Protein AF-A0AAF0IXY3-F1 (afdb_monomer)

Solvent-accessible surface area (backbone atoms only — not comparable to full-atom values): 22656 Å² total; per-residue (Å²): 131,55,77,65,54,57,38,59,74,64,69,57,90,74,80,55,67,68,59,52,51,49,53,41,57,65,34,20,60,48,26,51,73,64,36,59,71,37,42,52,48,31,58,55,42,36,70,72,42,76,70,48,19,52,52,19,48,36,37,62,20,28,51,37,67,54,51,44,43,49,71,52,32,50,54,48,50,51,53,32,60,70,37,91,68,51,43,76,47,31,64,34,27,32,27,41,40,40,54,55,51,72,85,54,92,80,46,82,86,60,61,65,55,62,37,55,50,52,48,50,39,40,66,30,10,72,47,25,39,35,38,36,34,30,58,64,54,28,35,48,58,56,46,37,57,55,35,31,80,89,60,96,45,75,39,77,56,52,60,72,57,56,78,76,54,76,98,73,83,94,73,96,70,90,89,67,80,79,68,90,62,75,84,49,58,67,69,58,51,56,47,49,74,75,42,62,58,69,59,52,44,72,73,44,50,42,78,54,78,90,68,72,103,61,86,84,60,78,74,60,64,83,63,54,76,71,82,41,62,45,37,23,33,32,39,34,36,25,56,59,84,83,41,66,75,43,63,40,58,73,46,45,50,47,24,50,44,47,67,46,22,32,33,41,37,35,26,35,86,56,64,56,60,62,50,54,59,48,52,23,50,41,37,88,27,63,23,28,30,36,36,45,31,13,50,25,14,29,43,38,34,35,34,78,25,92,89,38,87,11,20,23,34,52,44,33,57,45,55,67,37,69,69,51,31,50,48,57,38,26,28,39,71,58,61,54,67,99,53,50,42,55,57,38,28,51,53,43,34,50,74,72,71,47,81,86,73,92,79,91,58,37,63,67,47,33,56,51,43,28,64,74,55,34,33,49,65,36,59,49,69,61,78,29,42,53,66,70,34,65,72,49,46,53,47,34,50,41,30,42,70,76,66,71,39,68,37,65,54,57,75,62,65,64,132

Radius of gyration: 24.73 Å; Cα contacts (8 Å, |Δi|>4): 634; chains: 1; bounding box: 58×52×75 Å

Nearest PDB structures (foldseek):
  8va2-assembly1_h  TM=3.480E-01  e=3.854E+00  Homo sapiens
  9g3z-assembly1_j  TM=2.405E-01  e=9.029E+00  Sus scrofa

pLDDT: mean 79.65, std 19.24, range [28.56, 98.12]

Secondary structure (DSSP, 8-state):
--HHHHHHHTT-----HHHHHHHHHHHHHHHHTT-HHHHHHHHHHTTT-HHHHHHHHHHHHSEEE--SBHHHHHHHHHHHHHSSSSSTTTTT-SEEEE--B---TT-GGGTTHHHHHHHHHHHHTTT-SEEEE-HHHHHHHHT-GGGBTTS----TTTHHHHTTS-----------PPPTTTTS-HHHHHHHHHS-HHHHHHHSGGGS-S--SSPPPTHHHHT---------SEEEEE--S--GGGGSHHHHHTBGGGGG-SEEEEE-SS-HHHHHHHHGGGGGS---EEEEE-SSEEEEEEE--SSSSSHHHHHHHHHHSHHHHHHHHHHHTT---S-HHHHHHHHHHHHHT---PPPS-HHHHHHHHHHHHTEEEEEEESSGGGGGSHHHHHHHHHHHHTS---TTHHHHS--

Sequence (415 aa):
MGQADVRRAAALPVLPREVLEHVIAYLAIPASEGDWPATQTLMRLSAVCRLVRHWALTALYDVLVLPRHVREFRRWYARMREAKPPIPCVGYVRALFVGIDDITRLTQASAGWEAELLRLLHYCGSTIEYLSLWHTESRALLRDAAQVSGQHTHAAWAVGEATMADTEDVDEEEAQAPPADHDMPRWLQDELARAPAEAVARQHLAHFPLVPRALPKPAAWRQRPRARLCTPRCLSLVMYYPFYENERPELFARMVLWSRVEELDVFVPMEPQKTLRLLAQLGHTPLWRLRISAPHATIAIESLSDRWSNASDVLLALVSHPDLERALVNELRGRATDDAHVLEAACLRFLAGESIPVVSDSLHEVRHWQALLRVRLTVTQKNQAVWGKLRHRLWDFRERTQYQRPGAWGELLRD

Organism: NCBI:txid1381935

Mean predicted aligned error: 10.8 Å

Structure (mmCIF, N/CA/C/O backbone):
data_AF-A0AAF0IXY3-F1
#
_entry.id   AF-A0AAF0IXY3-F1
#
loop_
_atom_site.group_PDB
_atom_site.id
_atom_site.type_symbol
_atom_site.label_atom_id
_atom_site.label_alt_id
_atom_site.label_comp_id
_atom_site.label_asym_id
_atom_site.label_entity_id
_atom_site.label_seq_id
_atom_site.pdbx_PDB_ins_code
_atom_site.Cartn_x
_atom_site.Cartn_y
_atom_site.Cartn_z
_atom_site.occupancy
_atom_site.B_iso_or_equiv
_atom_site.auth_seq_id
_atom_site.auth_comp_id
_atom_site.auth_asym_id
_atom_site.auth_atom_id
_atom_site.pdbx_PDB_model_num
ATOM 1 N N . MET A 1 1 ? 22.866 -20.457 -41.897 1.00 49.81 1 MET A N 1
ATOM 2 C CA . MET A 1 1 ? 23.286 -20.947 -40.565 1.00 49.81 1 MET A CA 1
ATOM 3 C C . MET A 1 1 ? 22.837 -19.950 -39.515 1.00 49.81 1 MET A C 1
ATOM 5 O O . MET A 1 1 ? 23.058 -18.760 -39.714 1.00 49.81 1 MET A O 1
ATOM 9 N N . GLY A 1 2 ? 22.168 -20.397 -38.449 1.00 58.94 2 GLY A N 1
ATOM 10 C CA . GLY A 1 2 ? 21.772 -19.500 -37.363 1.00 58.94 2 GLY A CA 1
ATOM 11 C C . GLY A 1 2 ? 22.992 -19.034 -36.566 1.00 58.94 2 GLY A C 1
ATOM 12 O O . GLY A 1 2 ? 23.994 -19.739 -36.483 1.00 58.94 2 GLY A O 1
ATOM 13 N N . GLN A 1 3 ? 22.917 -17.863 -35.933 1.00 60.09 3 GLN A N 1
ATOM 14 C CA . GLN A 1 3 ? 24.007 -17.305 -35.111 1.00 60.09 3 GLN A CA 1
ATOM 15 C C . GLN A 1 3 ? 24.450 -18.259 -33.975 1.00 60.09 3 GLN A C 1
ATOM 17 O O . GLN A 1 3 ? 25.592 -18.214 -33.522 1.00 60.09 3 GLN A O 1
ATOM 22 N N . ALA A 1 4 ? 23.552 -19.151 -33.540 1.00 60.28 4 ALA A N 1
ATOM 23 C CA . ALA A 1 4 ? 23.833 -20.225 -32.590 1.00 60.28 4 ALA A CA 1
ATOM 24 C C . ALA A 1 4 ? 24.707 -21.345 -33.186 1.00 60.28 4 ALA A C 1
ATOM 26 O O . ALA A 1 4 ? 25.595 -21.844 -32.498 1.00 60.28 4 ALA A O 1
ATOM 27 N N . ASP A 1 5 ? 24.509 -21.698 -34.458 1.00 61.06 5 ASP A N 1
ATOM 28 C CA . ASP A 1 5 ? 25.287 -22.734 -35.149 1.00 61.06 5 ASP A CA 1
ATOM 29 C C . ASP A 1 5 ? 26.707 -22.243 -35.444 1.00 61.06 5 ASP A C 1
ATOM 31 O O . ASP A 1 5 ? 27.667 -22.982 -35.255 1.00 61.06 5 ASP A O 1
ATOM 35 N N . VAL A 1 6 ? 26.849 -20.959 -35.794 1.00 66.94 6 VAL A N 1
ATOM 36 C CA . VAL A 1 6 ? 28.150 -20.291 -35.974 1.00 66.94 6 VAL A CA 1
ATOM 37 C C . VAL A 1 6 ? 28.937 -20.240 -34.658 1.00 66.94 6 VAL A C 1
ATOM 39 O O . VAL A 1 6 ? 30.142 -20.467 -34.646 1.00 66.94 6 VAL A O 1
ATOM 42 N N . ARG A 1 7 ? 28.265 -19.994 -33.524 1.00 66.06 7 ARG A N 1
ATOM 43 C CA . ARG A 1 7 ? 28.905 -19.971 -32.195 1.00 66.06 7 ARG A CA 1
ATOM 44 C C . ARG A 1 7 ? 29.300 -21.354 -31.686 1.00 66.06 7 ARG A C 1
ATOM 46 O O . ARG A 1 7 ? 30.374 -21.482 -31.105 1.00 66.06 7 ARG A O 1
ATOM 53 N N . ARG A 1 8 ? 28.467 -22.375 -31.924 1.00 64.62 8 ARG A N 1
ATOM 54 C CA . ARG A 1 8 ? 28.821 -23.774 -31.628 1.00 64.62 8 ARG A CA 1
ATOM 55 C C . ARG A 1 8 ? 29.995 -24.240 -32.486 1.00 64.62 8 ARG A C 1
ATOM 57 O O . ARG A 1 8 ? 30.903 -24.863 -31.954 1.00 64.62 8 ARG A O 1
ATOM 64 N N . ALA A 1 9 ? 30.009 -23.881 -33.771 1.00 68.44 9 ALA A N 1
ATOM 65 C CA . ALA A 1 9 ? 31.128 -24.163 -34.669 1.00 68.44 9 ALA A CA 1
ATOM 66 C C . ALA A 1 9 ? 32.431 -23.459 -34.239 1.00 68.44 9 ALA A C 1
ATOM 68 O O . ALA A 1 9 ? 33.513 -23.976 -34.488 1.00 68.44 9 ALA A O 1
ATOM 69 N N . ALA A 1 10 ? 32.330 -22.315 -33.553 1.00 73.31 10 ALA A N 1
ATOM 70 C CA . ALA A 1 10 ? 33.466 -21.560 -33.022 1.00 73.31 10 ALA A CA 1
ATOM 71 C C . ALA A 1 10 ? 33.915 -21.980 -31.604 1.00 73.31 10 ALA A C 1
ATOM 73 O O . ALA A 1 10 ? 34.778 -21.315 -31.036 1.00 73.31 10 ALA A O 1
ATOM 74 N N . ALA A 1 11 ? 33.322 -23.028 -31.009 1.00 71.00 11 ALA A N 1
ATOM 75 C CA . ALA A 1 11 ? 33.622 -23.513 -29.652 1.00 71.00 11 ALA A CA 1
ATOM 76 C C . ALA A 1 11 ? 33.597 -22.427 -28.550 1.00 71.00 11 ALA A C 1
ATOM 78 O O . ALA A 1 11 ? 34.248 -22.557 -27.513 1.00 71.00 11 ALA A O 1
ATOM 79 N N . LEU A 1 12 ? 32.840 -21.343 -28.756 1.00 69.56 12 LEU A N 1
ATOM 80 C CA . LEU A 1 12 ? 32.733 -20.269 -27.771 1.00 69.56 12 LEU A CA 1
ATOM 81 C C . LEU A 1 12 ? 31.911 -20.756 -26.566 1.00 69.56 12 LEU A C 1
ATOM 83 O O . LEU A 1 12 ? 30.836 -21.329 -26.771 1.00 69.56 12 LEU A O 1
ATOM 87 N N . PRO A 1 13 ? 32.357 -20.512 -25.320 1.00 64.62 13 PRO A N 1
ATOM 88 C CA . PRO A 1 13 ? 31.609 -20.917 -24.139 1.00 64.62 13 PRO A CA 1
ATOM 89 C C . PRO A 1 13 ? 30.247 -20.213 -24.116 1.00 64.62 13 PRO A C 1
ATOM 91 O O . PRO A 1 13 ? 30.153 -18.988 -24.212 1.00 64.62 13 PRO A O 1
ATOM 94 N N . VAL A 1 14 ? 29.176 -21.001 -24.000 1.00 70.06 14 VAL A N 1
ATOM 95 C CA . VAL A 1 14 ? 27.803 -20.504 -23.872 1.00 70.06 14 VAL A CA 1
ATOM 96 C C . VAL A 1 14 ? 27.355 -20.745 -22.439 1.00 70.06 14 VAL A C 1
ATOM 98 O O . VAL A 1 14 ? 27.271 -21.889 -22.000 1.00 70.06 14 VAL A O 1
ATOM 101 N N . LEU A 1 15 ? 27.061 -19.667 -21.713 1.00 74.88 15 LEU A N 1
ATOM 102 C CA . LEU A 1 15 ? 26.416 -19.766 -20.407 1.00 74.88 15 LEU A CA 1
ATOM 103 C C . LEU A 1 15 ? 25.020 -20.394 -20.573 1.00 74.88 15 LEU A C 1
ATOM 105 O O . LEU A 1 15 ? 24.257 -19.929 -21.430 1.00 74.88 15 LEU A O 1
ATOM 109 N N . PRO A 1 16 ? 24.668 -21.420 -19.775 1.00 85.00 16 PRO A N 1
ATOM 110 C CA . PRO A 1 16 ? 23.307 -21.939 -19.730 1.00 85.00 16 PRO A CA 1
ATOM 111 C C . PRO A 1 16 ? 22.307 -20.826 -19.407 1.00 85.00 16 PRO A C 1
ATOM 113 O O . PRO A 1 16 ? 22.621 -19.870 -18.691 1.00 85.00 16 PRO A O 1
ATOM 116 N N . ARG A 1 17 ? 21.092 -20.940 -19.946 1.00 84.00 17 ARG A N 1
ATOM 117 C CA . ARG A 1 17 ? 20.062 -19.899 -19.802 1.00 84.00 17 ARG A CA 1
ATOM 118 C C . ARG A 1 17 ? 19.645 -19.728 -18.348 1.00 84.00 17 ARG A C 1
ATOM 120 O O . ARG A 1 17 ? 19.447 -18.605 -17.906 1.00 84.00 17 ARG A O 1
ATOM 127 N N . GLU A 1 18 ? 19.596 -20.835 -17.630 1.00 87.25 18 GLU A N 1
ATOM 128 C CA . GLU A 1 18 ? 19.245 -20.959 -16.222 1.00 87.25 18 GLU A CA 1
ATOM 129 C C . GLU A 1 18 ? 20.271 -20.229 -15.347 1.00 87.25 18 GLU A C 1
ATOM 131 O O . GLU A 1 18 ? 19.914 -19.516 -14.414 1.00 87.25 18 GLU A O 1
ATOM 136 N N . VAL A 1 19 ? 21.560 -20.334 -15.696 1.00 88.38 19 VAL A N 1
ATOM 137 C CA . VAL A 1 19 ? 22.633 -19.606 -15.001 1.00 88.38 19 VAL A CA 1
ATOM 138 C C . VAL A 1 19 ? 22.486 -18.105 -15.234 1.00 88.38 19 VAL A C 1
ATOM 140 O O . VAL A 1 19 ? 22.619 -17.320 -14.299 1.00 88.38 19 VAL A O 1
ATOM 143 N N . LEU A 1 20 ? 22.180 -17.688 -16.465 1.00 88.38 20 LEU A N 1
ATOM 144 C CA . LEU A 1 20 ? 21.987 -16.275 -16.782 1.00 88.38 20 LEU A CA 1
ATOM 145 C C . LEU A 1 20 ? 20.745 -15.685 -16.097 1.00 88.38 20 LEU A C 1
ATOM 147 O O . LEU A 1 20 ? 20.804 -14.565 -15.596 1.00 88.38 20 LEU A O 1
ATOM 151 N N . GLU A 1 21 ? 19.645 -16.434 -16.050 1.00 89.31 21 GLU A N 1
ATOM 152 C CA . GLU A 1 21 ? 18.437 -16.063 -15.310 1.00 89.31 21 GLU A CA 1
ATOM 153 C C . GLU A 1 21 ? 18.733 -15.915 -13.813 1.00 89.31 21 GLU A C 1
ATOM 155 O O . GLU A 1 21 ? 18.368 -14.903 -13.216 1.00 89.31 21 GLU A O 1
ATOM 160 N N . HIS A 1 22 ? 19.484 -16.853 -13.227 1.00 91.94 22 HIS A N 1
ATOM 161 C CA . HIS A 1 22 ? 19.892 -16.780 -11.825 1.00 91.94 22 HIS A CA 1
ATOM 162 C C . HIS A 1 22 ? 20.786 -15.565 -11.532 1.00 91.94 22 HIS A C 1
ATOM 164 O O . HIS A 1 22 ? 20.572 -14.868 -10.543 1.00 91.94 22 HIS A O 1
ATOM 170 N N . VAL A 1 23 ? 21.746 -15.255 -12.413 1.00 92.06 23 VAL A N 1
ATOM 171 C CA . VAL A 1 23 ? 22.584 -14.048 -12.294 1.00 92.06 23 VAL A CA 1
ATOM 172 C C . VAL A 1 23 ? 21.728 -12.782 -12.346 1.00 92.06 23 VAL A C 1
ATOM 174 O O . VAL A 1 23 ? 21.921 -11.879 -11.537 1.00 92.06 23 VAL A O 1
ATOM 177 N N . ILE A 1 24 ? 20.761 -12.706 -13.263 1.00 93.62 24 ILE A N 1
ATOM 178 C CA . ILE A 1 24 ? 19.853 -11.555 -13.369 1.00 93.62 24 ILE A CA 1
ATOM 179 C C . ILE A 1 24 ? 18.988 -11.417 -12.113 1.00 93.62 24 ILE A C 1
ATOM 181 O O . ILE A 1 24 ? 18.853 -10.311 -11.593 1.00 93.62 24 ILE A O 1
ATOM 185 N N . ALA A 1 25 ? 18.449 -12.525 -11.602 1.00 91.31 25 ALA A N 1
ATOM 186 C CA . ALA A 1 25 ? 17.673 -12.536 -10.367 1.00 91.31 25 ALA A CA 1
ATOM 187 C C . ALA A 1 25 ? 18.510 -12.062 -9.166 1.00 91.31 25 ALA A C 1
ATOM 189 O O . ALA A 1 25 ? 18.036 -11.258 -8.366 1.00 91.31 25 ALA A O 1
ATOM 190 N N . TYR A 1 26 ? 19.776 -12.482 -9.080 1.00 93.38 26 TYR A N 1
ATOM 191 C CA . TYR A 1 26 ? 20.698 -12.048 -8.028 1.00 93.38 26 TYR A CA 1
ATOM 192 C C . TYR A 1 2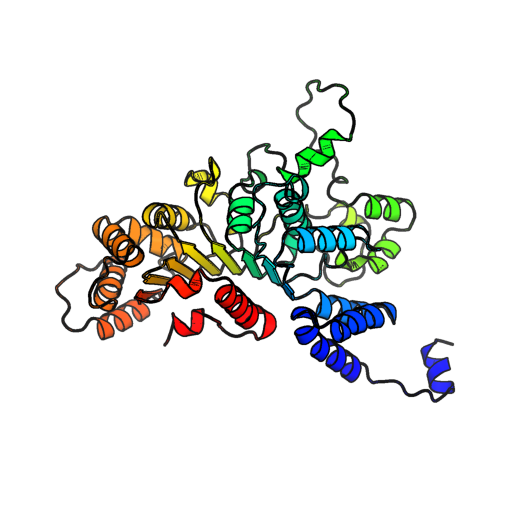6 ? 20.975 -10.534 -8.066 1.00 93.38 26 TYR A C 1
ATOM 194 O O . TYR A 1 26 ? 21.139 -9.903 -7.025 1.00 93.38 26 TYR A O 1
ATOM 202 N N . LEU A 1 27 ? 20.985 -9.928 -9.257 1.00 94.88 27 LEU A N 1
ATOM 203 C CA . LEU A 1 27 ? 21.189 -8.486 -9.434 1.00 94.88 27 LEU A CA 1
ATOM 204 C C . LEU A 1 27 ? 19.946 -7.640 -9.110 1.00 94.88 27 LEU A C 1
ATOM 206 O O . LEU A 1 27 ? 20.085 -6.430 -8.924 1.00 94.88 27 LEU A O 1
ATOM 210 N N . ALA A 1 28 ? 18.753 -8.240 -9.035 1.00 91.62 28 ALA A N 1
ATOM 211 C CA . ALA A 1 28 ? 17.497 -7.513 -8.843 1.00 91.62 28 ALA A CA 1
ATOM 212 C C . ALA A 1 28 ? 17.453 -6.762 -7.502 1.00 91.62 28 ALA A C 1
ATOM 214 O O . ALA A 1 28 ? 17.125 -5.575 -7.466 1.00 91.62 28 ALA A O 1
ATOM 215 N N . ILE A 1 29 ? 17.834 -7.428 -6.403 1.00 91.12 29 ILE A N 1
ATOM 216 C CA . ILE A 1 29 ? 17.808 -6.816 -5.066 1.00 91.12 29 ILE A CA 1
ATOM 217 C C . ILE A 1 29 ? 18.805 -5.651 -4.995 1.00 91.12 29 ILE A C 1
ATOM 219 O O . ILE A 1 29 ? 18.338 -4.531 -4.787 1.00 91.12 29 ILE A O 1
ATOM 223 N N . PRO A 1 30 ? 20.118 -5.820 -5.265 1.00 92.94 30 PRO A N 1
ATOM 224 C CA . PRO A 1 30 ? 21.058 -4.700 -5.216 1.00 92.94 30 PRO A CA 1
ATOM 225 C C . PRO A 1 30 ? 20.643 -3.529 -6.118 1.00 92.94 30 PRO A C 1
ATOM 227 O O . PRO A 1 30 ? 20.707 -2.375 -5.697 1.00 92.94 30 PRO A O 1
ATOM 230 N N . ALA A 1 31 ? 20.142 -3.804 -7.329 1.00 91.69 31 ALA A N 1
ATOM 231 C CA . ALA A 1 31 ? 19.665 -2.756 -8.229 1.00 91.69 31 ALA A CA 1
ATOM 232 C C . ALA A 1 31 ? 18.494 -1.961 -7.626 1.00 91.69 31 ALA A C 1
ATOM 234 O O . ALA A 1 31 ? 18.505 -0.730 -7.653 1.00 91.69 31 ALA A O 1
ATOM 235 N N . SER A 1 32 ? 17.519 -2.642 -7.016 1.00 88.00 32 SER A N 1
ATOM 236 C CA . SER A 1 32 ? 16.395 -1.996 -6.323 1.00 88.00 32 SER A CA 1
ATOM 237 C C . SER A 1 32 ? 16.813 -1.196 -5.077 1.00 88.00 32 SER A C 1
ATOM 239 O O . SER A 1 32 ? 16.094 -0.298 -4.635 1.00 88.00 32 SER A O 1
ATOM 241 N N . GLU A 1 33 ? 17.985 -1.496 -4.510 1.00 87.56 33 GLU A N 1
ATOM 242 C CA . GLU A 1 33 ? 18.584 -0.752 -3.398 1.00 87.56 33 GLU A CA 1
ATOM 243 C C . GLU A 1 33 ? 19.417 0.452 -3.853 1.00 87.56 33 GLU A C 1
ATOM 245 O O . GLU A 1 33 ? 19.890 1.221 -3.017 1.00 87.56 33 GLU A O 1
ATOM 250 N N . GLY A 1 34 ? 19.540 0.656 -5.166 1.00 85.94 34 GLY A N 1
ATOM 251 C CA . GLY A 1 34 ? 20.302 1.750 -5.752 1.00 85.94 34 GLY A CA 1
ATOM 252 C C . GLY A 1 34 ? 21.769 1.412 -6.019 1.00 85.94 34 GLY A C 1
ATOM 253 O O . GLY A 1 34 ? 22.547 2.330 -6.281 1.00 85.94 34 GLY A O 1
ATOM 254 N N . ASP A 1 35 ? 22.161 0.131 -5.990 1.00 93.12 35 ASP A N 1
ATOM 255 C CA . ASP A 1 35 ? 23.505 -0.279 -6.396 1.00 93.12 35 ASP A CA 1
ATOM 256 C C . ASP A 1 35 ? 23.722 0.017 -7.887 1.00 93.12 35 ASP A C 1
ATOM 258 O O . ASP A 1 35 ? 23.070 -0.540 -8.785 1.00 93.12 35 ASP A O 1
ATOM 262 N N . TRP A 1 36 ? 24.637 0.948 -8.156 1.00 90.69 36 TRP A N 1
ATOM 263 C CA . TRP A 1 36 ? 24.908 1.427 -9.506 1.00 90.69 36 TRP A CA 1
ATOM 264 C C . TRP A 1 36 ? 25.518 0.340 -10.409 1.00 90.69 36 TRP A C 1
ATOM 266 O O . TRP A 1 36 ? 25.008 0.163 -11.519 1.00 90.69 36 TRP A O 1
ATOM 276 N N . PRO A 1 37 ? 26.540 -0.429 -9.976 1.00 95.12 37 PRO A N 1
ATOM 277 C CA . PRO A 1 37 ? 27.030 -1.593 -10.709 1.00 95.12 37 PRO A CA 1
ATOM 278 C C . PRO A 1 37 ? 25.935 -2.586 -11.109 1.00 95.12 37 PRO A C 1
ATOM 280 O O . PRO A 1 37 ? 25.876 -2.966 -12.283 1.00 95.12 37 PRO A O 1
ATOM 283 N N . ALA A 1 38 ? 25.044 -2.979 -10.194 1.00 94.75 38 ALA A N 1
ATOM 284 C CA . ALA A 1 38 ? 23.945 -3.887 -10.518 1.00 94.75 38 ALA A CA 1
ATOM 285 C C . ALA A 1 38 ? 22.975 -3.278 -11.539 1.00 94.75 38 ALA A C 1
ATOM 287 O O . ALA A 1 38 ? 22.678 -3.901 -12.561 1.00 94.75 38 ALA A O 1
ATOM 288 N N . THR A 1 39 ? 22.564 -2.024 -11.326 1.00 91.88 39 THR A N 1
ATOM 289 C CA . THR A 1 39 ? 21.699 -1.272 -12.249 1.00 91.88 39 THR A CA 1
ATOM 290 C C . THR A 1 39 ? 22.302 -1.201 -13.652 1.00 91.88 39 THR A C 1
ATOM 292 O O . THR A 1 39 ? 21.657 -1.544 -14.645 1.00 91.88 39 THR A O 1
ATOM 295 N N . GLN A 1 40 ? 23.572 -0.803 -13.749 1.00 93.25 40 GLN A N 1
ATOM 296 C CA . GLN A 1 40 ? 24.284 -0.690 -15.016 1.00 93.25 40 GLN A CA 1
ATOM 297 C C . GLN A 1 40 ? 24.454 -2.056 -15.693 1.00 93.25 40 GLN A C 1
ATOM 299 O O . GLN A 1 40 ? 24.359 -2.155 -16.919 1.00 93.25 40 GLN A O 1
ATOM 304 N N . THR A 1 41 ? 24.681 -3.115 -14.915 1.00 94.06 41 THR A N 1
ATOM 305 C CA . THR A 1 41 ? 24.796 -4.484 -15.429 1.00 94.06 41 THR A CA 1
ATOM 306 C C . THR A 1 41 ? 23.475 -4.953 -16.026 1.00 94.06 41 THR A C 1
ATOM 308 O O . THR A 1 41 ? 23.467 -5.408 -17.169 1.00 94.06 41 THR A O 1
ATOM 311 N N . LEU A 1 42 ? 22.350 -4.762 -15.331 1.00 93.75 42 LEU A N 1
ATOM 312 C CA . LEU A 1 42 ? 21.018 -5.075 -15.858 1.00 93.75 42 LEU A CA 1
ATOM 313 C C . LEU A 1 42 ? 20.701 -4.264 -17.123 1.00 93.75 42 LEU A C 1
ATOM 315 O O . LEU A 1 42 ? 20.251 -4.828 -18.120 1.00 93.75 42 LEU A O 1
ATOM 319 N N . MET A 1 43 ? 21.024 -2.966 -17.149 1.00 89.88 43 MET A N 1
ATOM 320 C CA . MET A 1 43 ? 20.869 -2.143 -18.356 1.00 89.88 43 MET A CA 1
ATOM 321 C C . MET A 1 43 ? 21.674 -2.699 -19.539 1.00 89.88 43 MET A C 1
ATOM 323 O O . MET A 1 43 ? 21.145 -2.804 -20.645 1.00 89.88 43 MET A O 1
ATOM 327 N N . ARG A 1 44 ? 22.928 -3.116 -19.327 1.00 90.19 44 ARG A N 1
ATOM 328 C CA . ARG A 1 44 ? 23.764 -3.724 -20.379 1.00 90.19 44 ARG A CA 1
ATOM 329 C C . ARG A 1 44 ? 23.230 -5.084 -20.824 1.00 90.19 44 ARG A C 1
ATOM 331 O O . ARG A 1 44 ? 23.158 -5.343 -22.024 1.00 90.19 44 ARG A O 1
ATOM 338 N N . LEU A 1 45 ? 22.805 -5.927 -19.883 1.00 89.62 45 LEU A N 1
ATOM 339 C CA . LEU A 1 45 ? 22.167 -7.212 -20.178 1.00 89.62 45 LEU A CA 1
ATOM 340 C C . LEU A 1 45 ? 20.900 -7.015 -21.017 1.00 89.62 45 LEU A C 1
ATOM 342 O O . LEU A 1 45 ? 20.643 -7.792 -21.939 1.00 89.62 45 LEU A O 1
ATOM 346 N N . SER A 1 46 ? 20.172 -5.916 -20.799 1.00 87.38 46 SER A N 1
ATOM 347 C CA . SER A 1 46 ? 18.965 -5.614 -21.565 1.00 87.38 46 SER A CA 1
ATOM 348 C C . SER A 1 46 ? 19.197 -5.374 -23.068 1.00 87.38 46 SER A C 1
ATOM 350 O O . SER A 1 46 ? 18.276 -5.490 -23.886 1.00 87.38 46 SER A O 1
ATOM 352 N N . ALA A 1 47 ? 20.443 -5.100 -23.460 1.00 85.38 47 ALA A N 1
ATOM 353 C CA . ALA A 1 47 ? 20.841 -4.908 -24.849 1.00 85.38 47 ALA A CA 1
ATOM 354 C C . ALA A 1 47 ? 21.278 -6.208 -25.554 1.00 85.38 47 ALA A C 1
ATOM 356 O O . ALA A 1 47 ? 21.417 -6.204 -26.774 1.00 85.38 47 ALA A O 1
ATOM 357 N N . VAL A 1 48 ? 21.472 -7.320 -24.829 1.00 84.19 48 VAL A N 1
ATOM 358 C CA . VAL A 1 48 ? 22.095 -8.545 -25.372 1.00 84.19 48 VAL A CA 1
ATOM 359 C C . VAL A 1 48 ? 21.186 -9.282 -26.356 1.00 84.19 48 VAL A C 1
ATOM 361 O O . VAL A 1 48 ? 21.572 -9.549 -27.492 1.00 84.19 48 VAL A O 1
ATOM 364 N N . CYS A 1 49 ? 19.982 -9.663 -25.927 1.00 80.38 49 CYS A N 1
ATOM 365 C CA . CYS A 1 49 ? 18.987 -10.312 -26.780 1.00 80.38 49 CYS A CA 1
ATOM 366 C C . CYS A 1 49 ? 17.582 -10.137 -26.193 1.00 80.38 49 CYS A C 1
ATOM 368 O O . CYS A 1 49 ? 17.430 -9.716 -25.050 1.00 80.38 49 CYS A O 1
ATOM 370 N N . ARG A 1 50 ? 16.535 -10.489 -26.950 1.00 78.88 50 ARG A N 1
ATOM 371 C CA . ARG A 1 50 ? 15.136 -10.272 -26.535 1.00 78.88 50 ARG A CA 1
ATOM 372 C C . ARG A 1 50 ? 14.762 -10.966 -25.219 1.00 78.88 50 ARG A C 1
ATOM 374 O O . ARG A 1 50 ? 14.052 -10.375 -24.414 1.00 78.88 50 ARG A O 1
ATOM 381 N N . LEU A 1 51 ? 15.231 -12.196 -25.008 1.00 82.25 51 LEU A N 1
ATOM 382 C CA . LEU A 1 51 ? 14.940 -12.958 -23.790 1.00 82.25 51 LEU A CA 1
ATOM 383 C C . LEU A 1 51 ? 15.607 -12.313 -22.567 1.00 82.25 51 LEU A C 1
ATOM 385 O O . LEU A 1 51 ? 14.941 -12.001 -21.587 1.00 82.25 51 LEU A O 1
ATOM 389 N N . VAL A 1 52 ? 16.906 -12.026 -22.677 1.00 84.69 52 VAL A N 1
ATOM 390 C CA . VAL A 1 52 ? 17.700 -11.395 -21.611 1.00 84.69 52 VAL A CA 1
ATOM 391 C C . VAL A 1 52 ? 17.218 -9.974 -21.334 1.00 84.69 52 VAL A C 1
ATOM 393 O O . VAL A 1 52 ? 17.183 -9.561 -20.184 1.00 84.69 52 VAL A O 1
ATOM 396 N N . ARG A 1 53 ? 16.760 -9.250 -22.363 1.00 86.50 53 ARG A N 1
ATOM 397 C CA . ARG A 1 53 ? 16.069 -7.967 -22.208 1.00 86.50 53 ARG A CA 1
ATOM 398 C C . ARG A 1 53 ? 14.880 -8.070 -21.286 1.00 86.50 53 ARG A C 1
ATOM 400 O O . ARG A 1 53 ? 14.783 -7.287 -20.352 1.00 86.50 53 ARG A O 1
ATOM 407 N N . HIS A 1 54 ? 13.996 -9.025 -21.542 1.00 84.56 54 HIS A N 1
ATOM 408 C CA . HIS A 1 54 ? 12.815 -9.196 -20.716 1.00 84.56 54 HIS A CA 1
ATOM 409 C C . HIS A 1 54 ? 13.187 -9.488 -19.258 1.00 84.56 54 HIS A C 1
ATOM 411 O O . HIS A 1 54 ? 12.688 -8.804 -18.369 1.00 84.56 54 HIS A O 1
ATOM 417 N N . TRP A 1 55 ? 14.106 -10.425 -19.016 1.00 89.56 55 TRP A N 1
ATOM 418 C CA . TRP A 1 55 ? 14.564 -10.745 -17.662 1.00 89.56 55 TRP A CA 1
ATOM 419 C C . TRP A 1 55 ? 15.232 -9.557 -16.971 1.00 89.56 55 TRP A C 1
ATOM 421 O O . TRP A 1 55 ? 14.897 -9.246 -15.834 1.00 89.56 55 TRP A O 1
ATOM 431 N N . ALA A 1 56 ? 16.128 -8.855 -17.664 1.00 91.00 56 ALA A N 1
ATOM 432 C CA . ALA A 1 56 ? 16.870 -7.742 -17.090 1.00 91.00 56 ALA A CA 1
ATOM 433 C C . ALA A 1 56 ? 15.975 -6.536 -16.775 1.00 91.00 56 ALA A C 1
ATOM 435 O O . ALA A 1 56 ? 16.122 -5.942 -15.714 1.00 91.00 56 ALA A O 1
ATOM 436 N N . LEU A 1 57 ? 15.030 -6.189 -17.659 1.00 90.38 57 LEU A N 1
ATOM 437 C CA . LEU A 1 57 ? 14.073 -5.107 -17.399 1.00 90.38 57 LEU A CA 1
ATOM 438 C C . LEU A 1 57 ? 13.076 -5.481 -16.298 1.00 90.38 57 LEU A C 1
ATOM 440 O O . LEU A 1 57 ? 12.728 -4.625 -15.492 1.00 90.38 57 LEU A O 1
ATOM 444 N N . THR A 1 58 ? 12.675 -6.755 -16.215 1.00 90.75 58 THR A N 1
ATOM 445 C CA . THR A 1 58 ? 11.855 -7.251 -15.098 1.00 90.75 58 THR A CA 1
ATOM 446 C C . THR A 1 58 ? 12.620 -7.108 -13.785 1.00 90.75 58 THR A C 1
ATOM 448 O O . THR A 1 58 ? 12.132 -6.461 -12.871 1.00 90.75 58 THR A O 1
ATOM 451 N N . ALA A 1 59 ? 13.859 -7.601 -13.709 1.00 92.19 59 ALA A N 1
ATOM 452 C CA . ALA A 1 59 ? 14.699 -7.457 -12.519 1.00 92.19 59 ALA A CA 1
ATOM 453 C C . ALA A 1 59 ? 14.959 -5.989 -12.134 1.00 92.19 59 ALA A C 1
ATOM 455 O O . ALA A 1 59 ? 15.069 -5.675 -10.954 1.00 92.19 59 ALA A O 1
ATOM 456 N N . LEU A 1 60 ? 15.048 -5.091 -13.121 1.00 91.75 60 LEU A N 1
ATOM 457 C CA . LEU A 1 60 ? 15.324 -3.673 -12.898 1.00 91.75 60 LEU A CA 1
ATOM 458 C C . LEU A 1 60 ? 14.097 -2.876 -12.428 1.00 91.75 60 LEU A C 1
ATOM 460 O O . LEU A 1 60 ? 14.257 -1.898 -11.700 1.00 91.75 60 LEU A O 1
ATOM 464 N N . TYR A 1 61 ? 12.893 -3.247 -12.875 1.00 92.12 61 TYR A N 1
ATOM 465 C CA . TYR A 1 61 ? 11.688 -2.428 -12.701 1.00 92.12 61 TYR A CA 1
ATOM 466 C C . TYR A 1 61 ? 10.542 -3.098 -11.937 1.00 92.12 61 TYR A C 1
ATOM 468 O O . TYR A 1 61 ? 9.591 -2.392 -11.613 1.00 92.12 61 TYR A O 1
ATOM 476 N N . ASP A 1 62 ? 10.616 -4.397 -11.617 1.00 92.38 62 ASP A N 1
ATOM 477 C CA . ASP A 1 62 ? 9.568 -5.117 -10.869 1.00 92.38 62 ASP A CA 1
ATOM 478 C C . ASP A 1 62 ? 9.234 -4.428 -9.539 1.00 92.38 62 ASP A C 1
ATOM 480 O O . ASP A 1 62 ? 8.064 -4.175 -9.241 1.00 92.38 62 ASP A O 1
ATOM 484 N N . VAL A 1 63 ? 10.270 -4.047 -8.784 1.00 94.44 63 VAL A N 1
ATOM 485 C CA . VAL A 1 63 ? 10.155 -3.267 -7.548 1.00 94.44 63 VAL A CA 1
ATOM 486 C C . VAL A 1 63 ? 10.855 -1.928 -7.730 1.00 94.44 63 VAL A C 1
ATOM 488 O O . VAL A 1 63 ? 12.083 -1.853 -7.772 1.00 94.44 63 VAL A O 1
ATOM 491 N N . LEU A 1 64 ? 10.069 -0.856 -7.805 1.00 93.75 64 LEU A N 1
ATOM 492 C CA . LEU A 1 64 ? 10.561 0.494 -8.028 1.00 93.75 64 LEU A CA 1
ATOM 493 C C . LEU A 1 64 ? 10.437 1.340 -6.756 1.00 93.75 64 LEU A C 1
ATOM 495 O O . LEU A 1 64 ? 9.342 1.583 -6.250 1.00 93.75 64 LEU A O 1
ATOM 499 N N . VAL A 1 65 ? 11.574 1.834 -6.267 1.00 94.50 65 VAL A N 1
ATOM 500 C CA . VAL A 1 65 ? 11.651 2.804 -5.168 1.00 94.50 65 VAL A CA 1
ATOM 501 C C . VAL A 1 65 ? 12.050 4.149 -5.762 1.00 94.50 65 VAL A C 1
ATOM 503 O O . VAL A 1 65 ? 13.148 4.292 -6.301 1.00 94.50 65 VAL A O 1
ATOM 506 N N . LEU A 1 66 ? 11.148 5.130 -5.712 1.00 93.75 66 LEU A N 1
ATOM 507 C CA . LEU A 1 66 ? 11.421 6.442 -6.295 1.00 93.75 66 LEU A CA 1
ATOM 508 C C . LEU A 1 66 ? 12.411 7.252 -5.445 1.00 93.75 66 LEU A C 1
ATOM 510 O O . LEU A 1 66 ? 12.453 7.082 -4.222 1.00 93.75 66 LEU A O 1
ATOM 514 N N . PRO A 1 67 ? 13.198 8.156 -6.068 1.00 91.62 67 PRO A N 1
ATOM 515 C CA . PRO A 1 67 ? 14.107 9.025 -5.335 1.00 91.62 67 PRO A CA 1
ATOM 516 C C . PRO A 1 67 ? 13.378 9.858 -4.282 1.00 91.62 67 PRO A C 1
ATOM 518 O O . PRO A 1 67 ? 12.287 10.375 -4.523 1.00 91.62 67 PRO A O 1
ATOM 521 N N . ARG A 1 68 ? 14.022 10.026 -3.126 1.00 89.50 68 ARG A N 1
ATOM 522 C CA . ARG A 1 68 ? 13.443 10.729 -1.978 1.00 89.50 68 ARG A CA 1
ATOM 523 C C . ARG A 1 68 ? 13.356 12.234 -2.192 1.00 89.50 68 ARG A C 1
ATOM 525 O O . ARG A 1 68 ? 12.400 12.855 -1.761 1.00 89.50 68 ARG A O 1
ATOM 532 N N . HIS A 1 69 ? 14.344 12.861 -2.818 1.00 88.50 69 HIS A N 1
ATOM 533 C CA . HIS A 1 69 ? 14.310 14.308 -3.014 1.00 88.50 69 HIS A CA 1
ATOM 534 C C . HIS A 1 69 ? 13.543 14.665 -4.289 1.00 88.50 69 HIS A C 1
ATOM 536 O O . HIS A 1 69 ? 13.866 14.133 -5.351 1.00 88.50 69 HIS A O 1
ATOM 542 N N . VAL A 1 70 ? 12.616 15.637 -4.226 1.00 87.31 70 VAL A N 1
ATOM 543 C CA . VAL A 1 70 ? 11.859 16.132 -5.403 1.00 87.31 70 VAL A CA 1
ATOM 544 C C . VAL A 1 70 ? 12.777 16.362 -6.604 1.00 87.31 70 VAL A C 1
ATOM 546 O O . VAL A 1 70 ? 12.512 15.874 -7.696 1.00 87.31 70 VAL A O 1
ATOM 549 N N . ARG A 1 71 ? 13.908 17.053 -6.415 1.00 85.81 71 ARG A N 1
ATOM 550 C CA . ARG A 1 71 ? 14.852 17.358 -7.507 1.00 85.81 71 ARG A CA 1
ATOM 551 C C . ARG A 1 71 ? 15.419 16.103 -8.172 1.00 85.81 71 ARG A C 1
ATOM 553 O O . ARG A 1 71 ? 15.612 16.085 -9.385 1.00 85.81 71 ARG A O 1
ATOM 560 N N . GLU A 1 72 ? 15.705 15.069 -7.390 1.00 89.00 72 GLU A N 1
ATOM 561 C CA . GLU A 1 72 ? 16.210 13.794 -7.900 1.00 89.00 72 GLU A CA 1
ATOM 562 C C . GLU A 1 72 ? 15.111 13.007 -8.599 1.00 89.00 72 GLU A C 1
ATOM 564 O O . GLU A 1 72 ? 15.363 12.462 -9.673 1.00 89.00 72 GLU A O 1
ATOM 569 N N . PHE A 1 73 ? 13.893 13.014 -8.048 1.00 90.88 73 PHE A N 1
ATOM 570 C CA . PHE A 1 73 ? 12.721 12.433 -8.691 1.00 90.88 73 PHE A CA 1
ATOM 571 C C . PHE A 1 73 ? 12.482 13.070 -10.061 1.00 90.88 73 PHE A C 1
ATOM 573 O O . PHE A 1 73 ? 12.396 12.348 -11.048 1.00 90.88 73 PHE A O 1
ATOM 580 N N . ARG A 1 74 ? 12.483 14.403 -10.164 1.00 86.06 74 ARG A N 1
ATOM 581 C CA . ARG A 1 74 ? 12.279 15.101 -11.444 1.00 86.06 74 ARG A CA 1
ATOM 582 C C . ARG A 1 74 ? 13.375 14.789 -12.460 1.00 86.06 74 ARG A C 1
ATOM 584 O O . ARG A 1 74 ? 13.075 14.501 -13.613 1.00 86.06 74 ARG A O 1
ATOM 591 N N . ARG A 1 75 ? 14.648 14.781 -12.039 1.00 89.00 75 ARG A N 1
ATOM 592 C CA . ARG A 1 75 ? 15.771 14.358 -12.903 1.00 89.00 75 ARG A CA 1
ATOM 593 C C . ARG A 1 75 ? 15.597 12.918 -13.373 1.00 89.00 75 ARG A C 1
ATOM 595 O O . ARG A 1 75 ? 15.833 12.616 -14.538 1.00 89.00 75 ARG A O 1
ATOM 602 N N . TRP A 1 76 ? 15.200 12.025 -12.473 1.00 91.12 76 TRP A N 1
ATOM 603 C CA . TRP A 1 76 ? 14.924 10.635 -12.807 1.00 91.12 76 TRP A CA 1
ATOM 604 C C . TRP A 1 76 ? 13.749 10.516 -13.787 1.00 91.12 76 TRP A C 1
ATOM 606 O O . TRP A 1 76 ? 13.888 9.834 -14.798 1.00 91.12 76 TRP A O 1
ATOM 616 N N . TYR A 1 77 ? 12.650 11.232 -13.553 1.00 87.56 77 TYR A N 1
ATOM 617 C CA . TYR A 1 77 ? 11.457 11.216 -14.395 1.00 87.56 77 TYR A CA 1
ATOM 618 C C . TYR A 1 77 ? 11.737 11.787 -15.790 1.00 87.56 77 TYR A C 1
ATOM 620 O O . TYR A 1 77 ? 11.333 11.191 -16.787 1.00 87.56 77 TYR A O 1
ATOM 628 N N . ALA A 1 78 ? 12.503 12.879 -15.884 1.00 84.06 78 ALA A N 1
ATOM 629 C CA . ALA A 1 78 ? 12.972 13.431 -17.154 1.00 84.06 78 ALA A CA 1
ATOM 630 C C . ALA A 1 78 ? 13.804 12.406 -17.940 1.00 84.06 78 ALA A C 1
ATOM 632 O O . ALA A 1 78 ? 13.489 12.126 -19.092 1.00 84.06 78 ALA A O 1
ATOM 633 N N . ARG A 1 79 ? 14.774 11.741 -17.290 1.00 86.62 79 ARG A N 1
ATOM 634 C CA . ARG A 1 79 ? 15.549 10.658 -17.925 1.00 86.62 79 ARG A CA 1
ATOM 635 C C . ARG A 1 79 ? 14.669 9.503 -18.392 1.00 86.62 79 ARG A C 1
ATOM 637 O O . ARG A 1 79 ? 14.909 8.960 -19.464 1.00 86.62 79 ARG A O 1
ATOM 644 N N . MET A 1 80 ? 13.660 9.122 -17.607 1.00 85.06 80 MET A N 1
ATOM 645 C CA . MET A 1 80 ? 12.709 8.092 -18.021 1.00 85.06 80 MET A CA 1
ATOM 646 C C . MET A 1 80 ? 11.932 8.533 -19.261 1.00 85.06 80 MET A C 1
ATOM 648 O O . MET A 1 80 ? 11.809 7.752 -20.195 1.00 85.06 80 MET A O 1
ATOM 652 N N . ARG A 1 81 ? 11.463 9.782 -19.320 1.00 80.81 81 ARG A N 1
ATOM 653 C CA . ARG A 1 81 ? 10.763 10.334 -20.492 1.00 80.81 81 ARG A CA 1
ATOM 654 C C . ARG A 1 81 ? 11.644 10.500 -21.730 1.00 80.81 81 ARG A C 1
ATOM 656 O O . ARG A 1 81 ? 11.122 10.435 -22.832 1.00 80.81 81 ARG A O 1
ATOM 663 N N . GLU A 1 82 ? 12.938 10.734 -21.561 1.00 77.94 82 GLU A N 1
ATOM 664 C CA . GLU A 1 82 ? 13.901 10.887 -22.662 1.00 77.94 82 GLU A CA 1
ATOM 665 C C . GLU A 1 82 ? 14.475 9.548 -23.152 1.00 77.94 82 GLU A C 1
ATOM 667 O O . GLU A 1 82 ? 15.120 9.490 -24.204 1.00 77.94 82 GLU A O 1
ATOM 672 N N . ALA A 1 83 ? 14.255 8.463 -22.402 1.00 77.25 83 ALA A N 1
ATOM 673 C CA . ALA A 1 83 ? 14.688 7.127 -22.783 1.00 77.25 83 ALA A CA 1
ATOM 674 C C . ALA A 1 83 ? 14.049 6.675 -24.109 1.00 77.25 83 ALA A C 1
ATOM 676 O O . ALA A 1 83 ? 13.033 7.202 -24.560 1.00 77.25 83 ALA A O 1
ATOM 677 N N . LYS A 1 84 ? 14.662 5.677 -24.751 1.00 72.56 84 LYS A N 1
ATOM 678 C CA . LYS A 1 84 ? 14.185 5.104 -26.016 1.00 72.56 84 LYS A CA 1
ATOM 679 C C . LYS A 1 84 ? 14.013 3.586 -25.865 1.00 72.56 84 LYS A C 1
ATOM 681 O O . LYS A 1 84 ? 15.028 2.884 -25.880 1.00 72.56 84 LYS A O 1
ATOM 686 N N . PRO A 1 85 ? 12.777 3.067 -25.733 1.00 69.38 85 PRO A N 1
ATOM 687 C CA . PRO A 1 85 ? 11.506 3.801 -25.636 1.00 69.38 85 PRO A CA 1
ATOM 688 C C . PRO A 1 85 ? 11.365 4.574 -24.308 1.00 69.38 85 PRO A C 1
ATOM 690 O O . PRO A 1 85 ? 12.023 4.223 -23.322 1.00 69.38 85 PRO A O 1
ATOM 693 N N . PRO A 1 86 ? 10.536 5.630 -24.262 1.00 69.88 86 PRO A N 1
ATOM 694 C CA . PRO A 1 86 ? 10.359 6.434 -23.063 1.00 69.88 86 PRO A CA 1
ATOM 695 C C . PRO A 1 86 ? 9.497 5.710 -22.030 1.00 69.88 86 PRO A C 1
ATOM 697 O O . PRO A 1 86 ? 8.569 4.974 -22.353 1.00 69.88 86 PRO A O 1
ATOM 700 N N . ILE A 1 87 ? 9.809 5.963 -20.764 1.00 76.00 87 ILE A N 1
ATOM 701 C CA . ILE A 1 87 ? 9.283 5.284 -19.578 1.00 76.00 87 ILE A CA 1
ATOM 702 C C . ILE A 1 87 ? 9.452 3.757 -19.710 1.00 76.00 87 ILE A C 1
ATOM 704 O O . ILE A 1 87 ? 8.475 3.013 -19.685 1.00 76.00 87 ILE A O 1
ATOM 708 N N . PRO A 1 88 ? 10.695 3.254 -19.833 1.00 79.75 88 PRO A N 1
ATOM 709 C CA . PRO A 1 88 ? 10.978 1.837 -20.097 1.00 79.75 88 PRO A CA 1
ATOM 710 C C . PRO A 1 88 ? 10.485 0.880 -18.999 1.00 79.75 88 PRO A C 1
ATOM 712 O O . PRO A 1 88 ? 10.493 -0.333 -19.193 1.00 79.75 88 PRO A O 1
ATOM 715 N N . CYS A 1 89 ? 10.069 1.408 -17.844 1.00 84.06 89 CYS A N 1
ATOM 716 C CA . CYS A 1 89 ? 9.480 0.638 -16.757 1.00 84.06 89 CYS A CA 1
ATOM 717 C C . CYS A 1 89 ? 7.989 0.309 -16.952 1.00 84.06 89 CYS A C 1
ATOM 719 O O . CYS A 1 89 ? 7.480 -0.563 -16.246 1.00 84.06 89 CYS A O 1
ATOM 721 N N . VAL A 1 90 ? 7.281 0.951 -17.894 1.00 80.50 90 VAL A N 1
ATOM 722 C CA . VAL A 1 90 ? 5.864 0.641 -18.169 1.00 80.50 90 VAL A CA 1
ATOM 723 C C . VAL A 1 90 ? 5.711 -0.843 -18.476 1.00 80.50 90 VAL A C 1
ATOM 725 O O . VAL A 1 90 ? 6.485 -1.400 -19.247 1.00 80.50 90 VAL A O 1
ATOM 728 N N . GLY A 1 91 ? 4.728 -1.486 -17.845 1.00 77.06 91 GLY A N 1
ATOM 729 C CA . GLY A 1 91 ? 4.455 -2.913 -18.017 1.00 77.06 91 GLY A CA 1
ATOM 730 C C . GLY A 1 91 ? 5.297 -3.849 -17.144 1.00 77.06 91 GLY A C 1
ATOM 731 O O . GLY A 1 91 ? 4.983 -5.035 -17.081 1.00 77.06 91 GLY A O 1
ATOM 732 N N . TYR A 1 92 ? 6.330 -3.341 -16.462 1.00 85.75 92 TYR A N 1
ATOM 733 C CA . TYR A 1 92 ? 7.181 -4.131 -15.565 1.00 85.75 92 TYR A CA 1
ATOM 734 C C . TYR A 1 92 ? 6.945 -3.835 -14.083 1.00 85.75 92 TYR A C 1
ATOM 736 O O . TYR A 1 92 ? 7.192 -4.707 -13.260 1.00 85.75 92 TYR A O 1
ATOM 744 N N . VAL A 1 93 ? 6.471 -2.634 -13.732 1.00 90.50 93 VAL A N 1
ATOM 745 C CA . VAL A 1 93 ? 6.323 -2.226 -12.326 1.00 90.50 93 VAL A CA 1
ATOM 746 C C . VAL A 1 93 ? 5.169 -2.969 -11.663 1.00 90.50 93 VAL A C 1
ATOM 748 O O . VAL A 1 93 ? 4.004 -2.625 -11.874 1.00 90.50 93 VAL A O 1
ATOM 751 N N . ARG A 1 94 ? 5.502 -3.949 -10.822 1.00 92.44 94 ARG A N 1
ATOM 752 C CA . ARG A 1 94 ? 4.559 -4.648 -9.942 1.00 92.44 94 ARG A CA 1
ATOM 753 C C . ARG A 1 94 ? 4.427 -3.951 -8.594 1.00 92.44 94 ARG A C 1
ATOM 755 O O . ARG A 1 94 ? 3.342 -3.912 -8.019 1.00 92.44 94 ARG A O 1
ATOM 762 N N . ALA A 1 95 ? 5.516 -3.394 -8.077 1.00 95.69 95 ALA A N 1
ATOM 763 C CA . ALA A 1 95 ? 5.542 -2.738 -6.780 1.00 95.69 95 ALA A CA 1
ATOM 764 C C . ALA A 1 95 ? 6.169 -1.345 -6.880 1.00 95.69 95 ALA A C 1
ATOM 766 O O . ALA A 1 95 ? 7.261 -1.186 -7.423 1.00 95.69 95 ALA A O 1
ATOM 767 N N . LEU A 1 96 ? 5.493 -0.339 -6.322 1.00 96.31 96 LEU A N 1
ATOM 768 C CA . LEU A 1 96 ? 5.933 1.051 -6.337 1.00 96.31 96 LEU A CA 1
ATOM 769 C C . LEU A 1 96 ? 5.929 1.648 -4.930 1.00 96.31 96 LEU A C 1
ATOM 771 O O . LEU A 1 96 ? 4.898 1.694 -4.254 1.00 96.31 96 LEU A O 1
ATOM 775 N N . PHE A 1 97 ? 7.081 2.175 -4.530 1.00 96.56 97 PHE A N 1
ATOM 776 C CA . PHE A 1 97 ? 7.238 2.955 -3.313 1.00 96.56 97 PHE A CA 1
ATOM 777 C C . PHE A 1 97 ? 7.559 4.407 -3.639 1.00 96.56 97 PHE A C 1
ATOM 779 O O . PHE A 1 97 ? 8.507 4.696 -4.377 1.00 96.56 97 PHE A O 1
ATOM 786 N N . VAL A 1 98 ? 6.805 5.323 -3.034 1.00 95.12 98 VAL A N 1
ATOM 787 C CA . VAL A 1 98 ? 7.003 6.760 -3.193 1.00 95.12 98 VAL A CA 1
ATOM 788 C C . VAL A 1 98 ? 7.020 7.444 -1.833 1.00 95.12 98 VAL A C 1
ATOM 790 O O . VAL A 1 98 ? 6.053 7.386 -1.078 1.00 95.12 98 VAL A O 1
ATOM 793 N N . GLY A 1 99 ? 8.131 8.112 -1.536 1.00 91.50 99 GLY A N 1
ATOM 794 C CA . GLY A 1 99 ? 8.305 8.934 -0.342 1.00 91.50 99 GLY A CA 1
ATOM 795 C C . GLY A 1 99 ? 9.141 10.156 -0.675 1.00 91.50 99 GLY A C 1
ATOM 796 O O . GLY A 1 99 ? 10.298 10.236 -0.265 1.00 91.50 99 GLY A O 1
ATOM 797 N N . ILE A 1 100 ? 8.573 11.042 -1.490 1.00 89.19 100 ILE A N 1
ATOM 798 C CA . ILE A 1 100 ? 9.217 12.248 -1.985 1.00 89.19 100 ILE A CA 1
ATOM 799 C C . ILE A 1 100 ? 9.093 13.340 -0.913 1.00 89.19 100 ILE A C 1
ATOM 801 O O . ILE A 1 100 ? 8.026 13.879 -0.633 1.00 89.19 100 ILE A O 1
ATOM 805 N N . ASP A 1 101 ? 10.223 13.713 -0.329 1.00 82.06 101 ASP A N 1
ATOM 806 C CA . ASP A 1 101 ? 10.315 14.847 0.577 1.00 82.06 101 ASP A CA 1
ATOM 807 C C . ASP A 1 101 ? 10.380 16.154 -0.225 1.00 82.06 101 ASP A C 1
ATOM 809 O O . ASP A 1 101 ? 11.413 16.502 -0.814 1.00 82.06 101 ASP A O 1
ATOM 813 N N . ASP A 1 102 ? 9.294 16.926 -0.191 1.00 70.19 102 ASP A N 1
ATOM 814 C CA . ASP A 1 102 ? 9.297 18.324 -0.626 1.00 70.19 102 ASP A CA 1
ATOM 815 C C . ASP A 1 102 ? 9.681 19.256 0.534 1.00 70.19 102 ASP A C 1
ATOM 817 O O . ASP A 1 102 ? 8.856 19.922 1.162 1.00 70.19 102 ASP A O 1
ATOM 821 N N . ILE A 1 103 ? 10.983 19.299 0.829 1.00 59.75 103 ILE A N 1
ATOM 822 C CA . ILE A 1 103 ? 11.574 20.250 1.793 1.00 59.75 103 ILE A CA 1
ATOM 823 C C . ILE A 1 103 ? 11.481 21.693 1.248 1.00 59.75 103 ILE A C 1
ATOM 825 O O . ILE A 1 103 ? 11.603 22.670 1.983 1.00 59.75 103 ILE A O 1
ATOM 829 N N . THR A 1 104 ? 11.223 21.847 -0.051 1.00 51.59 104 THR A N 1
ATOM 830 C CA . THR A 1 104 ? 11.246 23.109 -0.784 1.00 51.59 104 THR A CA 1
ATOM 831 C C . THR A 1 104 ? 9.838 23.601 -1.102 1.00 51.59 104 THR A C 1
ATOM 833 O O . THR A 1 104 ? 9.509 23.828 -2.261 1.00 51.59 104 THR A O 1
ATOM 836 N N . ARG A 1 105 ? 9.023 23.906 -0.087 1.00 51.94 105 ARG A N 1
ATOM 837 C CA . ARG A 1 105 ? 7.732 24.610 -0.277 1.00 51.94 105 ARG A CA 1
ATOM 838 C C . ARG A 1 105 ? 7.852 26.022 -0.907 1.00 51.94 105 ARG A C 1
ATOM 840 O O . ARG A 1 105 ? 6.884 26.771 -0.909 1.00 51.94 105 ARG A O 1
ATOM 847 N N . LEU A 1 106 ? 9.037 26.428 -1.376 1.00 47.34 106 LEU A N 1
ATOM 848 C CA . LEU A 1 106 ? 9.425 27.823 -1.614 1.00 47.34 106 LEU A CA 1
ATOM 849 C C . LEU A 1 106 ? 10.156 28.080 -2.949 1.00 47.34 106 LEU A C 1
ATOM 851 O O . LEU A 1 106 ? 10.648 29.186 -3.147 1.00 47.34 106 LEU A O 1
ATOM 855 N N . THR A 1 107 ? 10.264 27.119 -3.880 1.00 51.00 107 THR A N 1
ATOM 856 C CA . THR A 1 107 ? 10.958 27.364 -5.168 1.00 51.00 107 THR A CA 1
ATOM 857 C C . THR A 1 107 ? 10.151 26.904 -6.379 1.00 51.00 107 THR A C 1
ATOM 859 O O . THR A 1 107 ? 9.618 25.806 -6.371 1.00 51.00 107 THR A O 1
ATOM 862 N N . GLN A 1 108 ? 10.135 27.674 -7.474 1.00 51.19 108 GLN A N 1
ATOM 863 C CA . GLN A 1 108 ? 9.501 27.266 -8.746 1.00 51.19 108 GLN A CA 1
ATOM 864 C C . GLN A 1 108 ? 10.007 25.903 -9.274 1.00 51.19 108 GLN A C 1
ATOM 866 O O . GLN A 1 108 ? 9.283 25.196 -9.968 1.00 51.19 108 GLN A O 1
ATOM 871 N N . ALA A 1 109 ? 11.225 25.488 -8.900 1.00 48.84 109 ALA A N 1
ATOM 872 C CA . ALA A 1 109 ? 11.819 24.203 -9.280 1.00 48.84 109 ALA A CA 1
ATOM 873 C C . ALA A 1 109 ? 11.136 22.967 -8.653 1.00 48.84 109 ALA A C 1
ATOM 875 O O . ALA A 1 109 ? 11.289 21.859 -9.176 1.00 48.84 109 ALA A O 1
ATOM 876 N N . SER A 1 110 ? 10.398 23.133 -7.552 1.00 54.31 110 SER A N 1
ATOM 877 C CA . SER A 1 110 ? 9.622 22.070 -6.900 1.00 54.31 110 SER A CA 1
ATOM 878 C C . SER A 1 110 ? 8.146 22.077 -7.290 1.00 54.31 110 SER A C 1
ATOM 880 O O . SER A 1 110 ? 7.436 21.179 -6.879 1.00 54.31 110 SER A O 1
ATOM 882 N N . ALA A 1 111 ? 7.666 23.008 -8.119 1.00 63.25 111 ALA A N 1
ATOM 883 C CA . ALA A 1 111 ? 6.284 22.976 -8.594 1.00 63.25 111 ALA A CA 1
ATOM 884 C C . ALA A 1 111 ? 6.067 21.890 -9.671 1.00 63.25 111 ALA A C 1
ATOM 886 O O . ALA A 1 111 ? 6.917 21.695 -10.548 1.00 63.25 111 ALA A O 1
ATOM 887 N N . GLY A 1 112 ? 4.912 21.213 -9.627 1.00 72.50 112 GLY A N 1
ATOM 888 C CA . GLY A 1 112 ? 4.428 20.316 -10.687 1.00 72.50 112 GLY A CA 1
ATOM 889 C C . GLY A 1 112 ? 4.848 18.846 -10.571 1.00 72.50 112 GLY A C 1
ATOM 890 O O . GLY A 1 112 ? 4.477 18.048 -11.434 1.00 72.50 112 GLY A O 1
ATOM 891 N N . TRP A 1 113 ? 5.578 18.462 -9.519 1.00 83.19 113 TRP A N 1
ATOM 892 C CA . TRP A 1 113 ? 5.961 17.063 -9.293 1.00 83.19 113 TRP A CA 1
ATOM 893 C C . TRP A 1 113 ? 4.740 16.169 -9.032 1.00 83.19 113 TRP A C 1
ATOM 895 O O . TRP A 1 113 ? 4.767 14.996 -9.393 1.00 83.19 113 TRP A O 1
ATOM 905 N N . GLU A 1 114 ? 3.654 16.711 -8.465 1.00 83.00 114 GLU A N 1
ATOM 906 C CA . GLU A 1 114 ? 2.409 15.971 -8.246 1.00 83.00 114 GLU A CA 1
ATOM 907 C C . GLU A 1 114 ? 1.827 15.487 -9.576 1.00 83.00 114 GLU A C 1
ATOM 909 O O . GLU A 1 114 ? 1.450 14.326 -9.703 1.00 83.00 114 GLU A O 1
ATOM 914 N N . ALA A 1 115 ? 1.809 16.352 -10.596 1.00 78.25 115 ALA A N 1
ATOM 915 C CA . ALA A 1 115 ? 1.335 15.987 -11.927 1.00 78.25 115 ALA A CA 1
ATOM 916 C C . ALA A 1 115 ? 2.246 14.936 -12.580 1.00 78.25 115 ALA A C 1
ATOM 918 O O . ALA A 1 115 ? 1.758 14.010 -13.222 1.00 78.25 115 ALA A O 1
ATOM 919 N N . GLU A 1 116 ? 3.564 15.045 -12.397 1.00 84.19 116 GLU A N 1
ATOM 920 C CA . GLU A 1 116 ? 4.531 14.048 -12.875 1.00 84.19 116 GLU A CA 1
ATOM 921 C C . GLU A 1 116 ? 4.328 12.686 -12.187 1.00 84.19 116 GLU A C 1
ATOM 923 O O . GLU A 1 116 ? 4.329 11.652 -12.859 1.00 84.19 116 GLU A O 1
ATOM 928 N N . LEU A 1 117 ? 4.077 12.675 -10.873 1.00 87.75 117 LEU A N 1
ATOM 929 C CA . LEU A 1 117 ? 3.751 11.465 -10.120 1.00 87.75 117 LEU A CA 1
ATOM 930 C C . LEU A 1 117 ? 2.429 10.848 -10.589 1.00 87.75 117 LEU A C 1
ATOM 932 O O . LEU A 1 117 ? 2.380 9.647 -10.848 1.00 87.75 117 LEU A O 1
ATOM 936 N N . LEU A 1 118 ? 1.363 11.641 -10.713 1.00 84.56 118 LEU A N 1
ATOM 937 C CA . LEU A 1 118 ? 0.058 11.141 -11.152 1.00 84.56 118 LEU A CA 1
ATOM 938 C C . LEU A 1 118 ? 0.126 10.575 -12.578 1.00 84.56 118 LEU A C 1
ATOM 940 O O . LEU A 1 118 ? -0.463 9.529 -12.842 1.00 84.56 118 LEU A O 1
ATOM 944 N N . ARG A 1 119 ? 0.918 11.181 -13.475 1.00 79.56 119 ARG A N 1
ATOM 945 C CA . ARG A 1 119 ? 1.203 10.609 -14.806 1.00 79.56 119 ARG A CA 1
ATOM 946 C C . ARG A 1 119 ? 1.939 9.283 -14.712 1.00 79.56 119 ARG A C 1
ATOM 948 O O . ARG A 1 119 ? 1.577 8.340 -15.406 1.00 79.56 119 ARG A O 1
ATOM 955 N N . LEU A 1 120 ? 2.960 9.182 -13.863 1.00 85.25 120 LEU A N 1
ATOM 956 C CA . LEU A 1 120 ? 3.664 7.917 -13.659 1.00 85.25 120 LEU A CA 1
ATOM 957 C C . LEU A 1 120 ? 2.710 6.826 -13.148 1.00 85.25 120 LEU A C 1
ATOM 959 O O . LEU A 1 120 ? 2.735 5.708 -13.657 1.00 85.25 120 LEU A O 1
ATOM 963 N N . LEU A 1 121 ? 1.840 7.158 -12.188 1.00 86.44 121 LEU A N 1
ATOM 964 C CA . LEU A 1 121 ? 0.804 6.252 -11.687 1.00 86.44 121 LEU A CA 1
ATOM 965 C C . LEU A 1 121 ? -0.218 5.890 -12.763 1.00 86.44 121 LEU A C 1
ATOM 967 O O . LEU A 1 121 ? -0.701 4.766 -12.771 1.00 86.44 121 LEU A O 1
ATOM 971 N N . HIS A 1 122 ? -0.527 6.796 -13.685 1.00 79.25 122 HIS A N 1
ATOM 972 C CA . HIS A 1 122 ? -1.377 6.495 -14.828 1.00 79.25 122 HIS A CA 1
ATOM 973 C C . HIS A 1 122 ? -0.705 5.494 -15.785 1.00 79.25 122 HIS A C 1
ATOM 975 O O . HIS A 1 122 ? -1.308 4.486 -16.149 1.00 79.25 122 HIS A O 1
ATOM 981 N N . TYR A 1 123 ? 0.570 5.704 -16.129 1.00 76.81 123 TYR A N 1
ATOM 982 C CA . TYR A 1 123 ? 1.304 4.811 -17.031 1.00 76.81 123 TYR A CA 1
ATOM 983 C C . TYR A 1 123 ? 1.562 3.421 -16.435 1.00 76.81 123 TYR A C 1
ATOM 985 O O . TYR A 1 123 ? 1.397 2.409 -17.117 1.00 76.81 123 TYR A O 1
ATOM 993 N N . CYS A 1 124 ? 1.960 3.359 -15.165 1.00 81.94 124 CYS A N 1
ATOM 994 C CA . CYS A 1 124 ? 2.293 2.105 -14.487 1.00 81.94 124 CYS A CA 1
ATOM 995 C C . CYS A 1 124 ? 1.083 1.457 -13.794 1.00 81.94 124 CYS A C 1
ATOM 997 O O . CYS A 1 124 ? 1.140 0.290 -13.418 1.00 81.94 124 CYS A O 1
ATOM 999 N N . GLY A 1 125 ? -0.025 2.184 -13.628 1.00 78.94 125 GLY A N 1
ATOM 1000 C CA . GLY A 1 125 ? -1.131 1.824 -12.736 1.00 78.94 125 GLY A CA 1
ATOM 1001 C C . GLY A 1 125 ? -1.755 0.460 -12.991 1.00 78.94 125 GLY A C 1
ATOM 1002 O O . GLY A 1 125 ? -2.164 -0.208 -12.047 1.00 78.94 125 GLY A O 1
ATOM 1003 N N . SER A 1 126 ? -1.777 0.023 -14.251 1.00 75.38 126 SER A N 1
ATOM 1004 C CA . SER A 1 126 ? -2.357 -1.266 -14.640 1.00 75.38 126 SER A CA 1
ATOM 1005 C C . SER A 1 126 ? -1.578 -2.495 -14.150 1.00 75.38 126 SER A C 1
ATOM 1007 O O . SER A 1 126 ? -2.183 -3.559 -14.012 1.00 75.38 126 SER A O 1
ATOM 1009 N N . THR A 1 127 ? -0.273 -2.366 -13.881 1.00 82.94 127 THR A N 1
ATOM 1010 C CA . THR A 1 127 ? 0.586 -3.473 -13.423 1.00 82.94 127 THR A CA 1
ATOM 1011 C C . THR A 1 127 ? 0.926 -3.405 -11.941 1.00 82.94 127 THR A C 1
ATOM 1013 O O . THR A 1 127 ? 1.373 -4.405 -11.386 1.00 82.94 127 THR A O 1
ATOM 1016 N N . ILE A 1 128 ? 0.696 -2.261 -11.292 1.00 90.44 128 ILE A N 1
ATOM 1017 C CA . ILE A 1 128 ? 0.986 -2.091 -9.870 1.00 90.44 128 ILE A CA 1
ATOM 1018 C C . ILE A 1 128 ? 0.029 -2.959 -9.046 1.00 90.44 128 ILE A C 1
ATOM 1020 O O . ILE A 1 128 ? -1.182 -2.750 -9.029 1.00 90.44 128 ILE A O 1
ATOM 1024 N N . GLU A 1 129 ? 0.597 -3.909 -8.315 1.00 93.50 129 GLU A N 1
ATOM 1025 C CA . GLU A 1 129 ? -0.080 -4.707 -7.298 1.00 93.50 129 GLU A CA 1
ATOM 1026 C C . GLU A 1 129 ? 0.145 -4.132 -5.899 1.00 93.50 129 GLU A C 1
ATOM 1028 O O . GLU A 1 129 ? -0.783 -4.135 -5.092 1.00 93.50 129 GLU A O 1
ATOM 1033 N N . TYR A 1 130 ? 1.344 -3.603 -5.630 1.00 96.44 130 TYR A N 1
ATOM 1034 C CA . TYR A 1 130 ? 1.728 -3.028 -4.340 1.00 96.44 130 TYR A CA 1
ATOM 1035 C C . TYR A 1 130 ? 2.064 -1.548 -4.495 1.00 96.44 130 TYR A C 1
ATOM 1037 O O . TYR A 1 130 ? 3.045 -1.199 -5.152 1.00 96.44 130 TYR A O 1
ATOM 1045 N N . LEU A 1 131 ? 1.285 -0.680 -3.857 1.00 97.19 131 LEU A N 1
ATOM 1046 C CA . LEU A 1 131 ? 1.522 0.759 -3.844 1.00 97.19 131 LEU A CA 1
ATOM 1047 C C . LEU A 1 131 ? 1.727 1.246 -2.411 1.00 97.19 131 LEU A C 1
ATOM 1049 O O . LEU A 1 131 ? 0.854 1.078 -1.566 1.00 97.19 131 LEU A O 1
ATOM 1053 N N . SER A 1 132 ? 2.858 1.894 -2.147 1.00 97.06 132 SER A N 1
ATOM 1054 C CA . SER A 1 132 ? 3.114 2.577 -0.879 1.00 97.06 132 SER A CA 1
ATOM 1055 C C . SER A 1 132 ? 3.423 4.042 -1.136 1.00 97.06 132 SER A C 1
ATOM 1057 O O . SER A 1 132 ? 4.457 4.365 -1.720 1.00 97.06 132 SER A O 1
ATOM 1059 N N . LEU A 1 133 ? 2.548 4.925 -0.665 1.00 95.31 133 LEU A N 1
ATOM 1060 C CA . LEU A 1 133 ? 2.718 6.371 -0.747 1.00 95.31 133 LEU A CA 1
ATOM 1061 C C . LEU A 1 133 ? 2.986 6.953 0.642 1.00 95.31 133 LEU A C 1
ATOM 1063 O O . LEU A 1 133 ? 2.387 6.536 1.643 1.00 95.31 133 LEU A O 1
ATOM 1067 N N . TRP A 1 134 ? 3.881 7.939 0.704 1.00 90.81 134 TRP A N 1
ATOM 1068 C CA . TRP A 1 134 ? 4.043 8.780 1.881 1.00 90.81 134 TRP A CA 1
ATOM 1069 C C . TRP A 1 134 ? 3.071 9.967 1.829 1.00 90.81 134 TRP A C 1
ATOM 1071 O O . TRP A 1 134 ? 2.012 9.913 1.206 1.00 90.81 134 TRP A O 1
ATOM 1081 N N . HIS A 1 135 ? 3.349 11.003 2.606 1.00 87.06 135 HIS A N 1
ATOM 1082 C CA . HIS A 1 135 ? 2.378 11.984 3.050 1.00 87.06 135 HIS A CA 1
ATOM 1083 C C . HIS A 1 135 ? 1.928 12.886 1.904 1.00 87.06 135 HIS A C 1
ATOM 1085 O O . HIS A 1 135 ? 0.734 13.124 1.714 1.00 87.06 135 HIS A O 1
ATOM 1091 N N . THR A 1 136 ? 2.878 13.458 1.179 1.00 87.00 136 THR A N 1
ATOM 1092 C CA . THR A 1 136 ? 2.625 14.411 0.098 1.00 87.00 136 THR A CA 1
ATOM 1093 C C . THR A 1 136 ? 1.974 13.723 -1.095 1.00 87.00 136 THR A C 1
ATOM 1095 O O . THR A 1 136 ? 1.061 14.276 -1.702 1.00 87.00 136 THR A O 1
ATOM 1098 N N . GLU A 1 137 ? 2.364 12.483 -1.363 1.00 91.06 137 GLU A N 1
ATOM 1099 C CA . GLU A 1 137 ? 1.898 11.667 -2.480 1.00 91.06 137 GLU A CA 1
ATOM 1100 C C . GLU A 1 137 ? 0.520 11.082 -2.227 1.00 91.06 137 GLU A C 1
ATOM 1102 O O . GLU A 1 137 ? -0.334 11.141 -3.108 1.00 91.06 137 GLU A O 1
ATOM 1107 N N . SER A 1 138 ? 0.281 10.565 -1.013 1.00 92.31 138 SER A N 1
ATOM 1108 C CA . SER A 1 138 ? -1.049 10.102 -0.606 1.00 92.31 138 SER A CA 1
ATOM 1109 C C . SER A 1 138 ? -2.046 11.238 -0.774 1.00 92.31 138 SER A C 1
ATOM 1111 O O . SER A 1 138 ? -3.102 11.057 -1.365 1.00 92.31 138 SER A O 1
ATOM 1113 N N . ARG A 1 139 ? -1.684 12.447 -0.327 1.00 89.75 139 ARG A N 1
ATOM 1114 C CA . ARG A 1 139 ? -2.536 13.625 -0.483 1.00 89.75 139 ARG A CA 1
ATOM 1115 C C . ARG A 1 139 ? -2.737 14.015 -1.950 1.00 89.75 139 ARG A C 1
ATOM 1117 O O . ARG A 1 139 ? -3.846 14.400 -2.299 1.00 89.75 139 ARG A O 1
ATOM 1124 N N . ALA A 1 140 ? -1.703 13.939 -2.790 1.00 88.56 140 ALA A N 1
ATOM 1125 C CA . ALA A 1 140 ? -1.822 14.232 -4.220 1.00 88.56 140 ALA A CA 1
ATOM 1126 C C . ALA A 1 140 ? -2.795 13.266 -4.915 1.00 88.56 140 ALA A C 1
ATOM 1128 O O . ALA A 1 140 ? -3.683 13.717 -5.630 1.00 88.56 140 ALA A O 1
ATOM 1129 N N . LEU A 1 141 ? -2.684 11.961 -4.637 1.00 90.12 141 LEU A N 1
ATOM 1130 C CA . LEU A 1 141 ? -3.587 10.944 -5.179 1.00 90.12 141 LEU A CA 1
ATOM 1131 C C . LEU A 1 141 ? -5.015 11.090 -4.636 1.00 90.12 141 LEU A C 1
ATOM 1133 O O . LEU A 1 141 ? -5.970 11.044 -5.400 1.00 90.12 141 LEU A O 1
ATOM 1137 N N . LEU A 1 142 ? -5.173 11.307 -3.327 1.00 91.00 142 LEU A N 1
ATOM 1138 C CA . LEU A 1 142 ? -6.492 11.418 -2.694 1.00 91.00 142 LEU A CA 1
ATOM 1139 C C . LEU A 1 142 ? -7.250 12.696 -3.083 1.00 91.00 142 LEU A C 1
ATOM 1141 O O . LEU A 1 142 ? -8.471 12.738 -2.966 1.00 91.00 142 LEU A O 1
ATOM 1145 N N . ARG A 1 143 ? -6.550 13.731 -3.561 1.00 87.19 143 ARG A N 1
ATOM 1146 C CA . ARG A 1 143 ? -7.143 14.967 -4.102 1.00 87.19 143 ARG A CA 1
ATOM 1147 C C . ARG A 1 143 ? -7.451 14.902 -5.595 1.00 87.19 143 ARG A C 1
ATOM 1149 O O . ARG A 1 143 ? -8.104 15.810 -6.099 1.00 87.19 143 ARG A O 1
ATOM 1156 N N . ASP A 1 144 ? -6.942 13.901 -6.307 1.00 83.38 144 ASP A N 1
ATOM 1157 C CA . ASP A 1 144 ? -7.107 13.818 -7.753 1.00 83.38 144 ASP A CA 1
ATOM 1158 C C . ASP A 1 144 ? -8.575 13.542 -8.101 1.00 83.38 144 ASP A C 1
ATOM 1160 O O . ASP A 1 144 ? -9.132 12.498 -7.758 1.00 83.38 144 ASP A O 1
ATOM 1164 N N . ALA A 1 145 ? -9.212 14.499 -8.774 1.00 75.25 145 ALA A N 1
ATOM 1165 C CA . ALA A 1 145 ? -10.618 14.411 -9.152 1.00 75.25 145 ALA A CA 1
ATOM 1166 C C . ALA A 1 145 ? -10.873 13.281 -10.164 1.00 75.25 145 ALA A C 1
ATOM 1168 O O . ALA A 1 145 ? -11.949 12.688 -10.151 1.00 75.25 145 ALA A O 1
ATOM 1169 N N . ALA A 1 146 ? -9.862 12.901 -10.958 1.00 76.50 146 ALA A N 1
ATOM 1170 C CA . ALA A 1 146 ? -9.966 11.769 -11.880 1.00 76.50 146 ALA A CA 1
ATOM 1171 C C . ALA A 1 146 ? -10.131 10.418 -11.173 1.00 76.50 146 ALA A C 1
ATOM 1173 O O . ALA A 1 146 ? -10.452 9.424 -11.823 1.00 76.50 146 ALA A O 1
ATOM 1174 N N . GLN A 1 147 ? -9.932 10.359 -9.852 1.00 80.88 147 GLN A N 1
ATOM 1175 C CA . GLN A 1 147 ? -10.227 9.155 -9.092 1.00 80.88 147 GLN A CA 1
ATOM 1176 C C . GLN A 1 147 ? -11.728 8.889 -8.988 1.00 80.88 147 GLN A C 1
ATOM 1178 O O . GLN A 1 147 ? -12.089 7.731 -8.845 1.00 80.88 147 GLN A O 1
ATOM 1183 N N . VAL A 1 148 ? -12.616 9.883 -9.062 1.00 78.88 148 VAL A N 1
ATOM 1184 C CA . VAL A 1 148 ? -14.058 9.663 -8.862 1.00 78.88 148 VAL A CA 1
ATOM 1185 C C . VAL A 1 148 ? -14.768 9.522 -10.209 1.00 78.88 148 VAL A C 1
ATOM 1187 O O . VAL A 1 148 ? -14.847 10.463 -10.994 1.00 78.88 148 VAL A O 1
ATOM 1190 N N . SER A 1 149 ? -15.317 8.337 -10.490 1.00 62.16 149 SER A N 1
ATOM 1191 C CA . SER A 1 149 ? -16.037 8.083 -11.745 1.00 62.16 149 SER A CA 1
ATOM 1192 C C . SER A 1 149 ? -17.328 8.908 -11.835 1.00 62.16 149 SER A C 1
ATOM 1194 O O . SER A 1 149 ? -18.153 8.847 -10.922 1.00 62.16 149 SER A O 1
ATOM 1196 N N . GLY A 1 150 ? -17.549 9.604 -12.956 1.00 55.38 150 GLY A N 1
ATOM 1197 C CA . GLY A 1 150 ? -18.816 10.288 -13.259 1.00 55.38 150 GLY A CA 1
ATOM 1198 C C . GLY A 1 150 ? -18.804 11.812 -13.108 1.00 55.38 150 GLY A C 1
ATOM 1199 O O . GLY A 1 150 ? -19.795 12.449 -13.447 1.00 55.38 150 GLY A O 1
ATOM 1200 N N . GLN A 1 151 ? -17.699 12.415 -12.667 1.00 51.47 151 GLN A N 1
ATOM 1201 C CA . GLN A 1 151 ? -17.442 13.835 -12.904 1.00 51.47 151 GLN A CA 1
ATOM 1202 C C . GLN A 1 151 ? -16.583 13.967 -14.167 1.00 51.47 151 GLN A C 1
ATOM 1204 O O . GLN A 1 151 ? -15.591 13.256 -14.321 1.00 51.47 151 GLN A O 1
ATOM 1209 N N . HIS A 1 152 ? -16.955 14.863 -15.085 1.00 43.38 152 HIS A N 1
ATOM 1210 C CA . HIS A 1 152 ? -16.130 15.272 -16.230 1.00 43.38 152 HIS A CA 1
ATOM 1211 C C . HIS A 1 152 ? -14.925 16.106 -15.766 1.00 43.38 152 HIS A C 1
ATOM 1213 O O . HIS A 1 152 ? -14.711 17.230 -16.205 1.00 43.38 152 HIS A O 1
ATOM 1219 N N . THR A 1 153 ? -14.144 15.599 -14.822 1.00 44.53 153 THR A N 1
ATOM 1220 C CA . THR A 1 153 ? -12.934 16.258 -14.355 1.00 44.53 153 THR A CA 1
ATOM 1221 C C . THR A 1 153 ? -11.771 15.644 -15.110 1.00 44.53 153 THR A C 1
ATOM 1223 O O . THR A 1 153 ? -11.310 14.540 -14.822 1.00 44.53 153 THR A O 1
ATOM 1226 N N . HIS A 1 154 ? -11.311 16.362 -16.141 1.00 46.06 154 HIS A N 1
ATOM 1227 C CA . HIS A 1 154 ? -10.011 16.100 -16.749 1.00 46.06 154 HIS A CA 1
ATOM 1228 C C . HIS A 1 154 ? -8.998 15.892 -15.627 1.00 46.06 154 HIS A C 1
ATOM 1230 O O . HIS A 1 154 ? -8.921 16.705 -14.702 1.00 46.06 154 HIS A O 1
ATOM 1236 N N . ALA A 1 155 ? -8.249 14.791 -15.682 1.00 48.84 155 ALA A N 1
ATOM 1237 C CA . ALA A 1 155 ? -7.264 14.515 -14.655 1.00 48.84 155 ALA A CA 1
ATOM 1238 C C . ALA A 1 155 ? -6.346 15.729 -14.500 1.00 48.84 155 ALA A C 1
ATOM 1240 O O . ALA A 1 155 ? -5.905 16.295 -15.501 1.00 48.84 155 ALA A O 1
ATOM 1241 N N . ALA A 1 156 ? -6.065 16.157 -13.267 1.00 43.69 156 ALA A N 1
ATOM 1242 C CA . ALA A 1 156 ? -5.350 17.416 -13.022 1.00 43.69 156 ALA A CA 1
ATOM 1243 C C . ALA A 1 156 ? -3.980 17.468 -13.736 1.00 43.69 156 ALA A C 1
ATOM 1245 O O . ALA A 1 156 ? -3.461 18.535 -14.056 1.00 43.69 156 ALA A O 1
ATOM 1246 N N . TRP A 1 157 ? -3.409 16.300 -14.046 1.00 46.12 157 TRP A N 1
ATOM 1247 C CA . TRP A 1 157 ? -2.177 16.148 -14.811 1.00 46.12 157 TRP A CA 1
ATOM 1248 C C . TRP A 1 157 ? -2.314 16.303 -16.337 1.00 46.12 157 TRP A C 1
ATOM 1250 O O . TRP A 1 157 ? -1.293 16.538 -16.995 1.00 46.12 157 TRP A O 1
ATOM 1260 N N . ALA A 1 158 ? -3.525 16.171 -16.885 1.00 41.06 158 ALA A N 1
ATOM 1261 C CA . ALA A 1 158 ? -3.867 16.305 -18.304 1.00 41.06 158 ALA A CA 1
ATOM 1262 C C . ALA A 1 158 ? -4.171 17.762 -18.710 1.00 41.06 158 ALA A C 1
ATOM 1264 O O . ALA A 1 158 ? -4.018 18.126 -19.874 1.00 41.06 158 ALA A O 1
ATOM 1265 N N . VAL A 1 159 ? -4.508 18.631 -17.747 1.00 38.00 159 VAL A N 1
ATOM 1266 C CA . VAL A 1 159 ? -4.809 20.061 -17.984 1.00 38.00 159 VAL A CA 1
ATOM 1267 C C . VAL A 1 159 ? -3.607 20.825 -18.580 1.00 38.00 159 VAL A C 1
ATOM 1269 O O . VAL A 1 159 ? -3.775 21.773 -19.344 1.00 38.00 159 VAL A O 1
ATOM 1272 N N . GLY A 1 160 ? -2.378 20.380 -18.297 1.00 35.09 160 GLY A N 1
ATOM 1273 C CA . GLY A 1 160 ? -1.146 20.986 -18.824 1.00 35.09 160 GLY A CA 1
ATOM 1274 C C . GLY A 1 160 ? -0.733 20.554 -20.239 1.00 35.09 160 GLY A C 1
ATOM 1275 O O . GLY A 1 160 ? 0.209 21.127 -20.775 1.00 35.09 160 GLY A O 1
ATOM 1276 N N . GLU A 1 161 ? -1.377 19.543 -20.837 1.00 36.41 161 GLU A N 1
ATOM 1277 C CA . GLU A 1 161 ? -1.157 19.178 -22.252 1.00 36.41 161 GLU A CA 1
ATOM 1278 C C . GLU A 1 161 ? -2.202 19.815 -23.177 1.00 36.41 161 GLU A C 1
ATOM 1280 O O . GLU A 1 161 ? -1.875 20.145 -24.315 1.00 36.41 161 GLU A O 1
ATOM 1285 N N . ALA A 1 162 ? -3.414 20.078 -22.674 1.00 32.91 162 ALA A N 1
ATOM 1286 C CA . ALA A 1 162 ? -4.448 20.818 -23.403 1.00 32.91 162 ALA A CA 1
ATOM 1287 C C . ALA A 1 162 ? -4.085 22.299 -23.624 1.00 32.91 162 ALA A C 1
ATOM 1289 O O . ALA A 1 162 ? -4.549 22.919 -24.566 1.00 32.91 162 ALA A O 1
ATOM 1290 N N . THR A 1 163 ? -3.201 22.872 -22.803 1.00 28.86 163 THR A N 1
ATOM 1291 C CA . THR A 1 163 ? -2.761 24.273 -22.941 1.00 28.86 163 THR A CA 1
ATOM 1292 C C . THR A 1 163 ? -1.664 24.488 -23.994 1.00 28.86 163 THR A C 1
ATOM 1294 O O . THR A 1 163 ? -1.237 25.621 -24.193 1.00 28.86 163 THR A O 1
ATOM 1297 N N . MET A 1 164 ? -1.206 23.434 -24.683 1.00 31.39 164 MET A N 1
ATOM 1298 C CA . MET A 1 164 ? -0.262 23.539 -25.812 1.00 31.39 164 MET A CA 1
ATOM 1299 C C . MET A 1 164 ? -0.800 22.968 -27.132 1.00 31.39 164 MET A C 1
ATOM 1301 O O . MET A 1 164 ? -0.042 22.847 -28.092 1.00 31.39 164 MET A O 1
ATOM 1305 N N . ALA A 1 165 ? -2.085 22.621 -27.186 1.00 32.75 165 ALA A N 1
ATOM 1306 C CA . ALA A 1 165 ? -2.785 22.286 -28.417 1.00 32.75 165 ALA A CA 1
ATOM 1307 C C . ALA A 1 165 ? -3.984 23.234 -28.535 1.00 32.75 165 ALA A C 1
ATOM 1309 O O . ALA A 1 165 ? -4.989 23.032 -27.868 1.00 32.75 165 ALA A O 1
ATOM 1310 N N . ASP A 1 166 ? -3.781 24.299 -29.308 1.00 30.73 166 ASP A N 1
ATOM 1311 C CA . ASP A 1 166 ? -4.779 25.141 -29.969 1.00 30.73 166 ASP A CA 1
ATOM 1312 C C . ASP A 1 166 ? -6.041 25.494 -29.162 1.00 30.73 166 ASP A C 1
ATOM 1314 O O . ASP A 1 166 ? -7.069 24.824 -29.199 1.00 30.73 166 ASP A O 1
ATOM 1318 N N . THR A 1 167 ? -5.981 26.642 -28.483 1.00 33.12 167 THR A N 1
ATOM 1319 C CA . THR A 1 167 ? -7.162 27.486 -28.270 1.00 33.12 167 THR A CA 1
ATOM 1320 C C . THR A 1 167 ? -7.624 28.046 -29.613 1.00 33.12 167 THR A C 1
ATOM 1322 O O . THR A 1 167 ? -7.250 29.166 -29.946 1.00 33.12 167 THR A O 1
ATOM 1325 N N . GLU A 1 168 ? -8.433 27.292 -30.349 1.00 33.03 168 GLU A N 1
ATOM 1326 C CA . GLU A 1 168 ? -9.423 27.845 -31.277 1.00 33.03 168 GLU A CA 1
ATOM 1327 C C . GLU A 1 168 ? -10.732 27.050 -31.111 1.00 33.03 168 GLU A C 1
ATOM 1329 O O . GLU A 1 168 ? -10.767 25.835 -31.276 1.00 33.03 168 GLU A O 1
ATOM 1334 N N . ASP A 1 169 ? -11.765 27.786 -30.695 1.00 31.14 169 ASP A N 1
ATOM 1335 C CA . ASP A 1 169 ? -13.201 27.504 -30.785 1.00 31.14 169 ASP A CA 1
ATOM 1336 C C . ASP A 1 169 ? -13.777 26.294 -30.022 1.00 31.14 169 ASP A C 1
ATOM 1338 O O . ASP A 1 169 ? -13.876 25.167 -30.501 1.00 31.14 169 ASP A O 1
ATOM 1342 N N . VAL A 1 170 ? -14.265 26.585 -28.810 1.00 34.06 170 VAL A N 1
ATOM 1343 C CA . VAL A 1 170 ? -15.241 25.750 -28.098 1.00 34.06 170 VAL A CA 1
ATOM 1344 C C . VAL A 1 170 ? -16.631 26.184 -28.553 1.00 34.06 170 VAL A C 1
ATOM 1346 O O . VAL A 1 170 ? -17.186 27.119 -27.982 1.00 34.06 170 VAL A O 1
ATOM 1349 N N . ASP A 1 171 ? -17.175 25.495 -29.553 1.00 32.19 171 ASP A N 1
ATOM 1350 C CA . ASP A 1 171 ? -18.613 25.473 -29.816 1.00 32.19 171 ASP A CA 1
ATOM 1351 C C . ASP A 1 171 ? -19.191 24.075 -29.551 1.00 32.19 171 ASP A C 1
ATOM 1353 O O . ASP A 1 171 ? -18.523 23.041 -29.605 1.00 32.19 171 ASP A O 1
ATOM 1357 N N . GLU A 1 172 ? -20.457 24.112 -29.170 1.00 36.84 172 GLU A N 1
ATOM 1358 C CA . GLU A 1 172 ? -21.302 23.080 -28.591 1.00 36.84 172 GLU A CA 1
ATOM 1359 C C . GLU A 1 172 ? -21.460 21.823 -29.472 1.00 36.84 172 GLU A C 1
ATOM 1361 O O . GLU A 1 172 ? -22.315 21.781 -30.348 1.00 36.84 172 GLU A O 1
ATOM 1366 N N . GLU A 1 173 ? -20.737 20.740 -29.172 1.00 32.03 173 GLU A N 1
ATOM 1367 C CA . GLU A 1 173 ? -21.169 19.379 -29.532 1.00 32.03 173 GLU A CA 1
ATOM 1368 C C . GLU A 1 173 ? -20.935 18.408 -28.361 1.00 32.03 173 GLU A C 1
ATOM 1370 O O . GLU A 1 173 ? -19.862 17.832 -28.162 1.00 32.03 173 GLU A O 1
ATOM 1375 N N . GLU A 1 174 ? -21.988 18.196 -27.566 1.00 38.69 174 GLU A N 1
ATOM 1376 C CA . GLU A 1 174 ? -22.157 16.946 -26.828 1.00 38.69 174 GLU A CA 1
ATOM 1377 C C . GLU A 1 174 ? -22.152 15.764 -27.815 1.00 38.69 174 GLU A C 1
ATOM 1379 O O . GLU A 1 174 ? -22.764 15.818 -28.878 1.00 38.69 174 GLU A O 1
ATOM 1384 N N . ALA A 1 175 ? -21.534 14.656 -27.392 1.00 33.41 175 ALA A N 1
ATOM 1385 C CA . ALA A 1 175 ? -21.482 13.352 -28.063 1.00 33.41 175 ALA A CA 1
ATOM 1386 C C . ALA A 1 175 ? -20.358 13.121 -29.087 1.00 33.41 175 ALA A C 1
ATOM 1388 O O . ALA A 1 175 ? -20.588 12.606 -30.175 1.00 33.41 175 ALA A O 1
ATOM 1389 N N . GLN A 1 176 ? -19.108 13.289 -28.661 1.00 28.56 176 GLN A N 1
ATOM 1390 C CA . GLN A 1 176 ? -18.015 12.428 -29.117 1.00 28.56 176 GLN A CA 1
ATOM 1391 C C . GLN A 1 176 ? -16.999 12.275 -27.985 1.00 28.56 176 GLN A C 1
ATOM 1393 O O . GLN A 1 176 ? -16.327 13.219 -27.583 1.00 28.56 176 GLN A O 1
ATOM 1398 N N . ALA A 1 177 ? -16.896 11.066 -27.426 1.00 32.50 177 ALA A N 1
ATOM 1399 C CA . ALA A 1 177 ? -15.738 10.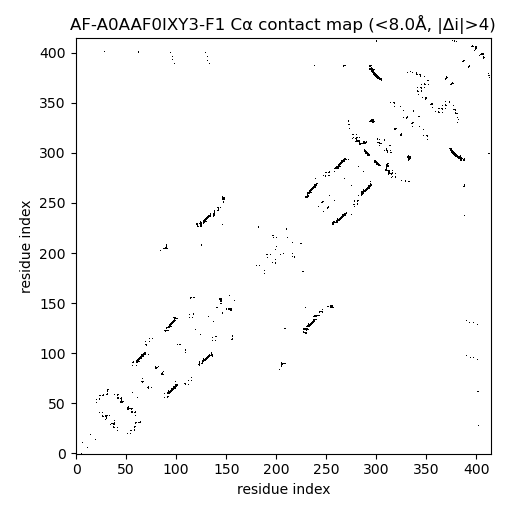725 -26.610 1.00 32.50 177 ALA A CA 1
ATOM 1400 C C . ALA A 1 177 ? -14.472 11.042 -27.431 1.00 32.50 177 ALA A C 1
ATOM 1402 O O . ALA A 1 177 ? -14.453 10.688 -28.614 1.00 32.50 177 ALA A O 1
ATOM 1403 N N . PRO A 1 178 ? -13.434 11.675 -26.848 1.00 32.62 178 PRO A N 1
ATOM 1404 C CA . PRO A 1 178 ? -12.217 11.980 -27.588 1.00 32.62 178 PRO A CA 1
ATOM 1405 C C . PRO A 1 178 ? -11.690 10.696 -28.250 1.00 32.62 178 PRO A C 1
ATOM 1407 O O . PRO A 1 178 ? -11.790 9.618 -27.642 1.00 32.62 178 PRO A O 1
ATOM 1410 N N . PRO A 1 179 ? -11.191 10.776 -29.498 1.00 36.78 179 PRO A N 1
ATOM 1411 C CA . PRO A 1 179 ? -10.818 9.605 -30.275 1.00 36.78 179 PRO A CA 1
ATOM 1412 C C . PRO A 1 179 ? -9.846 8.721 -29.488 1.00 36.78 179 PRO A C 1
ATOM 1414 O O . PRO A 1 179 ? -8.940 9.203 -28.805 1.00 36.78 179 PRO A O 1
ATOM 1417 N N . ALA A 1 180 ? -10.057 7.406 -29.595 1.00 41.78 180 ALA A N 1
ATOM 1418 C CA . ALA A 1 180 ? -9.401 6.337 -28.835 1.00 41.78 180 ALA A CA 1
ATOM 1419 C C . ALA A 1 180 ? -7.858 6.297 -28.928 1.00 41.78 180 ALA A C 1
ATOM 1421 O O . ALA A 1 180 ? -7.228 5.471 -28.268 1.00 41.78 180 ALA A O 1
ATOM 1422 N N . ASP A 1 181 ? -7.251 7.182 -29.718 1.00 37.53 181 ASP A N 1
ATOM 1423 C CA . ASP A 1 181 ? -5.812 7.254 -29.933 1.00 37.53 181 ASP A CA 1
ATOM 1424 C C . ASP A 1 181 ? -5.066 8.085 -28.874 1.00 37.53 181 ASP A C 1
ATOM 1426 O O . ASP A 1 181 ? -3.872 7.862 -28.691 1.00 37.53 181 ASP A O 1
ATOM 1430 N N . HIS A 1 182 ? -5.714 8.970 -28.103 1.00 41.69 182 HIS A N 1
ATOM 1431 C CA . HIS A 1 182 ? -5.003 9.870 -27.169 1.00 41.69 182 HIS A CA 1
ATOM 1432 C C . HIS A 1 182 ? -4.408 9.215 -25.906 1.00 41.69 182 HIS A C 1
ATOM 1434 O O . HIS A 1 182 ? -3.539 9.813 -25.276 1.00 41.69 182 HIS A O 1
ATOM 1440 N N . ASP A 1 183 ? -4.789 7.981 -25.565 1.00 43.56 183 ASP A N 1
ATOM 1441 C CA . ASP A 1 183 ? -4.199 7.232 -24.436 1.00 43.56 183 ASP A CA 1
ATOM 1442 C C . ASP A 1 183 ? -2.815 6.641 -24.773 1.00 43.56 183 ASP A C 1
ATOM 1444 O O . ASP A 1 183 ? -2.090 6.140 -23.903 1.00 43.56 183 ASP A O 1
ATOM 1448 N N . MET A 1 184 ? -2.449 6.629 -26.056 1.00 48.50 184 MET A N 1
ATOM 1449 C CA . MET A 1 184 ? -1.164 6.126 -26.510 1.00 48.50 184 MET A CA 1
ATOM 1450 C C . MET A 1 184 ? -0.140 7.263 -26.515 1.00 48.50 184 MET A C 1
ATOM 1452 O O . MET A 1 184 ? -0.394 8.301 -27.120 1.00 48.50 184 MET A O 1
ATOM 1456 N N . PRO A 1 185 ? 1.038 7.092 -25.890 1.00 54.94 185 PRO A N 1
ATOM 1457 C CA . PRO A 1 185 ? 2.089 8.093 -25.991 1.00 54.94 185 PRO A CA 1
ATOM 1458 C C . PRO A 1 185 ? 2.381 8.448 -27.456 1.00 54.94 185 PRO A C 1
ATOM 1460 O O . PRO A 1 185 ? 2.537 7.544 -28.279 1.00 54.94 185 PRO A O 1
ATOM 1463 N N . ARG A 1 186 ? 2.505 9.745 -27.774 1.00 57.69 186 ARG A N 1
ATOM 1464 C CA . ARG A 1 186 ? 2.686 10.239 -29.157 1.00 57.69 186 ARG A CA 1
ATOM 1465 C C . ARG A 1 186 ? 3.807 9.526 -29.920 1.00 57.69 186 ARG A C 1
ATOM 1467 O O . ARG A 1 186 ? 3.626 9.149 -31.065 1.00 57.69 186 ARG A O 1
ATOM 1474 N N . TRP A 1 187 ? 4.924 9.218 -29.260 1.00 63.75 187 TRP A N 1
ATOM 1475 C CA . TRP A 1 187 ? 6.029 8.479 -29.885 1.00 63.75 187 TRP A CA 1
ATOM 1476 C C . TRP A 1 187 ? 5.633 7.070 -30.364 1.00 63.75 187 TRP A C 1
ATOM 1478 O O . TRP A 1 187 ? 6.138 6.606 -31.382 1.00 63.75 187 TRP A O 1
ATOM 1488 N N . LEU A 1 188 ? 4.747 6.381 -29.635 1.00 60.25 188 LEU A N 1
ATOM 1489 C CA . LEU A 1 188 ? 4.290 5.036 -29.980 1.00 60.25 188 LEU A CA 1
ATOM 1490 C C . LEU A 1 188 ? 3.267 5.108 -31.116 1.00 60.25 188 LEU A C 1
ATOM 1492 O O . LEU A 1 188 ? 3.269 4.238 -31.983 1.00 60.25 188 LEU A O 1
ATOM 1496 N N . GLN A 1 189 ? 2.453 6.170 -31.151 1.00 64.19 189 GLN A N 1
ATOM 1497 C CA . GLN A 1 189 ? 1.609 6.494 -32.305 1.00 64.19 189 GLN A CA 1
ATOM 1498 C C . GLN A 1 189 ? 2.473 6.749 -33.550 1.00 64.19 189 GLN A C 1
ATOM 1500 O O . GLN A 1 189 ? 2.245 6.130 -34.586 1.00 64.19 189 GLN A O 1
ATOM 1505 N N . ASP A 1 190 ? 3.511 7.582 -33.428 1.00 67.56 190 ASP A N 1
ATOM 1506 C CA . ASP A 1 190 ? 4.444 7.903 -34.514 1.00 67.56 190 ASP A CA 1
ATOM 1507 C C . ASP A 1 190 ? 5.165 6.652 -35.039 1.00 67.56 190 ASP A C 1
ATOM 1509 O O . ASP A 1 190 ? 5.390 6.506 -36.241 1.00 67.56 190 ASP A O 1
ATOM 1513 N N . GLU A 1 191 ? 5.539 5.729 -34.150 1.00 71.62 191 GLU A N 1
ATOM 1514 C CA . GLU A 1 191 ? 6.214 4.487 -34.528 1.00 71.62 191 GLU A CA 1
ATOM 1515 C C . GLU A 1 191 ? 5.254 3.487 -35.186 1.00 71.62 191 GLU A C 1
ATOM 1517 O O . GLU A 1 191 ? 5.606 2.877 -36.197 1.00 71.62 191 GLU A O 1
ATOM 1522 N N . LEU A 1 192 ? 4.018 3.373 -34.688 1.00 67.44 192 LEU A N 1
ATOM 1523 C CA . LEU A 1 192 ? 2.952 2.585 -35.319 1.00 67.44 192 LEU A CA 1
ATOM 1524 C C . LEU A 1 192 ? 2.517 3.147 -36.677 1.00 67.44 192 LEU A C 1
ATOM 1526 O O . LEU A 1 192 ? 2.093 2.381 -37.540 1.00 67.44 192 LEU A O 1
ATOM 1530 N N . ALA A 1 193 ? 2.646 4.458 -36.890 1.00 74.50 193 ALA A N 1
ATOM 1531 C CA . ALA A 1 193 ? 2.405 5.082 -38.186 1.00 74.50 193 ALA A CA 1
ATOM 1532 C C . ALA A 1 193 ? 3.509 4.754 -39.209 1.00 74.50 193 ALA A C 1
ATOM 1534 O O . ALA A 1 193 ? 3.256 4.742 -40.413 1.00 74.50 193 ALA A O 1
ATOM 1535 N N . ARG A 1 194 ? 4.738 4.479 -38.747 1.00 77.12 194 ARG A N 1
ATOM 1536 C CA . ARG A 1 194 ? 5.919 4.254 -39.603 1.00 77.12 194 ARG A CA 1
ATOM 1537 C C . ARG A 1 194 ? 6.257 2.784 -39.834 1.00 77.12 194 ARG A C 1
ATOM 1539 O O . ARG A 1 194 ? 6.914 2.467 -40.824 1.00 77.12 194 ARG A O 1
ATOM 1546 N N . ALA A 1 195 ? 5.863 1.891 -38.931 1.00 75.00 195 ALA A N 1
ATOM 1547 C CA . ALA A 1 195 ? 6.219 0.478 -38.972 1.00 75.00 195 ALA A CA 1
ATOM 1548 C C . ALA A 1 195 ? 4.992 -0.421 -38.754 1.00 75.00 195 ALA A C 1
ATOM 1550 O O . ALA A 1 195 ? 4.053 -0.038 -38.057 1.00 75.00 195 ALA A O 1
ATOM 1551 N N . PRO A 1 196 ? 4.982 -1.648 -39.315 1.00 72.56 196 PRO A N 1
ATOM 1552 C CA . PRO A 1 196 ? 3.868 -2.567 -39.125 1.00 72.56 196 PRO A CA 1
ATOM 1553 C C . PRO A 1 196 ? 3.659 -2.853 -37.636 1.00 72.56 196 PRO A C 1
ATOM 1555 O O . PRO A 1 196 ? 4.607 -3.192 -36.921 1.00 72.56 196 PRO A O 1
ATOM 1558 N N . ALA A 1 197 ? 2.404 -2.762 -37.185 1.00 61.38 197 ALA A N 1
ATOM 1559 C CA . ALA A 1 197 ? 2.037 -2.832 -35.771 1.00 61.38 197 ALA A CA 1
ATOM 1560 C C . ALA A 1 197 ? 2.606 -4.063 -35.050 1.00 61.38 197 ALA A C 1
ATOM 1562 O O . ALA A 1 197 ? 3.030 -3.969 -33.904 1.00 61.38 197 ALA A O 1
ATOM 1563 N N . GLU A 1 198 ? 2.703 -5.209 -35.730 1.00 58.56 198 GLU A N 1
ATOM 1564 C CA . GLU A 1 198 ? 3.292 -6.427 -35.166 1.00 58.56 198 GLU A CA 1
ATOM 1565 C C . GLU A 1 198 ? 4.791 -6.321 -34.855 1.00 58.56 198 GLU A C 1
ATOM 1567 O O . GLU A 1 198 ? 5.273 -6.989 -33.938 1.00 58.56 198 GLU A O 1
ATOM 1572 N N . ALA A 1 199 ? 5.549 -5.537 -35.621 1.00 65.50 199 ALA A N 1
ATOM 1573 C CA . ALA A 1 199 ? 6.973 -5.329 -35.378 1.00 65.50 199 ALA A CA 1
ATOM 1574 C C . ALA A 1 199 ? 7.178 -4.407 -34.169 1.00 65.50 199 ALA A C 1
ATOM 1576 O O . ALA A 1 199 ? 7.919 -4.761 -33.251 1.00 65.50 199 ALA A O 1
ATOM 1577 N N . VAL A 1 200 ? 6.430 -3.300 -34.122 1.00 64.44 200 VAL A N 1
ATOM 1578 C CA . VAL A 1 200 ? 6.417 -2.336 -33.009 1.00 64.44 200 VAL A CA 1
ATOM 1579 C C . VAL A 1 200 ? 5.965 -3.016 -31.712 1.00 64.44 200 VAL A C 1
ATOM 1581 O O . VAL A 1 200 ? 6.630 -2.916 -30.686 1.00 64.44 200 VAL A O 1
ATOM 1584 N N . ALA A 1 201 ? 4.906 -3.826 -31.780 1.00 60.38 201 ALA A N 1
ATOM 1585 C CA . ALA A 1 201 ? 4.420 -4.687 -30.705 1.00 60.38 201 ALA A CA 1
ATOM 1586 C C . ALA A 1 201 ? 5.496 -5.620 -30.145 1.00 60.38 201 ALA A C 1
ATOM 1588 O O . ALA A 1 201 ? 5.699 -5.712 -28.936 1.00 60.38 201 ALA A O 1
ATOM 1589 N N . ARG A 1 202 ? 6.202 -6.342 -31.025 1.00 62.25 202 ARG A N 1
ATOM 1590 C CA . ARG A 1 202 ? 7.271 -7.267 -30.617 1.00 62.25 202 ARG A CA 1
ATOM 1591 C C . ARG A 1 202 ? 8.441 -6.535 -29.964 1.00 62.25 202 ARG A C 1
ATOM 1593 O O . ARG A 1 202 ? 9.118 -7.135 -29.126 1.00 62.25 202 ARG A O 1
ATOM 1600 N N . GLN A 1 203 ? 8.684 -5.293 -30.366 1.00 63.75 203 GLN A N 1
ATOM 1601 C CA . GLN A 1 203 ? 9.784 -4.465 -29.891 1.00 63.75 203 GLN A CA 1
ATOM 1602 C C . GLN A 1 203 ? 9.466 -3.779 -28.556 1.00 63.75 203 GLN A C 1
ATOM 1604 O O . GLN A 1 203 ? 10.329 -3.755 -27.679 1.00 63.75 203 GLN A O 1
ATOM 1609 N N . HIS A 1 204 ? 8.221 -3.334 -28.374 1.00 63.84 204 HIS A N 1
ATOM 1610 C CA . HIS A 1 204 ? 7.754 -2.529 -27.239 1.00 63.84 204 HIS A CA 1
ATOM 1611 C C . HIS A 1 204 ? 6.644 -3.215 -26.445 1.00 63.84 204 HIS A C 1
ATOM 1613 O O . HIS A 1 204 ? 5.732 -2.564 -25.949 1.00 63.84 204 HIS A O 1
ATOM 1619 N N . LEU A 1 205 ? 6.726 -4.541 -26.312 1.00 56.56 205 LEU A N 1
ATOM 1620 C CA . LEU A 1 205 ? 5.723 -5.400 -25.659 1.00 56.56 205 LEU A CA 1
ATOM 1621 C C . LEU A 1 205 ? 5.247 -4.882 -24.294 1.00 56.56 205 LEU A C 1
ATOM 1623 O O . LEU A 1 205 ? 4.090 -5.063 -23.942 1.00 56.56 205 LEU A O 1
ATOM 1627 N N . ALA A 1 206 ? 6.133 -4.228 -23.546 1.00 50.62 206 ALA A N 1
ATOM 1628 C CA . ALA A 1 206 ? 5.849 -3.688 -22.223 1.00 50.62 206 ALA A CA 1
ATOM 1629 C C . ALA A 1 206 ? 4.933 -2.444 -22.244 1.00 50.62 206 ALA A C 1
ATOM 1631 O O . ALA A 1 206 ? 4.192 -2.201 -21.298 1.00 50.62 206 ALA A O 1
ATOM 1632 N N . HIS A 1 207 ? 4.911 -1.697 -23.352 1.00 54.12 207 HIS A N 1
ATOM 1633 C CA . HIS A 1 207 ? 4.069 -0.511 -23.544 1.00 54.12 207 HIS A CA 1
ATOM 1634 C C . HIS A 1 207 ? 2.661 -0.839 -24.068 1.00 54.12 207 HIS A C 1
ATOM 1636 O O . HIS A 1 207 ? 1.829 0.058 -24.210 1.00 54.12 207 HIS A O 1
ATOM 1642 N N . PHE A 1 208 ? 2.378 -2.120 -24.320 1.00 53.94 208 PHE A N 1
ATOM 1643 C CA . PHE A 1 208 ? 1.074 -2.622 -24.738 1.00 53.94 208 PHE A CA 1
ATOM 1644 C C . PHE A 1 208 ? 0.465 -3.476 -23.618 1.00 53.94 208 PHE A C 1
ATOM 1646 O O . PHE A 1 208 ? 0.684 -4.687 -23.570 1.00 53.94 208 PHE A O 1
ATOM 1653 N N . PRO A 1 209 ? -0.282 -2.872 -22.677 1.00 41.25 209 PRO A N 1
ATOM 1654 C CA . PRO A 1 209 ? -0.916 -3.624 -21.611 1.00 41.25 209 PRO A CA 1
ATOM 1655 C C . PRO A 1 209 ? -2.129 -4.385 -22.166 1.00 41.25 209 PRO A C 1
ATOM 1657 O O . PRO A 1 209 ? -2.906 -3.838 -22.947 1.00 41.25 209 PRO A O 1
ATOM 1660 N N . LEU A 1 210 ? -2.318 -5.618 -21.681 1.00 38.47 210 LEU A N 1
ATOM 1661 C CA . LEU A 1 210 ? -3.537 -6.440 -21.806 1.00 38.47 210 LEU A CA 1
ATOM 1662 C C . LEU A 1 210 ? -3.744 -7.227 -23.116 1.00 38.47 210 LEU A C 1
ATOM 1664 O O . LEU A 1 210 ? -4.838 -7.237 -23.674 1.00 38.47 210 LEU A O 1
ATOM 1668 N N . VAL A 1 211 ? -2.756 -8.024 -23.529 1.00 35.19 211 VAL A N 1
ATOM 1669 C CA . VAL A 1 211 ? -3.020 -9.251 -24.309 1.00 35.19 211 VAL A CA 1
ATOM 1670 C C . VAL A 1 211 ? -2.309 -10.415 -23.604 1.00 35.19 211 VAL A C 1
ATOM 1672 O O . VAL A 1 211 ? -1.184 -10.219 -23.131 1.00 35.19 211 VAL A O 1
ATOM 1675 N N . PRO A 1 212 ? -2.920 -11.616 -23.482 1.00 34.59 212 PRO A N 1
ATOM 1676 C CA . PRO A 1 212 ? -2.206 -12.818 -23.057 1.00 34.59 212 PRO A CA 1
ATOM 1677 C C . PRO A 1 212 ? -0.897 -12.956 -23.835 1.00 34.59 212 PRO A C 1
ATOM 1679 O O . PRO A 1 212 ? -0.801 -12.470 -24.958 1.00 34.59 212 PRO A O 1
ATOM 1682 N N . ARG A 1 213 ? 0.085 -13.654 -23.256 1.00 42.97 213 ARG A N 1
ATOM 1683 C CA . ARG A 1 213 ? 1.421 -13.968 -23.807 1.00 42.97 213 ARG A CA 1
ATOM 1684 C C . ARG A 1 213 ? 1.393 -14.802 -25.118 1.00 42.97 213 ARG A C 1
ATOM 1686 O O . ARG A 1 213 ? 2.246 -15.657 -25.327 1.00 42.97 213 ARG A O 1
ATOM 1693 N N . ALA A 1 214 ? 0.405 -14.589 -25.983 1.00 37.25 214 ALA A N 1
ATOM 1694 C CA . ALA A 1 214 ? 0.218 -15.145 -27.310 1.00 37.25 214 ALA A CA 1
ATOM 1695 C C . ALA A 1 214 ? 0.602 -14.111 -28.385 1.00 37.25 214 ALA A C 1
ATOM 1697 O O . ALA A 1 214 ? 0.582 -12.900 -28.159 1.00 37.25 214 ALA A O 1
ATOM 1698 N N . LEU A 1 215 ? 0.971 -14.604 -29.570 1.00 38.81 215 LEU A N 1
ATOM 1699 C CA . LEU A 1 215 ? 1.310 -13.767 -30.722 1.00 38.81 215 LEU A CA 1
ATOM 1700 C C . LEU A 1 215 ? 0.111 -12.889 -31.120 1.00 38.81 215 LEU A C 1
ATOM 1702 O O . LEU A 1 215 ? -1.021 -13.380 -31.129 1.00 38.81 215 LEU A O 1
ATOM 1706 N N . PRO A 1 216 ? 0.315 -11.605 -31.451 1.00 43.69 216 PRO A N 1
ATOM 1707 C CA . PRO A 1 216 ? -0.800 -10.680 -31.501 1.00 43.69 216 PRO A CA 1
ATOM 1708 C C . PRO A 1 216 ? -1.603 -10.769 -32.792 1.00 43.69 216 PRO A C 1
ATOM 1710 O O . PRO A 1 216 ? -1.027 -10.881 -33.868 1.00 43.69 216 PRO A O 1
ATOM 1713 N N . LYS A 1 217 ? -2.928 -10.609 -32.697 1.00 46.91 217 LYS A N 1
ATOM 1714 C CA . LYS A 1 217 ? -3.793 -10.320 -33.851 1.00 46.91 217 LYS A CA 1
ATOM 1715 C C . LYS A 1 217 ? -4.017 -8.803 -33.957 1.00 46.91 217 LYS A C 1
ATOM 1717 O O . LYS A 1 217 ? -4.504 -8.247 -32.976 1.00 46.91 217 LYS A O 1
ATOM 1722 N N . PRO A 1 218 ? -3.757 -8.143 -35.103 1.00 45.47 218 PRO A N 1
ATOM 1723 C CA . PRO A 1 218 ? -3.820 -6.680 -35.274 1.00 45.47 218 PRO A CA 1
ATOM 1724 C C . PRO A 1 218 ? -5.127 -5.999 -34.827 1.00 45.47 218 PRO A C 1
ATOM 1726 O O . PRO A 1 218 ? -5.101 -4.878 -34.330 1.00 45.47 218 PRO A O 1
ATOM 1729 N N . ALA A 1 219 ? -6.273 -6.675 -34.942 1.00 45.56 219 ALA A N 1
ATOM 1730 C CA . ALA A 1 219 ? -7.573 -6.113 -34.562 1.00 45.56 219 ALA A CA 1
ATOM 1731 C C . ALA A 1 219 ? -7.745 -5.904 -33.042 1.00 45.56 219 ALA A C 1
ATOM 1733 O O . ALA A 1 219 ? -8.419 -4.964 -32.631 1.00 45.56 219 ALA A O 1
ATOM 1734 N N . ALA A 1 220 ? -7.089 -6.716 -32.205 1.00 45.78 220 ALA A N 1
ATOM 1735 C CA . ALA A 1 220 ? -7.162 -6.594 -30.744 1.00 45.78 220 ALA A CA 1
ATOM 1736 C C . ALA A 1 220 ? -6.462 -5.326 -30.207 1.00 45.78 220 ALA A C 1
ATOM 1738 O O . ALA A 1 220 ? -6.715 -4.906 -29.084 1.00 45.78 220 ALA A O 1
ATOM 1739 N N . TRP A 1 221 ? -5.607 -4.693 -31.020 1.00 46.06 221 TRP A N 1
ATOM 1740 C CA . TRP A 1 221 ? -4.784 -3.533 -30.650 1.00 46.06 221 TRP A CA 1
ATOM 1741 C C . TRP A 1 221 ? -5.575 -2.229 -30.681 1.00 46.06 221 TRP A C 1
ATOM 1743 O O . TRP A 1 221 ? -5.377 -1.368 -29.833 1.00 46.06 221 TRP A O 1
ATOM 1753 N N . ARG A 1 222 ? -6.517 -2.116 -31.627 1.00 42.53 222 ARG A N 1
ATOM 1754 C CA . ARG A 1 222 ? -7.476 -1.001 -31.711 1.00 42.53 222 ARG A CA 1
ATOM 1755 C C . ARG A 1 222 ? -8.604 -1.113 -30.682 1.00 42.53 222 ARG A C 1
ATOM 1757 O O . ARG A 1 222 ? -9.315 -0.149 -30.444 1.00 42.53 222 ARG A O 1
ATOM 1764 N N . GLN A 1 223 ? -8.764 -2.289 -30.078 1.00 44.84 223 GLN A N 1
ATOM 1765 C CA . GLN A 1 223 ? -9.756 -2.588 -29.042 1.00 44.84 223 GLN A CA 1
ATOM 1766 C C . GLN A 1 223 ? -9.115 -2.612 -27.644 1.00 44.84 223 GLN A C 1
ATOM 1768 O O . GLN A 1 223 ? -9.563 -3.339 -26.756 1.00 44.84 223 GLN A O 1
ATOM 1773 N N . ARG A 1 224 ? -8.026 -1.854 -27.452 1.00 46.25 224 ARG A N 1
ATOM 1774 C CA . ARG A 1 224 ? -7.292 -1.800 -26.187 1.00 46.25 224 ARG A CA 1
ATOM 1775 C C . ARG A 1 224 ? -8.224 -1.313 -25.065 1.00 46.25 224 ARG A C 1
ATOM 1777 O O . ARG A 1 224 ? -8.874 -0.279 -25.221 1.00 46.25 224 ARG A O 1
ATOM 1784 N N . PRO A 1 225 ? -8.265 -1.995 -23.907 1.00 43.81 225 PRO A N 1
ATOM 1785 C CA . PRO A 1 225 ? -8.903 -1.436 -22.724 1.00 43.81 225 PRO A CA 1
ATOM 1786 C C . PRO A 1 225 ? -8.160 -0.156 -22.327 1.00 43.81 225 PRO A C 1
ATOM 1788 O O . PRO A 1 225 ? -6.930 -0.183 -22.235 1.00 43.81 225 PRO A O 1
ATOM 1791 N N . ARG A 1 226 ? -8.887 0.945 -22.090 1.00 48.09 226 ARG A N 1
ATOM 1792 C CA . ARG A 1 226 ? -8.311 2.224 -21.631 1.00 48.09 226 ARG A CA 1
ATOM 1793 C C . ARG A 1 226 ? -7.283 1.997 -20.527 1.00 48.09 226 ARG A C 1
ATOM 1795 O O . ARG A 1 226 ? -7.458 1.089 -19.703 1.00 48.09 226 ARG A O 1
ATOM 1802 N N . ALA A 1 227 ? -6.219 2.805 -20.523 1.00 49.41 227 ALA A N 1
ATOM 1803 C CA . ALA A 1 227 ? -5.226 2.762 -19.456 1.00 49.41 227 ALA A CA 1
ATOM 1804 C C . ALA A 1 227 ? -5.962 2.852 -18.114 1.00 49.41 227 ALA A C 1
ATOM 1806 O O . ALA A 1 227 ? -6.649 3.831 -17.822 1.00 49.41 227 ALA A O 1
ATOM 1807 N N . ARG A 1 228 ? -5.913 1.764 -17.338 1.00 58.75 228 ARG A N 1
ATOM 1808 C CA . ARG A 1 228 ? -6.607 1.718 -16.054 1.00 58.75 228 ARG A CA 1
ATOM 1809 C C . ARG A 1 228 ? -5.879 2.669 -15.119 1.00 58.75 228 ARG A C 1
ATOM 1811 O O . ARG A 1 228 ? -4.651 2.626 -15.034 1.00 58.75 228 ARG A O 1
ATOM 1818 N N . LEU A 1 229 ? -6.644 3.500 -14.416 1.00 71.75 229 LEU A N 1
ATOM 1819 C CA . LEU A 1 229 ? -6.135 4.238 -13.266 1.00 71.75 229 LEU A CA 1
ATOM 1820 C C . LEU A 1 229 ? -5.446 3.265 -12.298 1.00 71.75 229 LEU A C 1
ATOM 1822 O O . LEU A 1 229 ? -5.676 2.055 -12.340 1.00 71.75 229 LEU A O 1
ATOM 1826 N N . CYS A 1 230 ? -4.566 3.780 -11.445 1.00 83.69 230 CYS A N 1
ATOM 1827 C CA . CYS A 1 230 ? -3.841 2.941 -10.502 1.00 83.69 230 CYS A CA 1
ATOM 1828 C C . CYS A 1 230 ? -4.817 2.266 -9.522 1.00 83.69 230 CYS A C 1
ATOM 1830 O O . CYS A 1 230 ? -5.398 2.925 -8.666 1.00 83.69 230 CYS A O 1
ATOM 1832 N N . THR A 1 231 ? -4.991 0.949 -9.668 1.00 88.06 231 THR A N 1
ATOM 1833 C CA . THR A 1 231 ? -5.880 0.112 -8.843 1.00 88.06 231 THR A CA 1
ATOM 1834 C C . THR A 1 231 ? -5.069 -1.028 -8.212 1.00 88.06 231 THR A C 1
ATOM 1836 O O . THR A 1 231 ? -5.121 -2.160 -8.716 1.00 88.06 231 THR A O 1
ATOM 1839 N N . PRO A 1 232 ? -4.251 -0.738 -7.185 1.00 94.19 232 PRO A N 1
ATOM 1840 C CA . PRO A 1 232 ? -3.405 -1.736 -6.539 1.00 94.19 232 PRO A CA 1
ATOM 1841 C C . PRO A 1 232 ? -4.238 -2.752 -5.748 1.00 94.19 232 PRO A C 1
ATOM 1843 O O . PRO A 1 232 ? -5.372 -2.476 -5.362 1.00 94.19 232 PRO A O 1
ATOM 1846 N N . ARG A 1 233 ? -3.654 -3.925 -5.470 1.00 94.81 233 ARG A N 1
ATOM 1847 C CA . ARG A 1 233 ? -4.234 -4.915 -4.541 1.00 94.81 233 ARG A CA 1
ATOM 1848 C C . ARG A 1 233 ? -3.846 -4.618 -3.098 1.00 94.81 233 ARG A C 1
ATOM 1850 O O . ARG A 1 233 ? -4.655 -4.764 -2.193 1.00 94.81 233 ARG A O 1
ATOM 1857 N N . CYS A 1 234 ? -2.607 -4.188 -2.896 1.00 96.94 234 CYS A N 1
ATOM 1858 C CA . CYS A 1 234 ? -2.055 -3.829 -1.600 1.00 96.94 234 CYS A CA 1
ATOM 1859 C C . CYS A 1 234 ? -1.711 -2.344 -1.603 1.00 96.94 234 CYS A C 1
ATOM 1861 O O . CYS A 1 234 ? -0.901 -1.890 -2.415 1.00 96.94 234 CYS A O 1
ATOM 1863 N N . LEU A 1 235 ? -2.304 -1.594 -0.684 1.00 97.50 235 LEU A N 1
ATOM 1864 C CA . LEU A 1 235 ? -2.185 -0.148 -0.635 1.00 97.50 235 LEU A CA 1
ATOM 1865 C C . LEU A 1 235 ? -1.756 0.309 0.755 1.00 97.50 235 LEU A C 1
ATOM 1867 O O . LEU A 1 235 ? -2.432 0.033 1.737 1.00 97.50 235 LEU A O 1
ATOM 1871 N N . SER A 1 236 ? -0.648 1.040 0.827 1.00 97.25 236 SER A N 1
ATOM 1872 C CA . SER A 1 236 ? -0.193 1.713 2.039 1.00 97.25 236 SER A CA 1
ATOM 1873 C C . SER A 1 236 ? -0.190 3.223 1.816 1.00 97.25 236 SER A C 1
ATOM 1875 O O . SER A 1 236 ? 0.500 3.730 0.932 1.00 97.25 236 SER A O 1
ATOM 1877 N N . LEU A 1 237 ? -0.942 3.963 2.631 1.00 96.19 237 LEU A N 1
ATOM 1878 C CA . LEU A 1 237 ? -1.101 5.417 2.527 1.00 96.19 237 LEU A CA 1
ATOM 1879 C C . LEU A 1 237 ? -0.910 6.111 3.878 1.00 96.19 237 LEU A C 1
ATOM 1881 O O . LEU A 1 237 ? -0.986 5.499 4.946 1.00 96.19 237 LEU A O 1
ATOM 1885 N N . VAL A 1 238 ? -0.687 7.420 3.821 1.00 95.19 238 VAL A N 1
ATOM 1886 C CA . VAL A 1 238 ? -0.801 8.315 4.974 1.00 95.19 238 VAL A CA 1
ATOM 1887 C C . VAL A 1 238 ? -1.974 9.255 4.730 1.00 95.19 238 VAL A C 1
ATOM 1889 O O . VAL A 1 238 ? -1.937 10.074 3.812 1.00 95.19 238 VAL A O 1
ATOM 1892 N N . MET A 1 239 ? -3.018 9.158 5.551 1.00 93.75 239 MET A N 1
ATOM 1893 C CA . MET A 1 239 ? -4.189 10.024 5.416 1.00 93.75 239 MET A CA 1
ATOM 1894 C C . MET A 1 239 ? -3.955 11.341 6.154 1.00 93.75 239 MET A C 1
ATOM 1896 O O . MET A 1 239 ? -4.086 11.423 7.373 1.00 93.75 239 MET A O 1
ATOM 1900 N N . TYR A 1 240 ? -3.597 12.381 5.397 1.00 88.00 240 TYR A N 1
ATOM 1901 C CA . TYR A 1 240 ? -3.373 13.729 5.918 1.00 88.00 240 TYR A CA 1
ATOM 1902 C C . TYR A 1 240 ? -4.259 14.767 5.222 1.00 88.00 240 TYR A C 1
ATOM 1904 O O . TYR A 1 240 ? -4.084 15.072 4.040 1.00 88.00 240 TYR A O 1
ATOM 1912 N N . TYR A 1 241 ? -5.181 15.343 5.986 1.00 87.25 241 TYR A N 1
ATOM 1913 C CA . TYR A 1 241 ? -6.187 16.294 5.518 1.00 87.25 241 TYR A CA 1
ATOM 1914 C C . TYR A 1 241 ? -5.610 17.687 5.176 1.00 87.25 241 TYR A C 1
ATOM 1916 O O . TYR A 1 241 ? -4.560 18.071 5.698 1.00 87.25 241 TYR A O 1
ATOM 1924 N N . PRO A 1 242 ? -6.296 18.485 4.331 1.00 86.38 242 PRO A N 1
ATOM 1925 C CA . PRO A 1 242 ? -7.562 18.165 3.668 1.00 86.38 242 PRO A CA 1
ATOM 1926 C C . PRO A 1 242 ? -7.412 17.518 2.279 1.00 86.38 242 PRO A C 1
ATOM 1928 O O . PRO A 1 242 ? -6.456 17.820 1.560 1.00 86.38 242 PRO A O 1
ATOM 1931 N N . PHE A 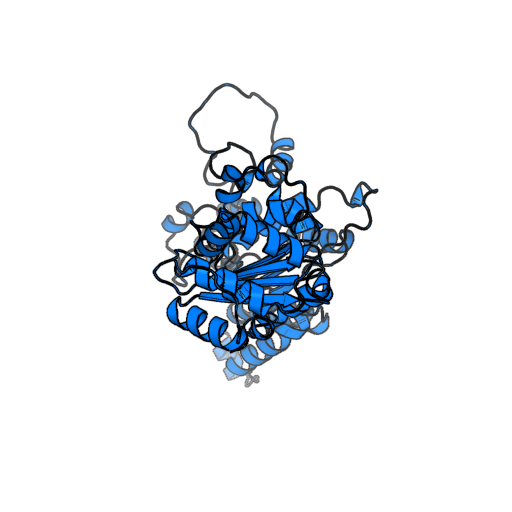1 243 ? -8.387 16.701 1.869 1.00 78.12 243 PHE A N 1
ATOM 1932 C CA . PHE A 1 243 ? -8.573 16.177 0.500 1.00 78.12 243 PHE A CA 1
ATOM 1933 C C . PHE A 1 243 ? -9.644 16.940 -0.310 1.00 78.12 243 PHE A C 1
ATOM 1935 O O . PHE A 1 243 ? -9.891 16.595 -1.460 1.00 78.12 243 PHE A O 1
ATOM 1942 N N . TYR A 1 244 ? -10.239 17.995 0.263 1.00 82.94 244 TYR A N 1
ATOM 1943 C CA . TYR A 1 244 ? -11.315 18.806 -0.333 1.00 82.94 244 TYR A CA 1
ATOM 1944 C C . TYR A 1 244 ? -12.583 17.997 -0.652 1.00 82.94 244 TYR A C 1
ATOM 1946 O O . TYR A 1 244 ? -13.134 17.365 0.243 1.00 82.94 244 TYR A O 1
ATOM 1954 N N . GLU A 1 245 ? -13.081 18.039 -1.889 1.00 74.75 245 GLU A N 1
ATOM 1955 C CA . GLU A 1 245 ? -14.354 17.421 -2.282 1.00 74.75 245 GLU A CA 1
ATOM 1956 C C . GLU A 1 245 ? -14.370 15.911 -2.025 1.00 74.75 245 GLU A C 1
ATOM 1958 O O . GLU A 1 245 ? -15.364 15.382 -1.527 1.00 74.75 245 GLU A O 1
ATOM 1963 N N . ASN A 1 246 ? -13.231 15.245 -2.226 1.00 82.31 246 ASN A N 1
ATOM 1964 C CA . ASN A 1 246 ? -13.063 13.806 -2.010 1.00 82.31 246 ASN A CA 1
ATOM 1965 C C . ASN A 1 246 ? -13.141 13.389 -0.529 1.00 82.31 246 ASN A C 1
ATOM 1967 O O . ASN A 1 246 ? -13.072 12.206 -0.220 1.00 82.31 246 ASN A O 1
ATOM 1971 N N . GLU A 1 247 ? -13.295 14.330 0.408 1.00 86.50 247 GLU A N 1
ATOM 1972 C CA . GLU A 1 247 ? -13.610 14.022 1.808 1.00 86.50 247 GLU A CA 1
ATOM 1973 C C . GLU A 1 247 ? -15.088 13.706 2.038 1.00 86.50 247 GLU A C 1
ATOM 1975 O O . GLU A 1 247 ? -15.454 13.273 3.131 1.00 86.50 247 GLU A O 1
ATOM 1980 N N . ARG A 1 248 ? -15.961 13.953 1.054 1.00 89.94 248 ARG A N 1
ATOM 1981 C CA . ARG A 1 248 ? -17.362 13.543 1.150 1.00 89.94 248 ARG A CA 1
ATOM 1982 C C . ARG A 1 248 ? -17.421 12.010 1.123 1.00 89.94 248 ARG A C 1
ATOM 1984 O O . ARG A 1 248 ? -16.896 11.436 0.171 1.00 89.94 248 ARG A O 1
ATOM 1991 N N . PRO A 1 249 ? -18.075 11.349 2.099 1.00 91.19 249 PRO A N 1
ATOM 1992 C CA . PRO A 1 249 ? -18.146 9.886 2.195 1.00 91.19 249 PRO A CA 1
ATOM 1993 C C . PRO A 1 249 ? -18.493 9.186 0.873 1.00 91.19 249 PRO A C 1
ATOM 1995 O O . PRO A 1 249 ? -17.839 8.224 0.483 1.00 91.19 249 PRO A O 1
ATOM 1998 N N . GLU A 1 250 ? -19.470 9.729 0.146 1.00 89.75 250 GLU A N 1
ATOM 1999 C CA . GLU A 1 250 ? -19.945 9.207 -1.139 1.00 89.75 250 GLU A CA 1
ATOM 2000 C C . GLU A 1 250 ? -18.890 9.289 -2.251 1.00 89.75 250 GLU A C 1
ATOM 2002 O O . GLU A 1 250 ? -18.750 8.359 -3.043 1.00 89.75 250 GLU A O 1
ATOM 2007 N N . LEU A 1 251 ? -18.141 10.396 -2.316 1.00 89.81 251 LEU A N 1
ATOM 2008 C CA . LEU A 1 251 ? -17.093 10.597 -3.319 1.00 89.81 251 LEU A CA 1
ATOM 2009 C C . LEU A 1 251 ? -15.848 9.789 -2.964 1.00 89.81 251 LEU A C 1
ATOM 2011 O O . LEU A 1 251 ? -15.285 9.134 -3.836 1.00 89.81 251 LEU A O 1
ATOM 2015 N N . PHE A 1 252 ? -15.481 9.767 -1.679 1.00 93.12 252 PHE A N 1
ATOM 2016 C CA . PHE A 1 252 ? -14.385 8.954 -1.164 1.00 93.12 252 PHE A CA 1
ATOM 2017 C C . PHE A 1 252 ? -14.587 7.482 -1.518 1.00 93.12 252 PHE A C 1
ATOM 2019 O O . PHE A 1 252 ? -13.699 6.868 -2.099 1.00 93.12 252 PHE A O 1
ATOM 2026 N N . ALA A 1 253 ? -15.770 6.931 -1.236 1.00 92.31 253 ALA A N 1
ATOM 2027 C CA . ALA A 1 253 ? -16.099 5.541 -1.535 1.00 92.31 253 ALA A CA 1
ATOM 2028 C C . ALA A 1 253 ? -16.031 5.225 -3.038 1.00 92.31 253 ALA A C 1
ATOM 2030 O O . ALA A 1 253 ? -15.623 4.135 -3.416 1.00 92.31 253 ALA A O 1
ATOM 2031 N N . ARG A 1 254 ? -16.373 6.185 -3.905 1.00 90.94 254 ARG A N 1
ATOM 2032 C CA . ARG A 1 254 ? -16.384 6.016 -5.369 1.00 90.94 254 ARG A CA 1
ATOM 2033 C C . ARG A 1 254 ? -15.024 6.197 -6.041 1.00 90.94 254 ARG A C 1
ATOM 2035 O O . ARG A 1 254 ? -14.952 6.133 -7.269 1.00 90.94 254 ARG A O 1
ATOM 2042 N N . MET A 1 255 ? -13.954 6.437 -5.284 1.00 90.69 255 MET A N 1
ATOM 2043 C CA . MET A 1 255 ? -12.634 6.564 -5.890 1.00 90.69 255 MET A CA 1
ATOM 2044 C C . MET A 1 255 ? -12.175 5.224 -6.488 1.00 90.69 255 MET A C 1
ATOM 2046 O O . MET A 1 255 ? -12.155 4.190 -5.822 1.00 90.69 255 MET A O 1
ATOM 2050 N N . VAL A 1 256 ? -11.741 5.254 -7.747 1.00 87.75 256 VAL A N 1
ATOM 2051 C CA . VAL A 1 256 ? -11.338 4.087 -8.540 1.00 87.75 256 VAL A CA 1
ATOM 2052 C C . VAL A 1 256 ? -10.187 3.327 -7.887 1.00 87.75 256 VAL A C 1
ATOM 2054 O O . VAL A 1 256 ? -10.148 2.099 -7.987 1.00 87.75 256 VAL A O 1
ATOM 2057 N N . LEU A 1 257 ? -9.291 4.017 -7.174 1.00 91.12 257 LEU A N 1
ATOM 2058 C CA . LEU A 1 257 ? -8.148 3.389 -6.513 1.00 91.12 257 LEU A CA 1
ATOM 2059 C C . LEU A 1 257 ? -8.553 2.264 -5.546 1.00 91.12 257 LEU A C 1
ATOM 2061 O O . LEU A 1 257 ? -7.795 1.310 -5.412 1.00 91.12 257 LEU A O 1
ATOM 2065 N N . TRP A 1 258 ? -9.743 2.329 -4.930 1.00 93.50 258 TRP A N 1
ATOM 2066 C CA . TRP A 1 258 ? -10.222 1.322 -3.974 1.00 93.50 258 TRP A CA 1
ATOM 2067 C C . TRP A 1 258 ? -10.703 0.026 -4.628 1.00 93.50 258 TRP A C 1
ATOM 2069 O O . TRP A 1 258 ? -10.753 -1.010 -3.973 1.00 93.50 258 TRP A O 1
ATOM 2079 N N . SER A 1 259 ? -11.042 0.064 -5.920 1.00 90.00 259 SER A N 1
ATOM 2080 C CA . SER A 1 259 ? -11.780 -1.000 -6.623 1.00 90.00 259 SER A CA 1
ATOM 2081 C C . SER A 1 259 ? -11.168 -2.402 -6.530 1.00 90.00 259 SER A C 1
ATOM 2083 O O . SER A 1 259 ? -11.889 -3.392 -6.632 1.00 90.00 259 SER A O 1
ATOM 2085 N N . ARG A 1 260 ? -9.846 -2.502 -6.355 1.00 92.50 260 ARG A N 1
ATOM 2086 C CA . ARG A 1 260 ? -9.108 -3.772 -6.260 1.00 92.50 260 ARG A CA 1
ATOM 2087 C C . ARG A 1 260 ? -8.349 -3.945 -4.949 1.00 92.50 260 ARG A C 1
ATOM 2089 O O . ARG A 1 260 ? -7.638 -4.937 -4.816 1.00 92.50 260 ARG A O 1
ATOM 2096 N N . VAL A 1 261 ? -8.466 -3.000 -4.017 1.00 96.12 261 VAL A N 1
ATOM 2097 C CA . VAL A 1 261 ? -7.683 -3.020 -2.780 1.00 96.12 261 VAL A CA 1
ATOM 2098 C C . VAL A 1 261 ? -8.222 -4.116 -1.873 1.00 96.12 261 VAL A C 1
ATOM 2100 O O . VAL A 1 261 ? -9.343 -4.057 -1.385 1.00 96.12 261 VAL A O 1
ATOM 2103 N N . GLU A 1 262 ? -7.387 -5.118 -1.672 1.00 96.31 262 GLU A N 1
ATOM 2104 C CA . GLU A 1 262 ? -7.607 -6.279 -0.818 1.00 96.31 262 GLU A CA 1
ATOM 2105 C C . GLU A 1 262 ? -6.981 -6.078 0.563 1.00 96.31 262 GLU A C 1
ATOM 2107 O O . GLU A 1 262 ? -7.536 -6.505 1.576 1.00 96.31 262 GLU A O 1
ATOM 2112 N N . GLU A 1 263 ? -5.840 -5.383 0.600 1.00 96.94 263 GLU A N 1
ATOM 2113 C CA . GLU A 1 263 ? -5.146 -5.015 1.826 1.00 96.94 263 GLU A CA 1
ATOM 2114 C C . GLU A 1 263 ? -4.888 -3.510 1.869 1.00 96.94 263 GLU A C 1
ATOM 2116 O O . GLU A 1 263 ? -4.176 -2.967 1.017 1.00 96.94 263 GLU A O 1
ATOM 2121 N N . LEU A 1 264 ? -5.417 -2.847 2.896 1.00 97.88 264 LEU A N 1
ATOM 2122 C CA . LEU A 1 264 ? -5.256 -1.415 3.113 1.00 97.88 264 LEU A CA 1
ATOM 2123 C C . LEU A 1 264 ? -4.517 -1.150 4.420 1.00 97.88 264 LEU A C 1
ATOM 2125 O O . LEU A 1 264 ? -4.921 -1.596 5.490 1.00 97.88 264 LEU A O 1
ATOM 2129 N N . ASP A 1 265 ? -3.448 -0.378 4.325 1.00 96.94 265 ASP A N 1
ATOM 2130 C CA . ASP A 1 265 ? -2.669 0.122 5.443 1.00 96.94 265 ASP A CA 1
ATOM 2131 C C . ASP A 1 265 ? -2.694 1.652 5.456 1.00 96.94 265 ASP A C 1
ATOM 2133 O O . ASP A 1 265 ? -2.232 2.312 4.523 1.00 96.94 265 ASP A O 1
ATOM 2137 N N . VAL A 1 266 ? -3.216 2.227 6.533 1.00 97.19 266 VAL A N 1
ATOM 2138 C CA . VAL A 1 266 ? -3.358 3.669 6.691 1.00 97.19 266 VAL A CA 1
ATOM 2139 C C . VAL A 1 266 ? -2.658 4.127 7.955 1.00 97.19 266 VAL A C 1
ATOM 2141 O O . VAL A 1 266 ? -3.023 3.730 9.059 1.00 97.19 266 VAL A O 1
ATOM 2144 N N . PHE A 1 267 ? -1.717 5.058 7.805 1.00 96.94 267 PHE A N 1
ATOM 2145 C CA . PHE A 1 267 ? -1.247 5.853 8.934 1.00 96.94 267 PHE A CA 1
ATOM 2146 C C . PHE A 1 267 ? -2.048 7.157 9.056 1.00 96.94 267 PHE A C 1
ATOM 2148 O O . PHE A 1 267 ? -2.177 7.916 8.092 1.00 96.94 267 PHE A O 1
ATOM 2155 N N . VAL A 1 268 ? -2.551 7.425 10.257 1.00 95.50 268 VAL A N 1
ATOM 2156 C CA . VAL A 1 268 ? -3.466 8.512 10.604 1.00 95.50 268 VAL A CA 1
ATOM 2157 C C . VAL A 1 268 ? -2.794 9.418 11.639 1.00 95.50 268 VAL A C 1
ATOM 2159 O O . VAL A 1 268 ? -2.915 9.195 12.845 1.00 95.50 268 VAL A O 1
ATOM 2162 N N . PRO A 1 269 ? -2.043 10.443 11.200 1.00 90.75 269 PRO A N 1
ATOM 2163 C CA . PRO A 1 269 ? -1.376 11.367 12.113 1.00 90.75 269 PRO A CA 1
ATOM 2164 C C . PRO A 1 269 ? -2.358 12.288 12.848 1.00 90.75 269 PRO A C 1
ATOM 2166 O O . PRO A 1 269 ? -2.045 12.757 13.938 1.00 90.75 269 PRO A O 1
ATOM 2169 N N . MET A 1 270 ? -3.517 12.582 12.248 1.00 89.88 270 MET A N 1
ATOM 2170 C CA . MET A 1 270 ? -4.528 13.507 12.770 1.00 89.88 270 MET A CA 1
ATOM 2171 C C . MET A 1 270 ? -5.933 13.050 12.358 1.00 89.88 270 MET A C 1
ATOM 2173 O O . MET A 1 270 ? -6.079 12.250 11.439 1.00 89.88 270 MET A O 1
ATOM 2177 N N . GLU A 1 271 ? -6.967 13.588 13.011 1.00 93.31 271 GLU A N 1
ATOM 2178 C CA . GLU A 1 271 ? -8.382 13.332 12.682 1.00 93.31 271 GLU A CA 1
ATOM 2179 C C . GLU A 1 271 ? -8.771 11.834 12.602 1.00 93.31 271 GLU A C 1
ATOM 2181 O O . GLU A 1 271 ? -9.314 11.374 11.588 1.00 93.31 271 GLU A O 1
ATOM 2186 N N . PRO A 1 272 ? -8.527 11.039 13.668 1.00 94.81 272 PRO A N 1
ATOM 2187 C CA . PRO A 1 272 ? -8.841 9.610 13.667 1.00 94.81 272 PRO A CA 1
ATOM 2188 C C . PRO A 1 272 ? -10.324 9.346 13.413 1.00 94.81 272 PRO A C 1
ATOM 2190 O O . PRO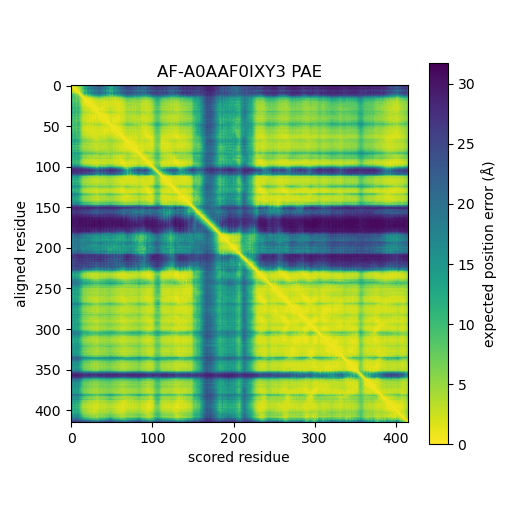 A 1 272 ? -10.652 8.525 12.569 1.00 94.81 272 PRO A O 1
ATOM 2193 N N . GLN A 1 273 ? -11.221 10.100 14.052 1.00 95.81 273 GLN A N 1
ATOM 2194 C CA . GLN A 1 273 ? -12.665 9.911 13.897 1.00 95.81 273 GLN A CA 1
ATOM 2195 C C . GLN A 1 273 ? -13.129 10.047 12.440 1.00 95.81 273 GLN A C 1
ATOM 2197 O O . GLN A 1 273 ? -13.825 9.178 11.921 1.00 95.81 273 GLN A O 1
ATOM 2202 N N . LYS A 1 274 ? -12.706 11.118 11.759 1.00 95.38 274 LYS A N 1
ATOM 2203 C CA . LYS A 1 274 ? -13.027 11.338 10.345 1.00 95.38 274 LYS A CA 1
ATOM 2204 C C . LYS A 1 274 ? -12.493 10.204 9.474 1.00 95.38 274 LYS A C 1
ATOM 2206 O O . LYS A 1 274 ? -13.205 9.707 8.609 1.00 95.38 274 LYS A O 1
ATOM 2211 N N . THR A 1 275 ? -11.266 9.768 9.745 1.00 96.00 275 THR A N 1
ATOM 2212 C CA . THR A 1 275 ? -10.616 8.694 8.989 1.00 96.00 275 THR A CA 1
ATOM 2213 C C . THR A 1 275 ? -11.338 7.363 9.152 1.00 96.00 275 THR A C 1
ATOM 2215 O O . THR A 1 275 ? -11.632 6.716 8.153 1.00 96.00 275 THR A O 1
ATOM 2218 N N . LEU A 1 276 ? -11.699 6.989 10.383 1.00 97.38 276 LEU A N 1
ATOM 2219 C CA . LEU A 1 276 ? -12.471 5.776 10.651 1.00 97.38 276 LEU A CA 1
ATOM 2220 C C . LEU A 1 276 ? -13.805 5.784 9.889 1.00 97.38 276 LEU A C 1
ATOM 2222 O O . LEU A 1 276 ? -14.143 4.801 9.237 1.00 97.38 276 LEU A O 1
ATOM 2226 N N . ARG A 1 277 ? -14.524 6.916 9.893 1.00 96.38 277 ARG A N 1
ATOM 2227 C CA . ARG A 1 277 ? -15.799 7.061 9.170 1.00 96.38 277 ARG A CA 1
ATOM 2228 C C . ARG A 1 277 ? -15.657 6.964 7.654 1.00 96.38 277 ARG A C 1
ATOM 2230 O O . ARG A 1 277 ? -16.539 6.394 7.021 1.00 96.38 277 ARG A O 1
ATOM 2237 N N . LEU A 1 278 ? -14.583 7.509 7.077 1.00 96.56 278 LEU A N 1
ATOM 2238 C CA . LEU A 1 278 ? -14.310 7.403 5.639 1.00 96.56 278 LEU A CA 1
ATOM 2239 C C . LEU A 1 278 ? -13.958 5.972 5.234 1.00 96.56 278 LEU A C 1
ATOM 2241 O O . LEU A 1 278 ? -14.530 5.447 4.283 1.00 96.56 278 LEU A O 1
ATOM 2245 N N . LEU A 1 279 ? -13.066 5.322 5.983 1.00 97.56 279 LEU A N 1
ATOM 2246 C CA . LEU A 1 279 ? -12.660 3.941 5.716 1.00 97.56 279 LEU A CA 1
ATOM 2247 C C . LEU A 1 279 ? -13.826 2.958 5.874 1.00 97.56 279 LEU A C 1
ATOM 2249 O O . LEU A 1 279 ? -13.918 1.996 5.114 1.00 97.56 279 LEU A O 1
ATOM 2253 N N . ALA A 1 280 ? -14.759 3.234 6.787 1.00 97.25 280 ALA A N 1
ATOM 2254 C CA . ALA A 1 280 ? -15.991 2.466 6.948 1.00 97.25 280 ALA A CA 1
ATOM 2255 C C . ALA A 1 280 ? -16.911 2.492 5.707 1.00 97.25 280 ALA A C 1
ATOM 2257 O O . ALA A 1 280 ? -17.743 1.608 5.551 1.00 97.25 280 ALA A O 1
ATOM 2258 N N . GLN A 1 281 ? -16.762 3.456 4.788 1.00 96.38 281 GLN A N 1
ATOM 2259 C CA . GLN A 1 281 ? -17.571 3.509 3.556 1.00 96.38 281 GLN A CA 1
ATOM 2260 C C . GLN A 1 281 ? -17.099 2.539 2.463 1.00 96.38 281 GLN A C 1
ATOM 2262 O O . GLN A 1 281 ? -17.747 2.394 1.424 1.00 96.38 281 GLN A O 1
ATOM 2267 N N . LEU A 1 282 ? -15.964 1.869 2.669 1.00 96.38 282 LEU A N 1
ATOM 2268 C CA . LEU A 1 282 ? -15.369 0.966 1.684 1.00 96.38 282 LEU A CA 1
ATOM 2269 C C . LEU A 1 282 ? -15.960 -0.453 1.738 1.00 96.38 282 LEU A C 1
ATOM 2271 O O . LEU A 1 282 ? -15.362 -1.381 1.205 1.00 96.38 282 LEU A O 1
ATOM 2275 N N . GLY A 1 283 ? -17.144 -0.639 2.329 1.00 92.94 283 GLY A N 1
ATOM 2276 C CA . GLY A 1 283 ? -17.851 -1.927 2.414 1.00 92.94 283 GLY A CA 1
ATOM 2277 C C . GLY A 1 283 ? -18.095 -2.629 1.072 1.00 92.94 283 GLY A C 1
ATOM 2278 O O . GLY A 1 283 ? -18.093 -3.843 0.965 1.00 92.94 283 GLY A O 1
ATOM 2279 N N . HIS A 1 284 ? -18.198 -1.864 -0.012 1.00 91.75 284 HIS A N 1
ATOM 2280 C CA . HIS A 1 284 ? -18.406 -2.391 -1.364 1.00 91.75 284 HIS A CA 1
ATOM 2281 C C . HIS A 1 284 ? -17.119 -2.893 -2.061 1.00 91.75 284 HIS A C 1
ATOM 2283 O O . HIS A 1 284 ? -17.171 -3.325 -3.212 1.00 91.75 284 HIS A O 1
ATOM 2289 N N . THR A 1 285 ? -15.956 -2.779 -1.414 1.00 94.12 285 THR A N 1
ATOM 2290 C CA . THR A 1 285 ? -14.636 -3.126 -1.981 1.00 94.12 285 THR A CA 1
ATOM 2291 C C . THR A 1 285 ? -14.207 -4.548 -1.579 1.00 94.12 285 THR A C 1
ATOM 2293 O O . THR A 1 285 ? -14.772 -5.103 -0.637 1.00 94.12 285 THR A O 1
ATOM 2296 N N . PRO A 1 286 ? -13.197 -5.173 -2.218 1.00 95.69 286 PRO A N 1
ATOM 2297 C CA . PRO A 1 286 ? -12.719 -6.505 -1.821 1.00 95.69 286 PRO A CA 1
ATOM 2298 C C . PRO A 1 286 ? -11.795 -6.494 -0.581 1.00 95.69 286 PRO A C 1
ATOM 2300 O O . PRO A 1 286 ? -11.002 -7.417 -0.392 1.00 95.69 286 PRO A O 1
ATOM 2303 N N . LEU A 1 287 ? -11.857 -5.449 0.251 1.00 97.19 287 LEU A N 1
ATOM 2304 C CA . LEU A 1 287 ? -10.925 -5.184 1.346 1.00 97.19 287 LEU A CA 1
ATOM 2305 C C . LEU A 1 287 ? -11.086 -6.164 2.515 1.00 97.19 287 LEU A C 1
ATOM 2307 O O . LEU A 1 287 ? -11.788 -5.886 3.483 1.00 97.19 287 LEU A O 1
ATOM 2311 N N . TRP A 1 288 ? -10.410 -7.304 2.476 1.00 96.25 288 TRP A N 1
ATOM 2312 C CA . TRP A 1 288 ? -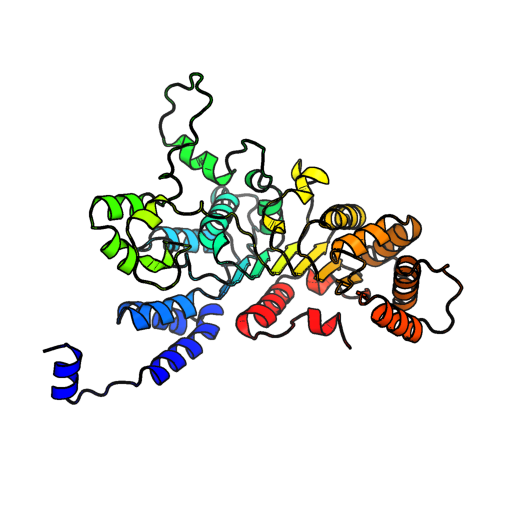10.486 -8.300 3.549 1.00 96.25 288 TRP A CA 1
ATOM 2313 C C . TRP A 1 288 ? -9.522 -8.012 4.708 1.00 96.25 288 TRP A C 1
ATOM 2315 O O . TRP A 1 288 ? -9.710 -8.560 5.796 1.00 96.25 288 TRP A O 1
ATOM 2325 N N . ARG A 1 289 ? -8.533 -7.123 4.521 1.00 96.19 289 ARG A N 1
ATOM 2326 C CA . ARG A 1 289 ? -7.569 -6.752 5.567 1.00 96.19 289 ARG A CA 1
ATOM 2327 C C . ARG A 1 289 ? -7.321 -5.244 5.657 1.00 96.19 289 ARG A C 1
ATOM 2329 O O . ARG A 1 289 ? -6.871 -4.622 4.699 1.00 96.19 289 ARG A O 1
ATOM 2336 N N . LEU A 1 290 ? -7.539 -4.664 6.836 1.00 97.75 290 LEU A N 1
ATOM 2337 C CA . LEU A 1 290 ? -7.432 -3.229 7.101 1.00 97.75 290 LEU A CA 1
ATOM 2338 C C . LEU A 1 290 ? -6.565 -2.943 8.335 1.00 97.75 290 LEU A C 1
ATOM 2340 O O . LEU A 1 290 ? -6.847 -3.428 9.427 1.00 97.75 290 LEU A O 1
ATOM 2344 N N . ARG A 1 291 ? -5.522 -2.124 8.173 1.00 96.81 291 ARG A N 1
ATOM 2345 C CA . ARG A 1 291 ? -4.677 -1.609 9.255 1.00 96.81 291 ARG A CA 1
ATOM 2346 C C . ARG A 1 291 ? -4.832 -0.106 9.343 1.00 96.81 291 ARG A C 1
ATOM 2348 O O . ARG A 1 291 ? -4.621 0.605 8.365 1.00 96.81 291 ARG A O 1
ATOM 2355 N N . ILE A 1 292 ? -5.144 0.371 10.539 1.00 97.56 292 ILE A N 1
ATOM 2356 C CA . ILE A 1 292 ? -5.271 1.786 10.862 1.00 97.56 292 ILE A CA 1
ATOM 2357 C C . ILE A 1 292 ? -4.309 2.080 12.004 1.00 97.56 292 ILE A C 1
ATOM 2359 O O . ILE A 1 292 ? -4.582 1.773 13.163 1.00 97.56 292 ILE A O 1
ATOM 2363 N N . SER A 1 293 ? -3.169 2.671 11.676 1.00 96.12 293 SER A N 1
ATOM 2364 C CA . SER A 1 293 ? -2.148 3.063 12.642 1.00 96.12 293 SER A CA 1
ATOM 2365 C C . SER A 1 293 ? -2.233 4.553 12.943 1.00 96.12 293 SER A C 1
ATOM 2367 O O . SER A 1 293 ? -2.331 5.372 12.040 1.00 96.12 293 SER A O 1
ATOM 2369 N N . ALA A 1 294 ? -2.117 4.925 14.208 1.00 96.06 294 ALA A N 1
ATOM 2370 C CA . ALA A 1 294 ? -1.965 6.298 14.683 1.00 96.06 294 ALA A CA 1
ATOM 2371 C C . ALA A 1 294 ? -0.720 6.389 15.587 1.00 96.06 294 ALA A C 1
ATOM 2373 O O . ALA A 1 294 ? -0.087 5.369 15.869 1.00 96.06 294 ALA A O 1
ATOM 2374 N N . PRO A 1 295 ? -0.315 7.581 16.069 1.00 94.56 295 PRO A N 1
ATOM 2375 C CA . PRO A 1 295 ? 0.864 7.702 16.929 1.00 94.56 295 PRO A CA 1
ATOM 2376 C C . PRO A 1 295 ? 0.834 6.816 18.185 1.00 94.56 295 PRO A C 1
ATOM 2378 O O . PRO A 1 295 ? 1.889 6.373 18.650 1.00 94.56 295 PRO A O 1
ATOM 2381 N N . HIS A 1 296 ? -0.360 6.545 18.716 1.00 94.75 296 HIS A N 1
ATOM 2382 C CA . HIS A 1 296 ? -0.540 5.887 20.008 1.00 94.75 296 HIS A CA 1
ATOM 2383 C C . HIS A 1 296 ? -1.047 4.448 19.927 1.00 94.75 296 HIS A C 1
ATOM 2385 O O . HIS A 1 296 ? -0.700 3.660 20.803 1.00 94.75 296 HIS A O 1
ATOM 2391 N N . ALA A 1 297 ? -1.812 4.096 18.896 1.00 95.38 297 ALA A N 1
ATOM 2392 C CA . ALA A 1 297 ? -2.393 2.768 18.747 1.00 95.38 297 ALA A CA 1
ATOM 2393 C C . ALA A 1 297 ? -2.498 2.365 17.269 1.00 95.38 297 ALA A C 1
ATOM 2395 O O . ALA A 1 297 ? -2.526 3.222 16.386 1.00 95.38 297 ALA A O 1
ATOM 2396 N N . THR A 1 298 ? -2.560 1.062 17.017 1.00 96.25 298 THR A N 1
ATOM 2397 C CA . THR A 1 298 ? -2.845 0.460 15.716 1.00 96.25 298 THR A CA 1
ATOM 2398 C C . THR A 1 298 ? -4.024 -0.479 15.876 1.00 96.25 298 THR A C 1
ATOM 2400 O O . THR A 1 298 ? -3.997 -1.345 16.744 1.00 96.25 298 THR A O 1
ATOM 2403 N N . ILE A 1 299 ? -5.030 -0.320 15.025 1.00 96.56 299 ILE A N 1
ATOM 2404 C CA . ILE A 1 299 ? -6.168 -1.228 14.905 1.00 96.56 299 ILE A CA 1
ATOM 2405 C C . ILE A 1 299 ? -5.949 -2.051 13.636 1.00 96.56 299 ILE A C 1
ATOM 2407 O O . ILE A 1 299 ? -5.780 -1.485 12.555 1.00 96.56 299 ILE A O 1
ATOM 2411 N N . ALA A 1 300 ? -5.936 -3.372 13.761 1.00 97.00 300 ALA A N 1
ATOM 2412 C CA . ALA A 1 300 ? -5.860 -4.304 12.644 1.00 97.00 300 ALA A CA 1
ATOM 2413 C C . ALA A 1 300 ? -7.145 -5.134 12.591 1.00 97.00 300 ALA A C 1
ATOM 2415 O O . ALA A 1 300 ? -7.539 -5.726 13.593 1.00 97.00 300 ALA A O 1
ATOM 2416 N N . ILE A 1 301 ? -7.787 -5.159 11.426 1.00 97.00 301 ILE A N 1
ATOM 2417 C CA . ILE A 1 301 ? -9.011 -5.909 11.150 1.00 97.00 301 ILE A CA 1
ATOM 2418 C C . ILE A 1 301 ? -8.734 -6.841 9.979 1.00 97.00 301 ILE A C 1
ATOM 2420 O O . ILE A 1 301 ? -8.278 -6.408 8.922 1.00 97.00 301 ILE A O 1
ATOM 2424 N N . GLU A 1 302 ? -9.055 -8.113 10.145 1.00 96.06 302 GLU A N 1
ATOM 2425 C CA . GLU A 1 302 ? -9.110 -9.081 9.060 1.00 96.06 302 GLU A CA 1
ATOM 2426 C C . GLU A 1 302 ? -10.456 -9.799 9.115 1.00 96.06 302 GLU A C 1
ATOM 2428 O O . GLU A 1 302 ? -10.820 -10.355 10.151 1.00 96.06 302 GLU A O 1
ATOM 2433 N N . SER A 1 303 ? -11.203 -9.778 8.013 1.00 94.69 303 SER A N 1
ATOM 2434 C CA . SER A 1 303 ? -12.492 -10.463 7.914 1.00 94.69 303 SER A CA 1
ATOM 2435 C C . SER A 1 303 ? -12.407 -11.578 6.885 1.00 94.69 303 SER A C 1
ATOM 2437 O O . SER A 1 303 ? -12.191 -11.328 5.702 1.00 94.69 303 SER A O 1
ATOM 2439 N N . LEU A 1 304 ? -12.611 -12.809 7.350 1.00 91.00 304 LEU A N 1
ATOM 2440 C CA . LEU A 1 304 ? -12.854 -13.995 6.522 1.00 91.00 304 LEU A CA 1
ATOM 2441 C C . LEU A 1 304 ? -14.279 -14.523 6.751 1.00 91.00 304 LEU A C 1
ATOM 2443 O O . LEU A 1 304 ? -14.565 -15.698 6.515 1.00 91.00 304 LEU A O 1
ATOM 2447 N N . SER A 1 305 ? -15.136 -13.668 7.305 1.00 89.25 305 SER A N 1
ATOM 2448 C CA . SER A 1 305 ? -16.498 -13.985 7.698 1.00 89.25 305 SER A CA 1
ATOM 2449 C C . SER A 1 305 ? -17.426 -13.968 6.495 1.00 89.25 305 SER A C 1
ATOM 2451 O O . SER A 1 305 ? -17.316 -13.093 5.647 1.00 89.25 305 SER A O 1
ATOM 2453 N N . ASP A 1 306 ? -18.407 -14.867 6.475 1.00 86.25 306 ASP A N 1
ATOM 2454 C CA . ASP A 1 306 ? -19.500 -14.810 5.498 1.00 86.25 306 ASP A CA 1
ATOM 2455 C C . ASP A 1 306 ? -20.599 -13.814 5.935 1.00 86.25 306 ASP A C 1
ATOM 2457 O O . ASP A 1 306 ? -21.464 -13.445 5.144 1.00 86.25 306 ASP A O 1
ATOM 2461 N N . ARG A 1 307 ? -20.573 -13.365 7.205 1.00 88.56 307 ARG A N 1
ATOM 2462 C CA . ARG A 1 307 ? -21.533 -12.398 7.776 1.00 88.56 307 ARG A CA 1
ATOM 2463 C C . ARG A 1 307 ? -21.228 -10.954 7.376 1.00 88.56 307 ARG A C 1
ATOM 2465 O O . ARG A 1 307 ? -22.148 -10.149 7.267 1.00 88.56 307 ARG A O 1
ATOM 2472 N N . TRP A 1 308 ? -19.952 -10.628 7.213 1.00 91.06 308 TRP A N 1
ATOM 2473 C CA . TRP A 1 308 ? -19.467 -9.286 6.899 1.00 91.06 308 TRP A CA 1
ATOM 2474 C C . TRP A 1 308 ? -18.830 -9.323 5.523 1.00 91.06 308 TRP A C 1
ATOM 2476 O O . TRP A 1 308 ? -17.970 -10.170 5.299 1.00 91.06 308 TRP A O 1
ATOM 2486 N N . SER A 1 309 ? -19.205 -8.419 4.615 1.00 91.44 309 SER A N 1
ATOM 2487 C CA . SER A 1 309 ? -18.693 -8.514 3.244 1.00 91.44 309 SER A CA 1
ATOM 2488 C C . SER A 1 309 ? -17.177 -8.313 3.179 1.00 91.44 309 SER A C 1
ATOM 2490 O O . SER A 1 309 ? -16.508 -8.937 2.356 1.00 91.44 309 SER A O 1
ATOM 2492 N N . ASN A 1 310 ? -16.627 -7.468 4.062 1.00 95.56 310 ASN A N 1
ATOM 2493 C CA . ASN A 1 310 ? -15.207 -7.144 4.112 1.00 95.56 310 ASN A CA 1
ATOM 2494 C C . ASN A 1 310 ? -14.793 -6.537 5.483 1.00 95.56 310 ASN A C 1
ATOM 2496 O O . ASN A 1 310 ? -15.599 -6.436 6.411 1.00 95.56 310 ASN A O 1
ATOM 2500 N N . ALA A 1 311 ? -13.527 -6.137 5.646 1.00 97.12 311 ALA A N 1
ATOM 2501 C CA . ALA A 1 311 ? -13.005 -5.539 6.883 1.00 97.12 311 ALA A CA 1
ATOM 2502 C C . ALA A 1 311 ? -13.541 -4.120 7.164 1.00 97.12 311 ALA A C 1
ATOM 2504 O O . ALA A 1 311 ? -13.651 -3.718 8.324 1.00 97.12 311 ALA A O 1
ATOM 2505 N N . SER A 1 312 ? -13.898 -3.359 6.128 1.00 97.38 312 SER A N 1
ATOM 2506 C CA . SER A 1 312 ? -14.536 -2.047 6.278 1.00 97.38 312 SER A CA 1
ATOM 2507 C C . SER A 1 312 ? -15.983 -2.137 6.749 1.00 97.38 312 SER A C 1
ATOM 2509 O O . SER A 1 312 ? -16.411 -1.253 7.481 1.00 97.38 312 SER A O 1
ATOM 2511 N N . ASP A 1 313 ? -16.711 -3.199 6.410 1.00 96.38 313 ASP A N 1
ATOM 2512 C CA . ASP A 1 313 ? -18.046 -3.477 6.953 1.00 96.38 313 ASP A CA 1
ATOM 2513 C C . ASP A 1 313 ? -17.997 -3.772 8.453 1.00 96.38 313 ASP A C 1
ATOM 2515 O O . ASP A 1 313 ? -18.816 -3.265 9.221 1.00 96.38 313 ASP A O 1
ATOM 2519 N N . VAL A 1 314 ? -16.993 -4.541 8.889 1.00 97.50 314 VAL A N 1
ATOM 2520 C CA . VAL A 1 314 ? -16.719 -4.744 10.319 1.00 97.50 314 VAL A CA 1
ATOM 2521 C C . VAL A 1 314 ? -16.439 -3.398 10.985 1.00 97.50 314 VAL A C 1
ATOM 2523 O O . VAL A 1 314 ? -17.043 -3.075 12.007 1.00 97.50 314 VAL A O 1
ATOM 2526 N N . LEU A 1 315 ? -15.565 -2.579 10.388 1.00 98.12 315 LEU A N 1
ATOM 2527 C CA . LEU A 1 315 ? -15.284 -1.240 10.900 1.00 98.12 315 LEU A CA 1
ATOM 2528 C C . LEU A 1 315 ? -16.552 -0.380 10.959 1.00 98.12 315 LEU A C 1
ATOM 2530 O O . LEU A 1 315 ? -16.761 0.292 11.965 1.00 98.12 315 LEU A O 1
ATOM 2534 N N . LEU A 1 316 ? -17.398 -0.416 9.925 1.00 97.50 316 LEU A N 1
ATOM 2535 C CA . LEU A 1 316 ? -18.659 0.319 9.860 1.00 97.50 316 LEU A CA 1
ATOM 2536 C C . LEU A 1 316 ? -19.569 -0.050 11.026 1.00 97.50 316 LEU A C 1
ATOM 2538 O O . LEU A 1 316 ? -20.077 0.851 11.692 1.00 97.50 316 LEU A O 1
ATOM 2542 N N . ALA A 1 317 ? -19.732 -1.339 11.325 1.00 96.81 317 ALA A N 1
ATOM 2543 C CA . ALA A 1 317 ? -20.518 -1.773 12.476 1.00 96.81 317 ALA A CA 1
ATOM 2544 C C . ALA A 1 317 ? -19.963 -1.208 13.791 1.00 96.81 317 ALA A C 1
ATOM 2546 O O . ALA A 1 317 ? -20.718 -0.639 14.580 1.00 96.81 317 ALA A O 1
ATOM 2547 N N . LEU A 1 318 ? -18.645 -1.293 13.997 1.00 97.12 318 LEU A N 1
ATOM 2548 C CA . LEU A 1 318 ? -17.991 -0.797 15.211 1.00 97.12 318 LEU A CA 1
ATOM 2549 C C . LEU A 1 318 ? -18.134 0.721 15.374 1.00 97.12 318 LEU A C 1
ATOM 2551 O O . LEU A 1 318 ? -18.484 1.193 16.452 1.00 97.12 318 LEU A O 1
ATOM 2555 N N . VAL A 1 319 ? -17.906 1.499 14.313 1.00 97.25 319 VAL A N 1
ATOM 2556 C CA . VAL A 1 319 ? -18.015 2.968 14.377 1.00 97.25 319 VAL A CA 1
ATOM 2557 C C . VAL A 1 319 ? -19.462 3.464 14.356 1.00 97.25 319 VAL A C 1
ATOM 2559 O O . VAL A 1 319 ? -19.700 4.622 14.684 1.00 97.25 319 VAL A O 1
ATOM 2562 N N . SER A 1 320 ? -20.433 2.620 13.995 1.00 96.69 320 SER A N 1
ATOM 2563 C CA . SER A 1 320 ? -21.857 2.964 14.107 1.00 96.69 320 SER A CA 1
ATOM 2564 C C . SER A 1 320 ? -22.354 2.903 15.553 1.00 96.69 320 SER A C 1
ATOM 2566 O O . SER A 1 320 ? -23.348 3.548 15.880 1.00 96.69 320 SER A O 1
ATOM 2568 N N . HIS A 1 321 ? -21.667 2.164 16.432 1.00 96.12 321 HIS A N 1
ATOM 2569 C CA . HIS A 1 321 ? -21.967 2.153 17.859 1.00 96.12 321 HIS A CA 1
ATOM 2570 C C . HIS A 1 321 ? -21.237 3.316 18.559 1.00 96.12 321 HIS A C 1
ATOM 2572 O O . HIS A 1 321 ? -20.004 3.299 18.631 1.00 96.12 321 HIS A O 1
ATOM 2578 N N . PRO A 1 322 ? -21.945 4.306 19.141 1.00 94.81 322 PRO A N 1
ATOM 2579 C CA . PRO A 1 322 ? -21.324 5.541 19.634 1.00 94.81 322 PRO A CA 1
ATOM 2580 C C . PRO A 1 322 ? -20.210 5.331 20.666 1.00 94.81 322 PRO A C 1
ATOM 2582 O O . PRO A 1 322 ? -19.199 6.034 20.645 1.00 94.81 322 PRO A O 1
ATOM 2585 N N . ASP A 1 323 ? -20.374 4.362 21.570 1.00 94.38 323 ASP A N 1
ATOM 2586 C CA . ASP A 1 323 ? -19.374 4.109 22.612 1.00 94.38 323 ASP A CA 1
ATOM 2587 C C . ASP A 1 323 ? -18.143 3.363 22.089 1.00 94.38 323 ASP A C 1
ATOM 2589 O O . ASP A 1 323 ? -17.033 3.643 22.543 1.00 94.38 323 ASP A O 1
ATOM 2593 N N . LEU A 1 324 ? -18.307 2.486 21.090 1.00 95.31 324 LEU A N 1
ATOM 2594 C CA . LEU A 1 324 ? -17.185 1.786 20.464 1.00 95.31 324 LEU A CA 1
ATOM 2595 C C . LEU A 1 324 ? -16.417 2.740 19.548 1.00 95.31 324 LEU A C 1
ATO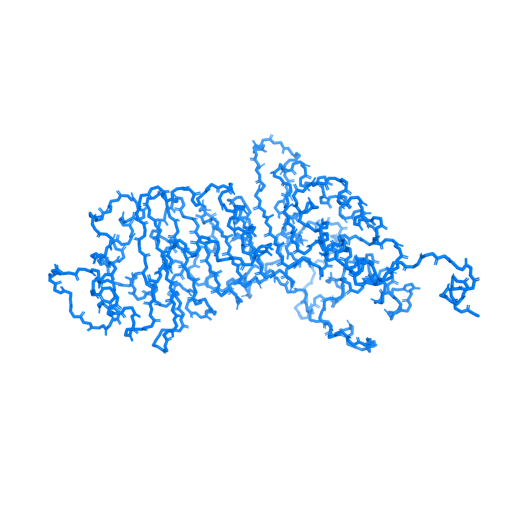M 2597 O O . LEU A 1 324 ? -15.192 2.779 19.614 1.00 95.31 324 LEU A O 1
ATOM 2601 N N . GLU A 1 325 ? -17.115 3.592 18.784 1.00 96.94 325 GLU A N 1
ATOM 2602 C CA . GLU A 1 325 ? -16.486 4.683 18.030 1.00 96.94 325 GLU A CA 1
ATOM 2603 C C . GLU A 1 325 ? -15.629 5.548 18.961 1.00 96.94 325 GLU A C 1
ATOM 2605 O O . GLU A 1 325 ? -14.450 5.792 18.693 1.00 96.94 325 GLU A O 1
ATOM 2610 N N . ARG A 1 326 ? -16.203 5.987 20.090 1.00 96.31 326 ARG A N 1
ATOM 2611 C CA . ARG A 1 326 ? -15.497 6.816 21.072 1.00 96.31 326 ARG A CA 1
ATOM 2612 C C . ARG A 1 326 ? -14.278 6.095 21.646 1.00 96.31 326 ARG A C 1
ATOM 2614 O O . ARG A 1 326 ? -13.227 6.724 21.768 1.00 96.31 326 ARG A O 1
ATOM 2621 N N . ALA A 1 327 ? -14.401 4.813 21.981 1.00 95.31 327 ALA A N 1
ATOM 2622 C CA . ALA A 1 327 ? -13.302 4.018 22.518 1.00 95.31 327 ALA A CA 1
ATOM 2623 C C . ALA A 1 327 ? -12.161 3.849 21.498 1.00 95.31 327 ALA A C 1
ATOM 2625 O O . ALA A 1 327 ? -11.019 4.182 21.807 1.00 95.31 327 ALA A O 1
ATOM 2626 N N . LEU A 1 328 ? -12.468 3.464 20.254 1.00 96.56 328 LEU A N 1
ATOM 2627 C CA . LEU A 1 328 ? -11.479 3.337 19.174 1.00 96.56 328 LEU A CA 1
ATOM 2628 C C . LEU A 1 328 ? -10.772 4.671 18.891 1.00 96.56 328 LEU A C 1
ATOM 2630 O O . LEU A 1 328 ? -9.554 4.729 18.728 1.00 96.56 328 LEU A O 1
ATOM 2634 N N . VAL A 1 329 ? -11.518 5.778 18.872 1.00 96.75 329 VAL A N 1
ATOM 2635 C CA . VAL A 1 329 ? -10.939 7.119 18.705 1.00 96.75 329 VAL A CA 1
ATOM 2636 C C . VAL A 1 329 ? -10.029 7.487 19.879 1.00 96.75 329 VAL A C 1
ATOM 2638 O O . VAL A 1 329 ? -8.987 8.111 19.667 1.00 96.75 329 VAL A O 1
ATOM 2641 N N . ASN A 1 330 ? -10.401 7.122 21.105 1.00 95.69 330 ASN A N 1
ATOM 2642 C CA . ASN A 1 330 ? -9.596 7.376 22.296 1.00 95.69 330 ASN A CA 1
ATOM 2643 C C . ASN A 1 330 ? -8.273 6.600 22.267 1.00 95.69 330 ASN A C 1
ATOM 2645 O O . ASN A 1 330 ? -7.237 7.216 22.523 1.00 95.69 330 ASN A O 1
ATOM 2649 N N . GLU A 1 331 ? -8.276 5.330 21.853 1.00 95.00 331 GLU A N 1
ATOM 2650 C CA . GLU A 1 331 ? -7.051 4.546 21.624 1.00 95.00 331 GLU A CA 1
ATOM 2651 C C . GLU A 1 331 ? -6.095 5.262 20.666 1.00 95.00 331 GLU A C 1
ATOM 2653 O O . GLU A 1 331 ? -4.940 5.544 20.997 1.00 95.00 331 GLU A O 1
ATOM 2658 N N . LEU A 1 332 ? -6.595 5.652 19.488 1.00 95.31 332 LEU A N 1
ATOM 2659 C CA . LEU A 1 332 ? -5.786 6.319 18.463 1.00 95.31 332 LEU A CA 1
ATOM 2660 C C . LEU A 1 332 ? -5.259 7.691 18.924 1.00 95.31 332 LEU A C 1
ATOM 2662 O O . LEU A 1 332 ? -4.195 8.124 18.476 1.00 95.31 332 LEU A O 1
ATOM 2666 N N . ARG A 1 333 ? -5.974 8.367 19.835 1.00 94.44 333 ARG A N 1
ATOM 2667 C CA . ARG A 1 333 ? -5.587 9.654 20.447 1.00 94.44 333 ARG A CA 1
ATOM 2668 C C . ARG A 1 333 ? -4.689 9.5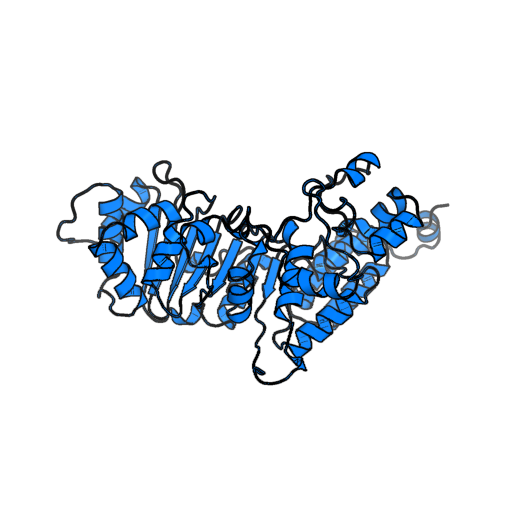14 21.682 1.00 94.44 333 ARG A C 1
ATOM 2670 O O . ARG A 1 333 ? -4.325 10.533 22.262 1.00 94.44 333 ARG A O 1
ATOM 2677 N N . GLY A 1 334 ? -4.345 8.295 22.099 1.00 91.94 334 GLY A N 1
ATOM 2678 C CA . GLY A 1 334 ? -3.515 8.056 23.282 1.00 91.94 334 GLY A CA 1
ATOM 2679 C C . GLY A 1 334 ? -4.248 8.209 24.615 1.00 91.94 334 GLY A C 1
ATOM 2680 O O . GLY A 1 334 ? -3.603 8.348 25.648 1.00 91.94 334 GLY A O 1
ATOM 2681 N N . ARG A 1 335 ? -5.584 8.170 24.603 1.00 92.00 335 ARG A N 1
ATOM 2682 C CA . ARG A 1 335 ? -6.449 8.059 25.791 1.00 92.00 335 ARG A CA 1
ATOM 2683 C C . ARG A 1 335 ? -6.888 6.602 25.966 1.00 92.00 335 ARG A C 1
ATOM 2685 O O . ARG A 1 335 ? -8.079 6.318 26.043 1.00 92.00 335 ARG A O 1
ATOM 2692 N N . ALA A 1 336 ? -5.908 5.711 25.897 1.00 84.62 336 ALA A N 1
ATOM 2693 C CA . ALA A 1 336 ? -6.093 4.272 25.805 1.00 84.62 336 ALA A CA 1
ATOM 2694 C C . ALA A 1 336 ? -6.629 3.658 27.107 1.00 84.62 336 ALA A C 1
ATOM 2696 O O . ALA A 1 336 ? -6.390 4.200 28.189 1.00 84.62 336 ALA A O 1
ATOM 2697 N N . THR A 1 337 ? -7.317 2.522 27.000 1.00 83.25 337 THR A N 1
ATOM 2698 C CA . THR A 1 337 ? -7.576 1.627 28.133 1.00 83.25 337 THR A CA 1
ATOM 2699 C C . THR A 1 337 ? -6.273 0.983 28.604 1.00 83.25 337 THR A C 1
ATOM 2701 O O . THR A 1 337 ? -5.332 0.827 27.826 1.00 83.25 337 THR A O 1
ATOM 2704 N N . ASP A 1 338 ? -6.208 0.587 29.878 1.00 85.38 338 ASP A N 1
ATOM 2705 C CA . ASP A 1 338 ? -5.010 -0.068 30.426 1.00 85.38 338 ASP A CA 1
ATOM 2706 C C . ASP A 1 338 ? -4.739 -1.437 29.778 1.00 85.38 338 ASP A C 1
ATOM 2708 O O . ASP A 1 338 ? -3.581 -1.821 29.606 1.00 85.38 338 ASP A O 1
ATOM 2712 N N . ASP A 1 339 ? -5.807 -2.145 29.396 1.00 86.94 339 ASP A N 1
ATOM 2713 C CA . ASP A 1 339 ? -5.768 -3.412 28.666 1.00 86.94 339 ASP A CA 1
ATOM 2714 C C . ASP A 1 339 ? -6.494 -3.268 27.319 1.00 86.94 339 ASP A C 1
ATOM 2716 O O . ASP A 1 339 ? -7.684 -2.933 27.268 1.00 86.94 339 ASP A O 1
ATOM 2720 N N . ALA A 1 340 ? -5.772 -3.524 26.227 1.00 89.81 340 ALA A N 1
ATOM 2721 C CA . ALA A 1 340 ? -6.300 -3.494 24.866 1.00 89.81 340 ALA A CA 1
ATOM 2722 C C . ALA A 1 340 ? -7.313 -4.625 24.611 1.00 89.81 340 ALA A C 1
ATOM 2724 O O . ALA A 1 340 ? -8.282 -4.429 23.873 1.00 89.81 340 ALA A O 1
ATOM 2725 N N . HIS A 1 341 ? -7.148 -5.777 25.273 1.00 91.75 341 HIS A N 1
ATOM 2726 C CA . HIS A 1 341 ? -8.027 -6.933 25.094 1.00 91.75 341 HIS A CA 1
ATOM 2727 C C . HIS A 1 341 ? -9.449 -6.669 25.596 1.00 91.75 341 HIS A C 1
ATOM 2729 O O . HIS A 1 341 ? -10.401 -7.255 25.087 1.00 91.75 341 HIS A O 1
ATOM 2735 N N . VAL A 1 342 ? -9.629 -5.747 26.548 1.00 91.06 342 VAL A N 1
ATOM 2736 C CA . VAL A 1 342 ? -10.963 -5.316 26.997 1.00 91.06 342 VAL A CA 1
ATOM 2737 C C . VAL A 1 342 ? -11.736 -4.660 25.852 1.00 91.06 342 VAL A C 1
ATOM 2739 O O . VAL A 1 342 ? -12.915 -4.956 25.650 1.00 91.06 342 VAL A O 1
ATOM 2742 N N . LEU A 1 343 ? -11.075 -3.799 25.073 1.00 92.56 343 LEU A N 1
ATOM 2743 C CA . LEU A 1 343 ? -11.695 -3.155 23.918 1.00 92.56 343 LEU A CA 1
ATOM 2744 C C . LEU A 1 343 ? -11.936 -4.153 22.782 1.00 92.56 343 LEU A C 1
ATOM 2746 O O . LEU A 1 343 ? -13.007 -4.133 22.176 1.00 92.56 343 LEU A O 1
ATOM 2750 N N . GLU A 1 344 ? -10.975 -5.038 22.510 1.00 94.50 344 GLU A N 1
ATOM 2751 C CA . GLU A 1 344 ? -11.126 -6.100 21.509 1.00 94.50 344 GLU A CA 1
ATOM 2752 C C . GLU A 1 344 ? -12.328 -7.002 21.834 1.00 94.50 344 GLU A C 1
ATOM 2754 O O . GLU A 1 344 ? -13.188 -7.209 20.977 1.00 94.50 344 GLU A O 1
ATOM 2759 N N . ALA A 1 345 ? -12.443 -7.470 23.083 1.00 92.38 345 ALA A N 1
ATOM 2760 C CA . ALA A 1 345 ? -13.551 -8.305 23.543 1.00 92.38 345 ALA A CA 1
ATOM 2761 C C . ALA A 1 345 ? -14.901 -7.581 23.423 1.00 92.38 345 ALA A C 1
ATOM 2763 O O . ALA A 1 345 ? -15.870 -8.160 22.930 1.00 92.38 345 ALA A O 1
ATOM 2764 N N . ALA A 1 346 ? -14.969 -6.303 23.817 1.00 92.31 346 ALA A N 1
ATOM 2765 C CA . ALA A 1 346 ? -16.185 -5.499 23.695 1.00 92.31 346 ALA A CA 1
ATOM 2766 C C . ALA A 1 346 ? -16.628 -5.336 22.230 1.00 92.31 346 ALA A C 1
ATOM 2768 O O . ALA A 1 346 ? -17.808 -5.509 21.917 1.00 92.31 346 ALA A O 1
ATOM 2769 N N . CYS A 1 347 ? -15.683 -5.060 21.326 1.00 94.81 347 CYS A N 1
ATOM 2770 C CA . CYS A 1 347 ? -15.951 -4.973 19.893 1.00 94.81 347 CYS A CA 1
ATOM 2771 C C . CYS A 1 347 ? -16.470 -6.305 19.335 1.00 94.81 347 CYS A C 1
ATOM 2773 O O . CYS A 1 347 ? -17.478 -6.334 18.633 1.00 94.81 347 CYS A O 1
ATOM 2775 N N . LEU A 1 348 ? -15.805 -7.415 19.659 1.00 94.38 348 LEU A N 1
ATOM 2776 C CA . LEU A 1 348 ? -16.155 -8.737 19.139 1.00 94.38 348 LEU A CA 1
ATOM 2777 C C . LEU A 1 348 ? -17.510 -9.240 19.662 1.00 94.38 348 LEU A C 1
ATOM 2779 O O . LEU A 1 348 ? -18.297 -9.766 18.879 1.00 94.38 348 LEU A O 1
ATOM 2783 N N . ARG A 1 349 ? -17.839 -9.006 20.939 1.00 91.56 349 ARG A N 1
ATOM 2784 C CA . ARG A 1 349 ? -19.177 -9.292 21.492 1.00 91.56 349 ARG A CA 1
ATOM 2785 C C . ARG A 1 349 ? -20.278 -8.527 20.771 1.00 91.56 349 ARG A C 1
ATOM 2787 O O . ARG A 1 349 ? -21.290 -9.111 20.386 1.00 91.56 349 ARG A O 1
ATOM 2794 N N . PHE A 1 350 ? -20.061 -7.230 20.548 1.00 93.94 350 PHE A N 1
ATOM 2795 C CA . PHE A 1 350 ? -21.010 -6.409 19.804 1.00 93.94 350 PHE A CA 1
ATOM 2796 C C . PHE A 1 350 ? -21.224 -6.956 18.386 1.00 93.94 350 PHE A C 1
ATOM 2798 O O . PHE A 1 350 ? -22.364 -7.099 17.946 1.00 93.94 350 PHE A O 1
ATOM 2805 N N . LEU A 1 351 ? -20.146 -7.342 17.694 1.00 93.69 351 LEU A N 1
ATOM 2806 C CA . LEU A 1 351 ? -20.232 -7.961 16.368 1.00 93.69 351 LEU A CA 1
ATOM 2807 C C . LEU A 1 351 ? -20.956 -9.316 16.394 1.00 93.69 351 LEU A C 1
ATOM 2809 O O . LEU A 1 351 ? -21.621 -9.664 15.417 1.00 93.69 351 LEU A O 1
ATOM 2813 N N . ALA A 1 352 ? -20.870 -10.065 17.495 1.00 91.12 352 ALA A N 1
ATOM 2814 C CA . ALA A 1 352 ? -21.633 -11.294 17.687 1.00 91.12 352 ALA A CA 1
ATOM 2815 C C . ALA A 1 352 ? -23.136 -11.039 17.886 1.00 91.12 352 ALA A C 1
ATOM 2817 O O . ALA A 1 352 ? -23.941 -11.866 17.460 1.00 91.12 352 ALA A O 1
ATOM 2818 N N . GLY A 1 353 ? -23.520 -9.865 18.395 1.00 87.12 353 GLY A N 1
ATOM 2819 C CA . GLY A 1 353 ? -24.895 -9.535 18.787 1.00 87.12 353 GLY A CA 1
ATOM 2820 C C . GLY A 1 353 ? -25.187 -9.825 20.261 1.00 87.12 353 GLY A C 1
ATOM 2821 O O . GLY A 1 353 ? -26.350 -9.868 20.654 1.00 87.12 353 GLY A O 1
ATOM 2822 N N . GLU A 1 354 ? -24.144 -10.023 21.067 1.00 80.25 354 GLU A N 1
ATOM 2823 C CA . GLU A 1 354 ? -24.246 -10.280 22.500 1.00 80.25 354 GLU A CA 1
ATOM 2824 C C . GLU A 1 354 ? -24.210 -8.980 23.312 1.00 80.25 354 GLU A C 1
ATOM 2826 O O . GLU A 1 354 ? -23.614 -7.974 22.913 1.00 80.25 354 GLU A O 1
ATOM 2831 N N . SER A 1 355 ? -24.827 -9.006 24.495 1.00 71.56 355 SER A N 1
ATOM 2832 C CA . SER A 1 355 ? -24.680 -7.920 25.474 1.00 71.56 355 SER A CA 1
ATOM 2833 C C . SER A 1 355 ? -23.226 -7.818 25.971 1.00 71.56 355 SER A C 1
ATOM 2835 O O . SER A 1 355 ? -22.492 -8.802 25.939 1.00 71.56 355 SER A O 1
ATOM 2837 N N . ILE A 1 356 ? -22.789 -6.638 26.434 1.00 63.06 356 ILE A N 1
ATOM 2838 C CA . ILE A 1 356 ? -21.416 -6.390 26.920 1.00 63.06 356 ILE A CA 1
ATOM 2839 C C . ILE A 1 356 ? -21.383 -6.455 28.470 1.00 63.06 356 ILE A C 1
ATOM 2841 O O . ILE A 1 356 ? -21.548 -5.415 29.109 1.00 63.06 356 ILE A O 1
ATOM 2845 N N . PRO A 1 357 ? -21.205 -7.625 29.126 1.00 62.72 357 PRO A N 1
ATOM 2846 C CA . PRO A 1 357 ? -21.019 -7.696 30.581 1.00 62.72 357 PRO A CA 1
ATOM 2847 C C . PRO A 1 357 ? -19.568 -7.413 31.020 1.00 62.72 357 PRO A C 1
ATOM 2849 O O . PRO A 1 357 ? -18.650 -7.332 30.204 1.00 62.72 357 PRO A O 1
ATOM 2852 N N . VAL A 1 358 ? -19.343 -7.299 32.334 1.00 57.69 358 VAL A N 1
ATOM 2853 C CA . VAL A 1 358 ? -18.007 -7.127 32.941 1.00 57.69 358 VAL A CA 1
ATOM 2854 C C . VAL A 1 358 ? -17.151 -8.377 32.688 1.00 57.69 358 VAL A C 1
ATOM 2856 O O . VAL A 1 358 ? -17.569 -9.492 32.988 1.00 57.69 358 VAL A O 1
ATOM 2859 N N . VAL A 1 359 ? -15.970 -8.188 32.098 1.00 61.25 359 VAL A N 1
ATOM 2860 C CA . VAL A 1 359 ? -15.054 -9.256 31.662 1.00 61.25 359 VAL A CA 1
ATOM 2861 C C . VAL A 1 359 ? -14.137 -9.681 32.816 1.00 61.25 359 VAL A C 1
ATOM 2863 O O . VAL A 1 359 ? -13.551 -8.822 33.470 1.00 61.25 359 VAL A O 1
ATOM 2866 N N . SER A 1 360 ? -13.988 -10.989 33.053 1.00 63.88 360 SER A N 1
ATOM 2867 C CA . SER A 1 360 ? -13.011 -11.549 34.006 1.00 63.88 360 SER A CA 1
ATOM 2868 C C . SER A 1 360 ? -11.750 -12.124 33.339 1.00 63.88 360 SER A C 1
ATOM 2870 O O . SER A 1 360 ? -10.705 -12.145 33.982 1.00 63.88 360 SER A O 1
ATOM 2872 N N . ASP A 1 361 ? -11.824 -12.549 32.068 1.00 81.12 361 ASP A N 1
ATOM 2873 C CA . ASP A 1 361 ? -10.688 -13.029 31.256 1.00 81.12 361 ASP A CA 1
ATOM 2874 C C . ASP A 1 361 ? -10.829 -12.553 29.795 1.00 81.12 361 ASP A C 1
ATOM 2876 O O . ASP A 1 361 ? -11.480 -13.190 28.962 1.00 81.12 361 ASP A O 1
ATOM 2880 N N . SER A 1 362 ? -10.254 -11.383 29.501 1.00 81.56 362 SER A N 1
ATOM 2881 C CA . SER A 1 362 ? -10.379 -10.688 28.212 1.00 81.56 362 SER A CA 1
ATOM 2882 C C . SER A 1 362 ? -9.709 -11.439 27.062 1.00 81.56 362 SER A C 1
ATOM 2884 O O . SER A 1 362 ? -10.249 -11.479 25.958 1.00 81.56 362 SER A O 1
ATOM 2886 N N . LEU A 1 363 ? -8.572 -12.094 27.303 1.00 84.69 363 LEU A N 1
ATOM 2887 C CA . LEU A 1 363 ? -7.792 -12.739 26.246 1.00 84.69 363 LEU A CA 1
ATOM 2888 C C . LEU A 1 363 ? -8.443 -14.031 25.736 1.00 84.69 363 LEU A C 1
ATOM 2890 O O . LEU A 1 363 ? -8.508 -14.256 24.522 1.00 84.69 363 LEU A O 1
ATOM 2894 N N . HIS A 1 364 ? -8.919 -14.892 26.642 1.00 86.31 364 HIS A N 1
ATOM 2895 C CA . HIS A 1 364 ? -9.628 -16.111 26.242 1.00 86.31 364 HIS A CA 1
ATOM 2896 C C . HIS A 1 364 ? -10.880 -15.766 25.430 1.00 86.31 364 HIS A C 1
ATOM 2898 O O . HIS A 1 364 ? -11.191 -16.406 24.423 1.00 86.31 364 HIS A O 1
ATOM 2904 N N . GLU A 1 365 ? -11.575 -14.712 25.844 1.00 87.12 365 GLU A N 1
ATOM 2905 C CA . GLU A 1 365 ? -12.779 -14.261 25.177 1.00 87.12 365 GLU A CA 1
ATOM 2906 C C . GLU A 1 365 ? -12.523 -13.701 23.772 1.00 87.12 365 GLU A C 1
ATOM 2908 O O . GLU A 1 365 ? -13.248 -14.050 22.838 1.00 87.12 365 GLU A O 1
ATOM 2913 N N . VAL A 1 366 ? -11.472 -12.893 23.593 1.00 90.19 366 VAL A N 1
ATOM 2914 C CA . VAL A 1 366 ? -11.056 -12.419 22.265 1.00 90.19 366 VAL A CA 1
ATOM 2915 C C . VAL A 1 366 ? -10.840 -13.605 21.329 1.00 90.19 366 VAL A C 1
ATOM 2917 O O . VAL A 1 366 ? -11.441 -13.655 20.257 1.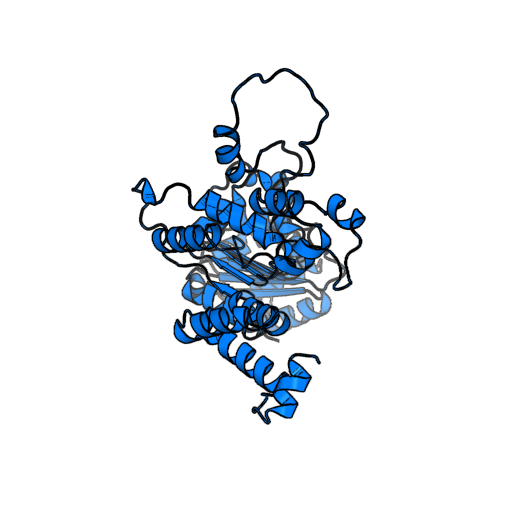00 90.19 366 VAL A O 1
ATOM 2920 N N . ARG A 1 367 ? -10.060 -14.607 21.751 1.00 90.94 367 ARG A N 1
ATOM 2921 C CA . ARG A 1 367 ? -9.787 -15.803 20.934 1.00 90.94 367 ARG A CA 1
ATOM 2922 C C . ARG A 1 367 ? -11.058 -16.571 20.579 1.00 90.94 367 ARG A C 1
ATOM 2924 O O . ARG A 1 367 ? -11.214 -16.997 19.435 1.00 90.94 367 ARG A O 1
ATOM 2931 N N . HIS A 1 368 ? -11.969 -16.724 21.541 1.00 90.50 368 HIS A N 1
ATOM 2932 C CA . HIS A 1 368 ? -13.250 -17.388 21.322 1.00 90.50 368 HIS A CA 1
ATOM 2933 C C . HIS A 1 368 ? -14.072 -16.690 20.230 1.00 90.50 368 HIS A C 1
ATOM 2935 O O . HIS A 1 368 ? -14.469 -17.329 19.251 1.00 90.50 368 HIS A O 1
ATOM 2941 N N . TRP A 1 369 ? -14.288 -15.377 20.356 1.00 91.31 369 TRP A N 1
ATOM 2942 C CA . TRP A 1 369 ? -15.108 -14.639 19.396 1.00 91.31 369 TRP A CA 1
ATOM 2943 C C . TRP A 1 369 ? -14.432 -14.460 18.039 1.00 91.31 369 TRP A C 1
ATOM 2945 O O . TRP A 1 369 ? -15.118 -14.541 17.022 1.00 91.31 369 TRP A O 1
ATOM 2955 N N . GLN A 1 370 ? -13.110 -14.263 17.988 1.00 93.31 370 GLN A N 1
ATOM 2956 C CA . GLN A 1 370 ? -12.390 -14.171 16.714 1.00 93.31 370 GLN A CA 1
ATOM 2957 C C . GLN A 1 370 ? -12.542 -15.459 15.893 1.00 93.31 370 GLN A C 1
ATOM 2959 O O . GLN A 1 370 ? -12.812 -15.399 14.689 1.00 93.31 370 GLN A O 1
ATOM 2964 N N . ALA A 1 371 ? -12.434 -16.621 16.549 1.00 91.00 371 ALA A N 1
ATOM 2965 C CA . ALA A 1 371 ? -12.631 -17.920 15.912 1.00 91.00 371 ALA A CA 1
ATOM 2966 C C . ALA A 1 371 ? -14.084 -18.121 15.454 1.00 91.00 371 ALA A C 1
ATOM 2968 O O . ALA A 1 371 ? -14.314 -18.519 14.311 1.00 91.00 371 ALA A O 1
ATOM 2969 N N . LEU A 1 372 ? -15.061 -17.806 16.313 1.00 91.75 372 LEU A N 1
ATOM 2970 C CA . LEU A 1 372 ? -16.482 -17.984 16.005 1.00 91.75 372 LEU A CA 1
ATOM 2971 C C . LEU A 1 372 ? -16.951 -17.074 14.859 1.00 91.75 372 LEU A C 1
ATOM 2973 O O . LEU A 1 372 ? -17.664 -17.519 13.963 1.00 91.75 372 LEU A O 1
ATOM 2977 N N . LEU A 1 373 ? -16.547 -15.801 14.876 1.00 92.69 373 LEU A N 1
ATOM 2978 C CA . LEU A 1 373 ? -16.958 -14.809 13.880 1.00 92.69 373 LEU A CA 1
ATOM 2979 C C . LEU A 1 373 ? -16.146 -14.886 12.587 1.00 92.69 373 LEU A C 1
ATOM 2981 O O . LEU A 1 373 ? -16.562 -14.302 11.584 1.00 92.69 373 LEU A O 1
ATOM 2985 N N . ARG A 1 374 ? -14.999 -15.582 12.604 1.00 94.69 374 ARG A N 1
ATOM 2986 C CA . ARG A 1 374 ? -13.979 -15.554 11.542 1.00 94.69 374 ARG A CA 1
ATOM 2987 C C . ARG A 1 374 ? -13.520 -14.122 11.230 1.00 94.69 374 ARG A C 1
ATOM 2989 O O . ARG A 1 374 ? -13.319 -13.752 10.073 1.00 94.69 374 ARG A O 1
ATOM 2996 N N . VAL A 1 375 ? -13.373 -13.315 12.281 1.00 94.75 375 VAL A N 1
ATOM 2997 C CA . VAL A 1 375 ? -12.899 -11.926 12.231 1.00 94.75 375 VAL A CA 1
ATOM 2998 C C . VAL A 1 375 ? -11.752 -11.785 13.219 1.00 94.75 375 VAL A C 1
ATOM 3000 O O . VAL A 1 375 ? -11.950 -12.003 14.410 1.00 94.75 375 VAL A O 1
ATOM 3003 N N . ARG A 1 376 ? -10.566 -11.390 12.754 1.00 94.31 376 ARG A N 1
ATOM 3004 C CA . ARG A 1 376 ? -9.454 -11.011 13.634 1.00 94.31 376 ARG A CA 1
ATOM 3005 C C . ARG A 1 376 ? -9.477 -9.504 13.840 1.00 94.31 376 ARG A C 1
ATOM 3007 O O . ARG A 1 376 ? -9.452 -8.745 12.875 1.00 94.31 376 ARG A O 1
ATOM 3014 N N . LEU A 1 377 ? -9.536 -9.087 15.098 1.00 95.06 377 LEU A N 1
ATOM 3015 C CA . LEU A 1 377 ? -9.474 -7.691 15.520 1.00 95.06 377 LEU A CA 1
ATOM 3016 C C . LEU A 1 377 ? -8.394 -7.572 16.588 1.00 95.06 377 LEU A C 1
ATOM 3018 O O . LEU A 1 377 ? -8.561 -8.133 17.669 1.00 95.06 377 LEU A O 1
ATOM 3022 N N . THR A 1 378 ? -7.337 -6.825 16.285 1.00 95.31 378 THR A N 1
ATOM 3023 C CA . THR A 1 378 ? -6.227 -6.587 17.212 1.00 95.31 378 THR A CA 1
ATOM 3024 C C . THR A 1 378 ? -6.007 -5.093 17.402 1.00 95.31 378 THR A C 1
ATOM 3026 O O . THR A 1 378 ? -5.952 -4.330 16.434 1.00 95.31 378 THR A O 1
ATOM 3029 N N . VAL A 1 379 ? -5.822 -4.675 18.649 1.00 94.81 379 VAL A N 1
ATOM 3030 C CA . VAL A 1 379 ? -5.476 -3.321 19.069 1.00 94.81 379 VAL A CA 1
ATOM 3031 C C . VAL A 1 379 ? -4.090 -3.361 19.701 1.00 94.81 379 VAL A C 1
ATOM 3033 O O . VAL A 1 379 ? -3.879 -3.854 20.803 1.00 94.81 379 VAL A O 1
ATOM 3036 N N . THR A 1 380 ? -3.099 -2.820 18.998 1.00 93.69 380 THR A N 1
ATOM 3037 C CA . THR A 1 380 ? -1.739 -2.681 19.530 1.00 93.69 380 THR A CA 1
ATOM 3038 C C . THR A 1 380 ? -1.529 -1.265 20.041 1.00 93.69 380 THR A C 1
ATOM 3040 O O . THR A 1 380 ? -1.593 -0.309 19.270 1.00 93.69 380 THR A O 1
ATOM 3043 N N . GLN A 1 381 ? -1.239 -1.118 21.330 1.00 91.94 381 GLN A N 1
ATOM 3044 C CA . GLN A 1 381 ? -1.007 0.175 21.973 1.00 91.94 381 GLN A CA 1
ATOM 3045 C C . GLN A 1 381 ? 0.485 0.518 22.070 1.00 91.94 381 GLN A C 1
ATOM 3047 O O . GLN A 1 381 ? 1.347 -0.360 22.071 1.00 91.94 381 GLN A O 1
ATOM 3052 N N . LYS A 1 382 ? 0.768 1.813 22.256 1.00 86.81 382 LYS A N 1
ATOM 3053 C CA . LYS A 1 382 ? 2.084 2.423 22.523 1.00 86.81 382 LYS A CA 1
ATOM 3054 C C . LYS A 1 382 ? 3.072 2.289 21.361 1.00 86.81 382 LYS A C 1
ATOM 3056 O O . LYS A 1 382 ? 3.096 1.315 20.622 1.00 86.81 382 LYS A O 1
ATOM 3061 N N . ASN A 1 383 ? 3.929 3.298 21.198 1.00 86.19 383 ASN A N 1
ATOM 3062 C CA . ASN A 1 383 ? 5.009 3.320 20.198 1.00 86.19 383 ASN A CA 1
ATOM 3063 C C . ASN A 1 383 ? 4.573 3.096 18.733 1.00 86.19 383 ASN A C 1
ATOM 3065 O O . ASN A 1 383 ? 5.412 2.799 17.888 1.00 86.19 383 ASN A O 1
ATOM 3069 N N . GLN A 1 384 ? 3.297 3.311 18.395 1.00 91.62 384 GLN A N 1
ATOM 3070 C CA . GLN A 1 384 ? 2.764 3.055 17.049 1.00 91.62 384 GLN A CA 1
ATOM 3071 C C . GLN A 1 384 ? 3.100 4.162 16.035 1.00 91.62 384 GLN A C 1
ATOM 3073 O O . GLN A 1 384 ? 3.024 3.956 14.824 1.00 91.62 384 GLN A O 1
ATOM 3078 N N . ALA A 1 385 ? 3.621 5.304 16.500 1.00 88.69 385 ALA A N 1
ATOM 3079 C CA . ALA A 1 385 ? 4.184 6.356 15.651 1.00 88.69 385 ALA A CA 1
ATOM 3080 C C . ALA A 1 385 ? 5.304 5.866 14.711 1.00 88.69 385 ALA A C 1
ATOM 3082 O O . ALA A 1 385 ? 5.630 6.543 13.734 1.00 88.69 385 ALA A O 1
ATOM 3083 N N . VAL A 1 386 ? 5.912 4.704 14.983 1.00 89.56 386 VAL A N 1
ATOM 3084 C CA . VAL A 1 386 ? 6.904 4.084 14.093 1.00 89.56 386 VAL A CA 1
ATOM 3085 C C . VAL A 1 386 ? 6.350 3.834 12.690 1.00 89.56 386 VAL A C 1
ATOM 3087 O O . VAL A 1 386 ? 7.083 4.081 11.731 1.00 89.56 386 VAL A O 1
ATOM 3090 N N . TRP A 1 387 ? 5.069 3.470 12.562 1.00 89.81 387 TRP A N 1
ATOM 3091 C CA . TRP A 1 387 ? 4.399 3.194 11.284 1.00 89.81 387 TRP A CA 1
ATOM 3092 C C . TRP A 1 387 ? 4.208 4.441 10.413 1.00 89.81 387 TRP A C 1
ATOM 3094 O O . TRP A 1 387 ? 4.087 4.343 9.193 1.00 89.81 387 TRP A O 1
ATOM 3104 N N . GLY A 1 388 ? 4.268 5.629 11.019 1.00 86.94 388 GLY A N 1
ATOM 3105 C CA . GLY A 1 388 ? 4.277 6.907 10.306 1.00 86.94 388 GLY A CA 1
ATOM 3106 C C . GLY A 1 388 ? 5.646 7.321 9.770 1.00 86.94 388 GLY A C 1
ATOM 3107 O O . GLY A 1 388 ? 5.744 8.282 9.007 1.00 86.94 388 GLY A O 1
ATOM 3108 N N . LYS A 1 389 ? 6.724 6.627 10.161 1.00 91.94 389 LYS A N 1
ATOM 3109 C CA . LYS A 1 389 ? 8.088 6.946 9.719 1.00 91.94 389 LYS A CA 1
ATOM 3110 C C . LYS A 1 389 ? 8.384 6.237 8.403 1.00 91.94 389 LYS A C 1
ATOM 3112 O O . LYS A 1 389 ? 8.290 5.013 8.324 1.00 91.94 389 LYS A O 1
ATOM 3117 N N . LEU A 1 390 ? 8.879 6.983 7.416 1.00 91.06 390 LEU A N 1
ATOM 3118 C CA . LEU A 1 390 ? 9.224 6.439 6.098 1.00 91.06 390 LEU A CA 1
ATOM 3119 C C . LEU A 1 390 ? 10.135 5.224 6.142 1.00 91.06 390 LEU A C 1
ATOM 3121 O O . LEU A 1 390 ? 9.914 4.293 5.382 1.00 91.06 390 LEU A O 1
ATOM 3125 N N . ARG A 1 391 ? 11.121 5.197 7.046 1.00 93.12 391 ARG A N 1
ATOM 3126 C CA . ARG A 1 391 ? 12.034 4.052 7.161 1.00 93.12 391 ARG A CA 1
ATOM 3127 C C . ARG A 1 391 ? 11.295 2.732 7.412 1.00 93.12 391 ARG A C 1
ATOM 3129 O O . ARG A 1 391 ? 11.657 1.728 6.817 1.00 93.12 391 ARG A O 1
ATOM 3136 N N . HIS A 1 392 ? 10.259 2.735 8.259 1.00 93.06 392 HIS A N 1
ATOM 3137 C CA . HIS A 1 392 ? 9.517 1.513 8.580 1.00 93.06 392 HIS A CA 1
ATOM 3138 C C . HIS A 1 392 ? 8.507 1.182 7.486 1.00 93.06 392 HIS A C 1
ATOM 3140 O O . HIS A 1 392 ? 8.294 0.013 7.209 1.00 93.06 392 HIS A O 1
ATOM 3146 N N . ARG A 1 393 ? 7.944 2.190 6.810 1.00 93.81 393 ARG A N 1
ATOM 3147 C CA . ARG A 1 393 ? 7.095 1.970 5.630 1.00 93.81 393 ARG A CA 1
ATOM 3148 C C . ARG A 1 393 ? 7.889 1.377 4.465 1.00 93.81 393 ARG A C 1
ATOM 3150 O O . ARG A 1 393 ? 7.411 0.463 3.810 1.00 93.81 393 ARG A O 1
ATOM 3157 N N . LEU A 1 394 ? 9.112 1.864 4.228 1.00 94.69 394 LEU A N 1
ATOM 3158 C CA . LEU A 1 394 ? 10.018 1.300 3.224 1.00 94.69 394 LEU A CA 1
ATOM 3159 C C . LEU A 1 394 ? 10.415 -0.130 3.588 1.00 94.69 394 LEU A C 1
ATOM 3161 O O . LEU A 1 394 ? 10.413 -0.996 2.721 1.00 94.69 394 LEU A O 1
ATOM 3165 N N . TRP A 1 395 ? 10.735 -0.375 4.860 1.00 94.69 395 TRP A N 1
ATOM 3166 C CA . TRP A 1 395 ? 11.001 -1.723 5.354 1.00 94.69 395 TRP A CA 1
ATOM 3167 C C . TRP A 1 395 ? 9.808 -2.658 5.109 1.00 94.69 395 TRP A C 1
ATOM 3169 O O . TRP A 1 395 ? 9.977 -3.676 4.449 1.00 94.69 395 TRP A O 1
ATOM 3179 N N . ASP A 1 396 ? 8.604 -2.274 5.537 1.00 94.88 396 ASP A N 1
ATOM 3180 C CA . ASP A 1 396 ? 7.381 -3.071 5.377 1.00 94.88 396 ASP A CA 1
ATOM 3181 C C . ASP A 1 396 ? 7.077 -3.345 3.894 1.00 94.88 396 ASP A C 1
ATOM 3183 O O . ASP A 1 396 ? 6.821 -4.478 3.488 1.00 94.88 396 ASP A O 1
ATOM 3187 N N . PHE A 1 397 ? 7.214 -2.322 3.045 1.00 95.88 397 PHE A N 1
ATOM 3188 C CA . PHE A 1 397 ? 7.096 -2.466 1.597 1.00 95.88 397 PHE A CA 1
ATOM 3189 C C . PHE A 1 397 ? 8.088 -3.494 1.038 1.00 95.88 397 PHE A C 1
ATOM 3191 O O . PHE A 1 397 ? 7.695 -4.346 0.241 1.00 95.88 397 PHE A O 1
ATOM 3198 N N . ARG A 1 398 ? 9.360 -3.456 1.452 1.00 94.69 398 AR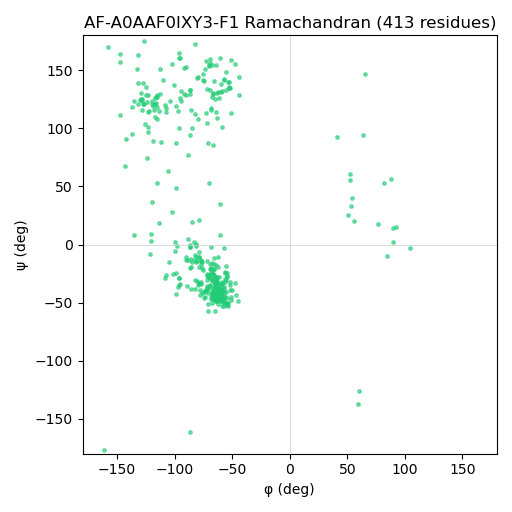G A N 1
ATOM 3199 C CA . ARG A 1 398 ? 10.390 -4.397 0.984 1.00 94.69 398 ARG A CA 1
ATOM 3200 C C . ARG A 1 398 ? 10.151 -5.820 1.480 1.00 94.69 398 ARG A C 1
ATOM 3202 O O . ARG A 1 398 ? 10.209 -6.743 0.670 1.00 94.69 398 ARG A O 1
ATOM 3209 N N . GLU A 1 399 ? 9.821 -6.004 2.759 1.00 94.94 399 GLU A N 1
ATOM 3210 C CA . GLU A 1 399 ? 9.457 -7.316 3.321 1.00 94.94 399 GLU A CA 1
ATOM 3211 C C . GLU A 1 399 ? 8.373 -7.988 2.479 1.00 94.94 399 GLU A C 1
ATOM 3213 O O . GLU A 1 399 ? 8.512 -9.149 2.095 1.00 94.94 399 GLU A O 1
ATOM 3218 N N . ARG A 1 400 ? 7.347 -7.229 2.094 1.00 93.19 400 ARG A N 1
ATOM 3219 C CA . ARG A 1 400 ? 6.210 -7.755 1.337 1.00 93.19 400 ARG A CA 1
ATOM 3220 C C . ARG A 1 400 ? 6.501 -7.963 -0.146 1.00 93.19 400 ARG A C 1
ATOM 3222 O O . ARG A 1 400 ? 6.046 -8.942 -0.729 1.00 93.19 400 ARG A O 1
ATOM 3229 N N . THR A 1 401 ? 7.242 -7.055 -0.774 1.00 93.12 401 THR A N 1
ATOM 3230 C CA . THR A 1 401 ? 7.387 -7.035 -2.240 1.00 93.12 401 THR A CA 1
ATOM 3231 C C . THR A 1 401 ? 8.623 -7.763 -2.745 1.00 93.12 401 THR A C 1
ATOM 3233 O O . THR A 1 401 ? 8.554 -8.370 -3.812 1.00 93.12 401 THR A O 1
ATOM 3236 N N . GLN A 1 402 ? 9.726 -7.718 -1.995 1.00 90.81 402 GLN A N 1
ATOM 3237 C CA . GLN A 1 402 ? 11.011 -8.315 -2.372 1.00 90.81 402 GLN A CA 1
ATOM 3238 C C . GLN A 1 402 ? 11.206 -9.675 -1.710 1.00 90.81 402 GLN A C 1
ATOM 3240 O O . GLN A 1 402 ? 11.636 -10.622 -2.361 1.00 90.81 402 GLN A O 1
ATOM 3245 N N . TYR A 1 403 ? 10.860 -9.777 -0.425 1.00 90.62 403 TYR A N 1
ATOM 3246 C CA . TYR A 1 403 ? 11.114 -10.976 0.375 1.00 90.62 403 TYR A CA 1
ATOM 3247 C C . TYR A 1 403 ? 9.889 -11.884 0.533 1.00 90.62 403 TYR A C 1
ATOM 3249 O O . TYR A 1 403 ? 10.024 -12.970 1.089 1.00 90.62 403 TYR A O 1
ATOM 3257 N N . GLN A 1 404 ? 8.716 -11.458 0.042 1.00 88.81 404 GLN A N 1
ATOM 3258 C CA . GLN A 1 404 ? 7.441 -12.191 0.134 1.00 88.81 404 GLN A CA 1
ATOM 3259 C C . GLN A 1 404 ? 7.078 -12.597 1.572 1.00 88.81 404 GLN A C 1
ATOM 3261 O O . GLN A 1 404 ? 6.476 -13.639 1.826 1.00 88.81 404 GLN A O 1
ATOM 3266 N N . ARG A 1 405 ? 7.466 -11.763 2.535 1.00 92.25 405 ARG A N 1
ATOM 3267 C CA . ARG A 1 405 ? 7.189 -11.933 3.959 1.00 92.25 405 ARG A CA 1
ATOM 3268 C C . ARG A 1 405 ? 5.938 -11.148 4.351 1.00 92.25 405 ARG A C 1
ATOM 3270 O O . ARG A 1 405 ? 5.559 -10.206 3.653 1.00 92.25 405 ARG A O 1
ATOM 3277 N N . PRO A 1 406 ? 5.304 -11.478 5.489 1.00 88.69 406 PRO A N 1
ATOM 3278 C CA . PRO A 1 406 ? 4.105 -10.770 5.939 1.00 88.69 406 PRO A CA 1
ATOM 3279 C C . PRO A 1 406 ? 4.370 -9.298 6.302 1.00 88.69 406 PRO A C 1
ATOM 3281 O O . PRO A 1 406 ? 3.424 -8.516 6.391 1.00 88.69 406 PRO A O 1
ATOM 3284 N N . GLY A 1 407 ? 5.635 -8.910 6.504 1.00 91.25 407 GLY A N 1
ATOM 3285 C CA . GLY A 1 407 ? 6.000 -7.575 6.962 1.00 91.25 407 GLY A CA 1
ATOM 3286 C C . GLY A 1 407 ? 5.351 -7.279 8.310 1.00 91.25 407 GLY A C 1
ATOM 3287 O O . GLY A 1 407 ? 5.274 -8.139 9.190 1.00 91.25 407 GLY A O 1
ATOM 3288 N N . ALA A 1 408 ? 4.822 -6.077 8.453 1.00 88.56 408 ALA A N 1
ATOM 3289 C CA . ALA A 1 408 ? 4.203 -5.620 9.681 1.00 88.56 408 ALA A CA 1
ATOM 3290 C C . ALA A 1 408 ? 2.918 -6.369 10.067 1.00 88.56 408 ALA A C 1
ATOM 3292 O O . ALA A 1 408 ? 2.544 -6.388 11.239 1.00 88.56 408 ALA A O 1
ATOM 3293 N N . TRP A 1 409 ? 2.248 -7.021 9.114 1.00 89.12 409 TRP A N 1
ATOM 3294 C CA . TRP A 1 409 ? 1.081 -7.850 9.419 1.00 89.12 409 TRP A CA 1
ATOM 3295 C C . TRP A 1 409 ? 1.427 -9.042 10.308 1.00 89.12 409 TRP A C 1
ATOM 3297 O O . TRP A 1 409 ? 0.609 -9.428 11.138 1.00 89.12 409 TRP A O 1
ATOM 3307 N N . GLY A 1 410 ? 2.644 -9.580 10.186 1.00 84.69 410 GLY A N 1
ATOM 3308 C CA . GLY A 1 410 ? 3.104 -10.687 11.027 1.00 84.69 410 GLY A CA 1
ATOM 3309 C C . GLY A 1 410 ? 3.271 -10.294 12.496 1.00 84.69 410 GLY A C 1
ATOM 3310 O O . GLY A 1 410 ? 3.159 -11.139 13.378 1.00 84.69 410 GLY A O 1
ATOM 3311 N N . GLU A 1 411 ? 3.506 -9.012 12.785 1.00 79.75 411 GLU A N 1
ATOM 3312 C CA . GLU A 1 411 ? 3.617 -8.526 14.163 1.00 79.75 411 GLU A CA 1
ATOM 3313 C C . GLU A 1 411 ? 2.255 -8.255 14.808 1.00 79.75 411 GLU A C 1
ATOM 3315 O O . GLU A 1 411 ? 2.143 -8.391 16.027 1.00 79.75 411 GLU A O 1
ATOM 3320 N N . LEU A 1 412 ? 1.259 -7.874 13.999 1.00 78.44 412 LEU A N 1
ATOM 3321 C CA . LEU A 1 412 ? -0.050 -7.372 14.435 1.00 78.44 412 LEU A CA 1
ATOM 3322 C C . LEU A 1 412 ? -1.142 -8.451 14.471 1.00 78.44 412 LEU A C 1
ATOM 3324 O O . LEU A 1 412 ? -2.075 -8.349 15.261 1.00 78.44 412 LEU A O 1
ATOM 3328 N N . LEU A 1 413 ? -1.040 -9.479 13.628 1.00 71.88 413 LEU A N 1
ATOM 3329 C CA . LEU A 1 413 ? -1.996 -10.588 13.541 1.00 71.88 413 LEU A CA 1
ATOM 3330 C C . LEU A 1 413 ? -1.322 -11.903 13.958 1.00 71.88 413 LEU A C 1
ATOM 3332 O O . LEU A 1 413 ? -1.310 -12.865 13.193 1.00 71.88 413 LEU A O 1
ATOM 3336 N N . ARG A 1 414 ? -0.694 -11.910 15.143 1.00 62.72 414 ARG A N 1
ATOM 3337 C CA . ARG A 1 414 ? -0.074 -13.118 15.712 1.00 62.72 414 ARG A CA 1
ATOM 3338 C C . ARG A 1 414 ? -1.154 -14.155 16.032 1.00 62.72 414 ARG A C 1
ATOM 3340 O O . ARG A 1 414 ? -2.224 -13.776 16.504 1.00 62.72 414 ARG A O 1
ATOM 3347 N N . ASP A 1 415 ? -0.843 -15.421 15.769 1.00 51.41 415 ASP A N 1
ATOM 3348 C CA . ASP A 1 415 ? -1.698 -16.576 16.081 1.00 51.41 415 ASP A CA 1
ATOM 3349 C C . ASP A 1 415 ? -1.814 -16.843 17.594 1.00 51.41 415 ASP A C 1
ATOM 3351 O O . ASP A 1 415 ? -0.816 -16.627 18.331 1.00 51.41 415 ASP A O 1
#

Foldseek 3Di:
DDPVVVCVVVVPDDDDPVVLLVVLLVLLVCLQVVNPVSLVVLVVLLPPDLVSVVSSLLSNQQAHEADQELLRNVVVLVCQCVDVVHVLNQQRHQEYEDHHDCPCPDDPSNPPVLLSVQVNQLRNQVRHQHYAYADVNLLSLLLFLVQFPPDPDDTPSCVVVVVPPDPDDDDDDDDDDPPPCPLQDVVLVVVVVVDPPQVSCSVSVSSQPDDPPDRDDPVVSSVRDRRQRRAYQAYHYEDDDDSPPCLPLVRVLRGSNQARHQEYHYEYADDPLSVLSSLLSVQVHNHQWYWYFAQWKIKIKGAPAPVGSHRSSLSNQQCVPPVSSVQVVCRRVNVHDPDQLLSLLQSLCVVVVHDRDDDPDSPVSSVVSCVVRVMHIFMGGDRRCVSSDPVLSVQQSCCCSVVVHNRCCCVGRPD